Protein 4X8W (pdb70)

Radius of gyration: 28.69 Å; Cα contacts (8 Å, |Δi|>4): 1025; chains: 8; bounding box: 79×80×71 Å

Structure (mmCIF, N/CA/C/O backbone):
data_4X8W
#
_entry.id   4X8W
#
_cell.length_a   66.018
_cell.length_b   112.970
_cell.length_c   114.049
_cell.angle_alpha   90.00
_cell.angle_beta   90.00
_cell.angle_gamma   90.00
#
_symmetry.space_group_name_H-M   'P 21 21 21'
#
loop_
_entity.id
_entity.type
_entity.pdbx_description
1 polymer 'Loquacious, isoform B'
2 polymer Loquacious
3 non-polymer GLYCEROL
4 water water
#
loop_
_atom_site.group_PDB
_atom_site.id
_atom_site.type_symbol
_atom_site.label_atom_id
_atom_site.label_alt_id
_atom_site.label_comp_id
_atom_site.label_asym_id
_atom_site.label_entity_id
_atom_site.label_seq_id
_atom_site.pdbx_PDB_ins_code
_atom_site.Cartn_x
_atom_site.Cartn_y
_atom_site.Cartn_z
_atom_site.occupancy
_atom_site.B_iso_or_equiv
_atom_site.auth_seq_id
_atom_site.auth_comp_id
_atom_site.auth_asym_id
_atom_site.auth_atom_id
_atom_site.pdbx_PDB_model_num
ATOM 1 N N . GLY A 1 3 ? -15.847 13.717 41.796 1.00 58.73 391 GLY A N 1
ATOM 2 C CA . GLY A 1 3 ? -16.803 13.849 40.710 1.00 61.08 391 GLY A CA 1
ATOM 3 C C . GLY A 1 3 ? -16.102 13.687 39.370 1.00 72.66 391 GLY A C 1
ATOM 4 O O . GLY A 1 3 ? -16.633 13.065 38.437 1.00 66.55 391 GLY A O 1
ATOM 5 N N . ILE A 1 4 ? -14.887 14.239 39.297 1.00 73.88 392 ILE A N 1
ATOM 6 C CA . ILE A 1 4 ? -14.036 14.211 38.102 1.00 64.11 392 ILE A CA 1
ATOM 7 C C . ILE A 1 4 ? -12.597 13.809 38.461 1.00 59.79 392 ILE A C 1
ATOM 8 O O . ILE A 1 4 ? -12.031 14.304 39.440 1.00 63.22 392 ILE A O 1
ATOM 13 N N . ASP A 1 5 ? -11.996 12.914 37.681 1.00 58.85 393 ASP A N 1
ATOM 14 C CA . ASP A 1 5 ? -10.609 12.510 37.949 1.00 57.68 393 ASP A CA 1
ATOM 15 C C . ASP A 1 5 ? -9.592 13.478 37.293 1.00 53.72 393 ASP A C 1
ATOM 16 O O . ASP A 1 5 ? -9.160 13.290 36.153 1.00 59.03 393 ASP A O 1
ATOM 21 N N . TYR A 1 6 ? -9.239 14.538 38.008 1.00 48.08 394 TYR A N 1
ATOM 22 C CA . TYR A 1 6 ? -8.293 15.519 37.471 1.00 48.53 394 TYR A CA 1
ATOM 23 C C . TYR A 1 6 ? -6.898 14.943 37.281 1.00 43.18 394 TYR A C 1
ATOM 24 O O . TYR A 1 6 ? -6.228 15.202 36.266 1.00 47.74 394 TYR A O 1
ATOM 33 N N . ILE A 1 7 ? -6.466 14.153 38.254 1.00 38.01 395 ILE A N 1
ATOM 34 C CA . ILE A 1 7 ? -5.174 13.504 38.162 1.00 42.55 395 ILE A CA 1
ATOM 35 C C . ILE A 1 7 ? -5.072 12.658 36.887 1.00 49.26 395 ILE A C 1
ATOM 36 O O . ILE A 1 7 ? -4.123 12.817 36.124 1.00 51.63 395 ILE A O 1
ATOM 52 N N . LEU A 1 9 ? -7.103 12.771 34.077 1.00 47.65 397 LEU A N 1
ATOM 53 C CA . LEU A 1 9 ? -7.206 13.678 32.940 1.00 44.98 397 LEU A CA 1
ATOM 54 C C . LEU A 1 9 ? -5.888 14.387 32.599 1.00 53.81 397 LEU A C 1
ATOM 55 O O . LEU A 1 9 ? -5.514 14.486 31.425 1.00 55.43 397 LEU A O 1
ATOM 60 N N . LEU A 1 10 ? -5.229 14.952 33.612 1.00 57.92 398 LEU A N 1
ATOM 61 C CA . LEU A 1 10 ? -3.943 15.615 33.390 1.00 52.33 398 LEU A CA 1
ATOM 62 C C . LEU A 1 10 ? -2.899 14.632 32.863 1.00 52.86 398 LEU A C 1
ATOM 63 O O . LEU A 1 10 ? -2.143 14.946 31.940 1.00 50.12 398 LEU A O 1
ATOM 68 N N . GLY A 1 11 ? -2.882 13.432 33.436 1.00 45.56 399 GLY A N 1
ATOM 69 C CA . GLY A 1 11 ? -1.990 12.387 32.961 1.00 50.18 399 GLY A CA 1
ATOM 70 C C . GLY A 1 11 ? -2.147 12.127 31.472 1.00 56.61 399 GLY A C 1
ATOM 71 O O . GLY A 1 11 ? -1.163 12.153 30.730 1.00 65.41 399 GLY A O 1
ATOM 72 N N . GLU A 1 12 ? -3.384 11.938 31.022 1.00 54.45 400 GLU A N 1
ATOM 73 C CA . GLU A 1 12 ? -3.656 11.682 29.606 1.00 55.41 400 GLU A CA 1
ATOM 74 C C . GLU A 1 12 ? -3.142 12.818 28.729 1.00 61.63 400 GLU A C 1
ATOM 75 O O . GLU A 1 12 ? -2.447 12.569 27.748 1.00 71.51 400 GLU A O 1
ATOM 81 N N . ILE A 1 13 ? -3.454 14.058 29.088 1.00 61.01 401 ILE A N 1
ATOM 82 C CA . ILE A 1 13 ? -2.997 15.202 28.313 1.00 59.80 401 ILE A CA 1
ATOM 83 C C . ILE A 1 13 ? -1.469 15.181 28.221 1.00 63.03 401 ILE A C 1
ATOM 84 O O . ILE A 1 13 ? -0.898 15.526 27.191 1.00 69.28 401 ILE A O 1
ATOM 89 N N . ALA A 1 14 ? -0.818 14.767 29.307 1.00 60.26 402 ALA A N 1
ATOM 90 C CA . ALA A 1 14 ? 0.639 14.707 29.369 1.00 61.15 402 ALA A CA 1
ATOM 91 C C . ALA A 1 14 ? 1.195 13.654 28.408 1.00 69.13 402 ALA A C 1
ATOM 92 O O . ALA A 1 14 ? 2.271 13.822 27.838 1.00 77.84 402 ALA A O 1
ATOM 94 N N . THR A 1 15 ? 0.489 12.538 28.290 1.00 58.80 403 THR A N 1
ATOM 95 C CA . THR A 1 15 ? 0.892 11.476 27.375 1.00 64.69 403 THR A CA 1
ATOM 96 C C . THR A 1 15 ? 0.826 11.909 25.909 1.00 75.88 403 THR A C 1
ATOM 97 O O . THR A 1 15 ? 1.776 11.693 25.152 1.00 80.85 403 THR A O 1
ATOM 101 N N . GLU A 1 16 ? -0.297 12.500 25.501 1.00 79.50 404 GLU A N 1
ATOM 102 C CA . GLU A 1 16 ? -0.450 12.908 24.107 1.0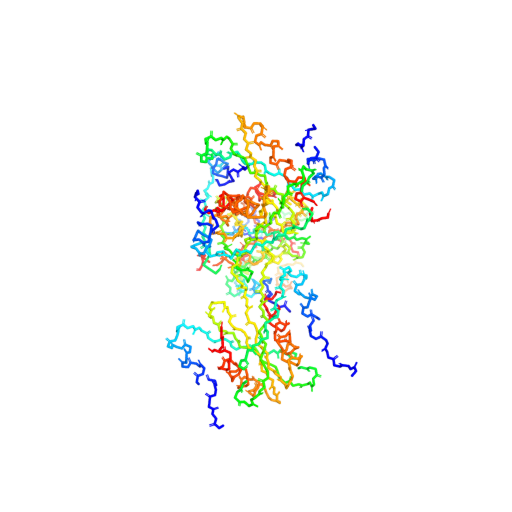0 81.97 404 GLU A CA 1
ATOM 103 C C . GLU A 1 16 ? 0.372 14.143 23.740 1.00 83.48 404 GLU A C 1
ATOM 104 O O . GLU A 1 16 ? 0.692 14.330 22.566 1.00 89.51 404 GLU A O 1
ATOM 110 N N . ASN A 1 17 ? 0.727 14.975 24.718 1.00 79.57 405 ASN A N 1
ATOM 111 C CA . ASN A 1 17 ? 1.572 16.134 24.420 1.00 80.92 405 ASN A CA 1
ATOM 112 C C . ASN A 1 17 ? 3.040 15.860 24.741 1.00 86.16 405 ASN A C 1
ATOM 113 O O . ASN A 1 17 ? 3.889 16.745 24.636 1.00 91.93 405 ASN A O 1
ATOM 118 N N . GLN A 1 18 ? 3.326 14.619 25.116 1.00 88.40 406 GLN A N 1
ATOM 119 C CA . GLN A 1 18 ? 4.689 14.144 25.350 1.00 87.59 406 GLN A CA 1
ATOM 120 C C . GLN A 1 18 ? 5.454 14.988 26.381 1.00 90.36 406 GLN A C 1
ATOM 121 O O . GLN A 1 18 ? 6.624 15.312 26.175 1.00 95.01 406 GLN A O 1
ATOM 123 N N . PHE A 1 19 ? 4.793 15.359 27.479 1.00 84.31 407 PHE A N 1
ATOM 124 C CA . PHE A 1 19 ? 5.504 15.931 28.623 1.00 72.18 407 PHE A CA 1
ATOM 125 C C . PHE A 1 19 ? 5.227 15.074 29.862 1.00 58.71 407 PHE A C 1
ATOM 126 O O . PHE A 1 19 ? 4.276 14.298 29.893 1.00 52.61 407 PHE A O 1
ATOM 134 N N . GLU A 1 20 ? 6.082 15.196 30.865 1.00 56.46 408 GLU A N 1
ATOM 135 C CA . GLU A 1 20 ? 5.906 14.460 32.099 1.00 61.31 408 GLU A CA 1
ATOM 136 C C . GLU A 1 20 ? 5.310 15.307 33.230 1.00 63.24 408 GLU A C 1
ATOM 137 O O . GLU A 1 20 ? 5.484 16.531 33.275 1.00 60.15 408 GLU A O 1
ATOM 143 N N . VAL A 1 21 ? 4.579 14.625 34.114 1.00 59.27 409 VAL A N 1
ATOM 144 C CA . VAL A 1 21 ? 3.925 15.221 35.269 1.00 51.12 409 VAL A CA 1
ATOM 145 C C . VAL A 1 21 ? 4.512 14.692 36.580 1.00 53.15 409 VAL A C 1
ATOM 146 O O . VAL A 1 21 ? 4.506 13.492 36.830 1.00 50.85 409 VAL A O 1
ATOM 150 N N . THR A 1 22 ? 4.996 15.594 37.429 1.00 55.36 410 THR A N 1
ATOM 151 C CA . THR A 1 22 ? 5.587 15.189 38.694 1.00 46.61 410 THR A CA 1
ATOM 152 C C . THR A 1 22 ? 4.935 15.886 39.875 1.00 45.50 410 THR A C 1
ATOM 153 O O . THR A 1 22 ? 4.891 17.109 39.932 1.00 56.21 410 THR A O 1
ATOM 157 N N . TYR A 1 23 ? 4.408 15.092 40.797 1.00 43.66 411 TYR A N 1
ATOM 158 C CA . TYR A 1 23 ? 3.804 15.585 42.029 1.00 38.06 411 TYR A CA 1
ATOM 159 C C . TYR A 1 23 ? 4.781 15.599 43.192 1.00 41.94 411 TYR A C 1
ATOM 160 O O . TYR A 1 23 ? 5.510 14.642 43.418 1.00 42.34 411 TYR A O 1
ATOM 169 N N . VAL A 1 24 ? 4.783 16.682 43.948 1.00 45.42 412 VAL A N 1
ATOM 170 C CA . VAL A 1 24 ? 5.599 16.730 45.140 1.00 45.27 412 VAL A CA 1
ATOM 171 C C . VAL A 1 24 ? 4.710 17.056 46.329 1.00 52.09 412 VAL A C 1
ATOM 172 O O . VAL A 1 24 ? 4.046 18.096 46.360 1.00 56.41 412 VAL A O 1
ATOM 176 N N . ASP A 1 25 ? 4.647 16.145 47.287 1.00 50.58 413 ASP A N 1
ATOM 177 C CA . ASP A 1 25 ? 3.947 16.459 48.520 1.00 52.89 413 ASP A CA 1
ATOM 178 C C . ASP A 1 25 ? 4.880 17.267 49.410 1.00 54.30 413 ASP A C 1
ATOM 179 O O . ASP A 1 25 ? 5.990 16.813 49.701 1.00 62.56 413 ASP A O 1
ATOM 184 N N . ILE A 1 26 ? 4.436 18.447 49.852 1.00 50.34 414 ILE A N 1
ATOM 185 C CA . ILE A 1 26 ? 5.276 19.333 50.681 1.00 43.77 414 ILE A CA 1
ATOM 186 C C . ILE A 1 26 ? 5.074 18.988 52.147 1.00 51.10 414 ILE A C 1
ATOM 187 O O . ILE A 1 26 ? 3.936 18.872 52.599 1.00 59.43 414 ILE A O 1
ATOM 192 N N . GLU A 1 27 ? 6.162 18.914 52.910 1.00 58.79 415 GLU A N 1
ATOM 193 C CA . GLU A 1 27 ? 6.057 18.425 54.282 1.00 69.62 415 GLU A CA 1
ATOM 194 C C . GLU A 1 27 ? 5.468 19.477 55.228 1.00 62.41 415 GLU A C 1
ATOM 195 O O . GLU A 1 27 ? 4.766 19.120 56.191 1.00 64.12 415 GLU A O 1
ATOM 201 N N . GLU A 1 28 ? 5.797 20.750 54.999 1.00 57.54 416 GLU A N 1
ATOM 202 C CA . GLU A 1 28 ? 5.242 21.855 55.768 1.00 56.41 416 GLU A CA 1
ATOM 203 C C . GLU A 1 28 ? 3.785 22.081 55.329 1.00 54.33 416 GLU A C 1
ATOM 204 O O . GLU A 1 28 ? 3.483 22.042 54.142 1.00 57.61 416 GLU A O 1
ATOM 221 N N . THR A 1 30 ? 0.380 24.638 54.926 1.00 57.99 418 THR A N 1
ATOM 222 C CA . THR A 1 30 ? 0.164 26.054 54.618 1.00 56.28 418 THR A CA 1
ATOM 223 C C . THR A 1 30 ? -0.068 26.854 55.895 1.00 57.43 418 THR A C 1
ATOM 224 O O . THR A 1 30 ? -0.228 26.289 56.981 1.00 57.98 418 THR A O 1
ATOM 228 N N . PHE A 1 31 ? -0.152 28.170 55.736 1.00 54.24 419 PHE A N 1
ATOM 229 C CA . PHE A 1 31 ? -0.410 29.087 56.840 1.00 56.68 419 PHE A CA 1
ATOM 230 C C . PHE A 1 31 ? -1.669 28.707 57.623 1.00 64.50 419 PHE A C 1
ATOM 231 O O . PHE A 1 31 ? -1.673 28.770 58.846 1.00 68.80 419 PHE A O 1
ATOM 239 N N . SER A 1 32 ? -2.725 28.280 56.934 1.00 65.21 420 SER A N 1
ATOM 240 C CA . SER A 1 32 ? -3.949 27.876 57.631 1.00 59.95 420 SER A CA 1
ATOM 241 C C . SER A 1 32 ? -3.923 26.425 58.084 1.00 58.30 420 SER A C 1
ATOM 242 O O . SER A 1 32 ? -4.915 25.929 58.622 1.00 59.16 420 SER A O 1
ATOM 245 N N . GLY A 1 33 ? -2.791 25.752 57.896 1.00 53.35 421 GLY A N 1
ATOM 246 C CA . GLY A 1 33 ? -2.642 24.387 58.377 1.00 45.35 421 GLY A CA 1
ATOM 247 C C . GLY A 1 33 ? -3.054 23.286 57.409 1.00 51.13 421 GLY A C 1
ATOM 248 O O . GLY A 1 33 ? -3.198 22.131 57.809 1.00 63.40 421 GLY A O 1
ATOM 249 N N . GLN A 1 34 ? -3.236 23.616 56.135 1.00 45.19 422 GLN A N 1
ATOM 250 C CA . GLN A 1 34 ? -3.649 22.612 55.157 1.00 48.78 422 GLN A CA 1
ATOM 251 C C . GLN A 1 34 ? -2.460 21.877 54.514 1.00 57.89 422 GLN A C 1
ATOM 252 O O . GLN A 1 34 ? -1.347 22.405 54.445 1.00 61.03 422 GLN A O 1
ATOM 258 N N . PHE A 1 35 ? -2.706 20.652 54.062 1.00 57.02 423 PHE A N 1
ATOM 259 C CA . PHE A 1 35 ? -1.728 19.907 53.270 1.00 51.47 423 PHE A CA 1
ATOM 260 C C . PHE A 1 35 ? -1.475 20.662 51.999 1.00 41.90 423 PHE A C 1
ATOM 261 O O . PHE A 1 35 ? -2.363 21.333 51.472 1.00 42.94 423 PHE A O 1
ATOM 269 N N . GLN A 1 36 ? -0.264 20.512 51.490 1.00 43.75 424 GLN A N 1
ATOM 270 C CA . GLN A 1 36 ? 0.215 21.292 50.367 1.00 44.31 424 GLN A CA 1
ATOM 271 C C . GLN A 1 36 ? 0.804 20.420 49.263 1.00 41.97 424 GLN A C 1
ATOM 272 O O . GLN A 1 36 ? 1.462 19.420 49.543 1.00 51.98 424 GLN A O 1
ATOM 278 N N . CYS A 1 37 ? 0.542 20.758 48.010 1.00 42.31 425 CYS A N 1
ATOM 279 C CA . CYS A 1 37 ? 1.121 19.997 46.909 1.00 39.81 425 CYS A CA 1
ATOM 280 C C . CYS A 1 37 ? 1.570 20.843 45.718 1.00 44.78 425 CYS A C 1
ATOM 281 O O . CYS A 1 37 ? 0.845 21.742 45.293 1.00 47.34 425 CYS A O 1
ATOM 284 N N . LEU A 1 38 ? 2.722 20.494 45.140 1.00 39.18 426 LEU A N 1
ATOM 285 C CA . LEU A 1 38 ? 3.205 21.068 43.872 1.00 32.35 426 LEU A CA 1
ATOM 286 C C . LEU A 1 38 ? 3.159 20.060 42.743 1.00 41.09 426 LEU A C 1
ATOM 287 O O . LEU A 1 38 ? 3.493 18.895 42.938 1.00 45.70 426 LEU A O 1
ATOM 292 N N . VAL A 1 39 ? 2.703 20.487 41.574 1.00 30.79 427 VAL A N 1
ATOM 293 C CA . VAL A 1 39 ? 2.780 19.634 40.393 1.00 35.43 427 VAL A CA 1
ATOM 294 C C . VAL A 1 39 ? 3.599 20.325 39.300 1.00 38.42 427 VAL A C 1
ATOM 295 O O . VAL A 1 39 ? 3.380 21.505 39.019 1.00 44.51 427 VAL A O 1
ATOM 299 N N . GLN A 1 40 ? 4.601 19.630 38.767 1.00 47.08 428 GLN A N 1
ATOM 300 C CA . GLN A 1 40 ? 5.458 20.162 37.698 1.00 47.19 428 GLN A CA 1
ATOM 301 C C . GLN A 1 40 ? 5.185 19.553 36.320 1.00 51.42 428 GLN A C 1
ATOM 302 O O . GLN A 1 40 ? 5.120 18.333 36.175 1.00 57.90 428 GLN A O 1
ATOM 308 N N . LEU A 1 41 ? 5.037 20.395 35.306 1.00 49.86 429 LEU A N 1
ATOM 309 C CA . LEU A 1 41 ? 4.868 19.927 33.926 1.00 46.48 429 LEU A CA 1
ATOM 310 C C . LEU A 1 41 ? 6.166 20.174 33.160 1.00 51.48 429 LEU A C 1
ATOM 311 O O . LEU A 1 41 ? 6.696 21.284 33.197 1.00 53.20 429 LEU A O 1
ATOM 316 N N . SER A 1 42 ? 6.699 19.175 32.467 1.00 62.50 430 SER A N 1
ATOM 317 C CA . SER A 1 42 ? 7.983 19.385 31.785 1.00 60.39 430 SER A CA 1
ATOM 318 C C . SER A 1 42 ? 7.756 19.976 30.397 1.00 62.26 430 SER A C 1
ATOM 319 O O . SER A 1 42 ? 8.417 19.633 29.423 1.00 62.59 430 SER A O 1
ATOM 322 N N . THR A 1 43 ? 6.843 20.930 30.362 1.00 64.93 431 THR A N 1
ATOM 323 C CA . THR A 1 43 ? 6.620 21.797 29.225 1.00 66.21 431 THR A CA 1
ATOM 324 C C . THR A 1 43 ? 7.821 22.728 29.093 1.00 72.23 431 THR A C 1
ATOM 325 O O . THR A 1 43 ? 8.699 22.742 29.962 1.00 63.79 431 THR A O 1
ATOM 329 N N . LEU A 1 44 ? 7.906 23.473 27.998 1.00 76.98 432 LEU A N 1
ATOM 330 C CA . LEU A 1 44 ? 8.934 24.502 27.949 1.00 77.78 432 LEU A CA 1
ATOM 331 C C . LEU A 1 44 ? 8.275 25.860 27.808 1.00 67.55 432 LEU A C 1
ATOM 332 O O . LEU A 1 44 ? 7.565 26.104 26.830 1.00 73.20 432 LEU A O 1
ATOM 334 N N . PRO A 1 45 ? 8.506 26.757 28.782 1.00 55.24 433 PRO A N 1
ATOM 335 C CA . PRO A 1 45 ? 9.099 26.552 30.114 1.00 52.92 433 PRO A CA 1
ATOM 336 C C . PRO A 1 45 ? 8.269 25.624 30.996 1.00 61.39 433 PRO A C 1
ATOM 337 O O . PRO A 1 45 ? 7.107 25.337 30.691 1.00 66.08 433 PRO A O 1
ATOM 341 N N . VAL A 1 46 ? 8.885 25.117 32.054 1.00 64.42 434 VAL A N 1
ATOM 342 C CA . VAL A 1 46 ? 8.213 24.194 32.945 1.00 57.90 434 VAL A CA 1
ATOM 343 C C . VAL A 1 46 ? 7.027 24.876 33.593 1.00 53.06 434 VAL A C 1
ATOM 344 O O . VAL A 1 46 ? 7.197 25.937 34.183 1.00 56.22 434 VAL A O 1
ATOM 348 N N . GLY A 1 47 ? 5.829 24.291 33.484 1.00 41.10 435 GLY A N 1
ATOM 349 C CA . GLY A 1 47 ? 4.702 24.877 34.178 1.00 35.38 435 GLY A CA 1
ATOM 350 C C . GLY A 1 47 ? 4.657 24.317 35.584 1.00 38.37 435 GLY A C 1
ATOM 351 O O . GLY A 1 47 ? 4.813 23.110 35.774 1.00 38.91 435 GLY A O 1
ATOM 352 N N . VAL A 1 48 ? 4.420 25.183 36.566 1.00 44.38 436 VAL A N 1
ATOM 353 C CA . VAL A 1 48 ? 4.272 24.749 37.956 1.00 47.70 436 VAL A CA 1
ATOM 354 C C . VAL A 1 48 ? 2.978 25.183 38.670 1.00 49.08 436 VAL A C 1
ATOM 355 O O . VAL A 1 48 ? 2.665 26.372 38.755 1.00 44.25 436 VAL A O 1
ATOM 359 N N . CYS A 1 49 ? 2.210 24.211 39.151 1.00 41.90 437 CYS A N 1
ATOM 360 C CA . CYS A 1 49 ? 0.952 24.500 39.837 1.00 32.53 437 CYS A CA 1
ATOM 361 C C . CYS A 1 49 ? 0.930 23.996 41.277 1.00 38.24 437 CYS A C 1
ATOM 362 O O . CYS A 1 49 ? 1.588 23.015 41.631 1.00 45.26 437 CYS A O 1
ATOM 365 N N . HIS A 1 50 ? 0.220 24.732 42.120 1.00 36.76 438 HIS A N 1
ATOM 366 C CA . HIS A 1 50 ? 0.128 24.457 43.549 1.00 32.43 438 HIS A CA 1
ATOM 367 C C . HIS A 1 50 ? -1.313 23.993 43.917 1.00 44.71 438 HIS A C 1
ATOM 368 O O . HIS A 1 50 ? -2.273 24.413 43.288 1.00 44.37 438 HIS A O 1
ATOM 375 N N . GLY A 1 51 ? -1.460 23.139 44.926 1.00 48.48 439 GLY A N 1
ATOM 376 C CA . GLY A 1 51 ? -2.772 22.728 45.412 1.00 35.02 439 GLY A CA 1
ATOM 377 C C . GLY A 1 51 ? -2.827 22.616 46.931 1.00 35.45 439 GLY A C 1
ATOM 378 O O . GLY A 1 51 ? -1.801 22.393 47.582 1.00 37.43 439 GLY A O 1
ATOM 379 N N . SER A 1 52 ? -4.013 22.796 47.517 1.00 44.04 440 SER A N 1
ATOM 380 C CA . SER A 1 52 ? -4.143 22.721 48.973 1.00 39.81 440 SER A CA 1
ATOM 381 C C . SER A 1 52 ? -5.369 21.935 49.404 1.00 39.63 440 SER A C 1
ATOM 382 O O . SER A 1 52 ? -6.374 21.927 48.697 1.00 39.79 440 SER A O 1
ATOM 385 N N . GLY A 1 53 ? -5.292 21.287 50.569 1.00 45.23 441 GLY A N 1
ATOM 386 C CA . GLY A 1 53 ? -6.432 20.564 51.110 1.00 53.13 441 GLY A CA 1
ATOM 387 C C . GLY A 1 53 ? -6.296 19.966 52.502 1.00 52.99 441 GLY A C 1
ATOM 388 O O . GLY A 1 53 ? -5.227 19.986 53.100 1.00 53.73 441 GLY A O 1
ATOM 389 N N . PRO A 1 54 ? -7.397 19.415 53.023 1.00 54.25 442 PRO A N 1
ATOM 390 C CA . PRO A 1 54 ? -7.441 18.777 54.348 1.00 51.56 442 PRO A CA 1
ATOM 391 C C . PRO A 1 54 ? -6.643 17.474 54.392 1.00 53.30 442 PRO A C 1
ATOM 392 O O . PRO A 1 54 ? -6.198 17.055 55.455 1.00 59.98 442 PRO A O 1
ATOM 396 N N . THR A 1 55 ? -6.514 16.818 53.244 1.00 49.24 443 THR A N 1
ATOM 397 C CA . THR A 1 55 ? -5.661 15.642 53.115 1.00 56.92 443 THR A CA 1
ATOM 398 C C . THR A 1 55 ? -4.665 15.880 51.994 1.00 59.39 443 THR A C 1
ATOM 399 O O . THR A 1 55 ? -4.933 16.660 51.070 1.00 63.89 443 THR A O 1
ATOM 403 N N . ALA A 1 56 ? -3.556 15.150 52.030 1.00 45.59 444 ALA A N 1
ATOM 404 C CA . ALA A 1 56 ? -2.581 15.204 50.951 1.00 42.20 444 ALA A CA 1
ATOM 405 C C . ALA A 1 56 ? -3.259 14.896 49.617 1.00 51.51 444 ALA A C 1
ATOM 406 O O . ALA A 1 56 ? -3.029 15.572 48.614 1.00 61.13 444 ALA A O 1
ATOM 408 N N . ALA A 1 57 ? -4.138 13.904 49.633 1.00 52.57 445 ALA A N 1
ATOM 409 C CA . ALA A 1 57 ? -4.845 13.489 48.429 1.00 58.06 445 ALA A CA 1
ATOM 410 C C . ALA A 1 57 ? -5.648 14.633 47.807 1.00 54.68 445 ALA A C 1
ATOM 411 O O . ALA A 1 57 ? -5.544 14.858 46.594 1.00 47.58 445 ALA A O 1
ATOM 413 N N . ASP A 1 58 ? -6.412 15.374 48.618 1.00 48.57 446 ASP A N 1
ATOM 414 C CA . ASP A 1 58 ? -7.128 16.530 48.079 1.00 53.54 446 ASP A CA 1
ATOM 415 C C . ASP A 1 58 ? -6.170 17.564 47.515 1.00 59.91 446 ASP A C 1
ATOM 416 O O . ASP A 1 58 ? -6.475 18.201 46.506 1.00 69.15 446 ASP A O 1
ATOM 421 N N . ALA A 1 59 ? -5.021 17.740 48.168 1.00 43.72 447 ALA A N 1
ATOM 422 C CA . ALA A 1 59 ? -4.024 18.685 47.671 1.00 48.39 447 ALA A CA 1
ATOM 423 C C . ALA A 1 59 ? -3.531 18.267 46.279 1.00 46.08 447 ALA A C 1
ATOM 424 O O . ALA A 1 59 ? -3.310 19.114 45.415 1.00 39.40 447 ALA A O 1
ATOM 426 N N . GLN A 1 60 ? -3.347 16.967 46.048 1.00 46.41 448 GLN A N 1
ATOM 427 C CA . GLN A 1 60 ? -2.946 16.534 44.712 1.00 45.17 448 GLN A CA 1
ATOM 428 C C . GLN A 1 60 ? -4.010 16.804 43.680 1.00 42.59 448 GLN A C 1
ATOM 429 O O . GLN A 1 60 ? -3.696 17.308 42.591 1.00 42.11 448 GLN A O 1
ATOM 435 N N . ARG A 1 61 ? -5.260 16.499 44.027 1.00 45.19 449 ARG A N 1
ATOM 436 C CA . ARG A 1 61 ? -6.377 16.675 43.095 1.00 50.99 449 ARG A CA 1
ATOM 437 C C . ARG A 1 61 ? -6.502 18.138 42.725 1.00 48.64 449 ARG A C 1
ATOM 438 O O . ARG A 1 61 ? -6.707 18.460 41.556 1.00 53.23 449 ARG A O 1
ATOM 446 N N . HIS A 1 62 ? -6.323 19.027 43.697 1.00 45.18 450 HIS A N 1
ATOM 447 C CA . HIS A 1 62 ? -6.349 20.462 43.399 1.00 45.22 450 HIS A CA 1
ATOM 448 C C . HIS A 1 62 ? -5.154 20.951 42.583 1.00 46.98 450 HIS A C 1
ATOM 449 O O . HIS A 1 62 ? -5.304 21.835 41.729 1.00 41.07 450 HIS A O 1
ATOM 456 N N . ALA A 1 63 ? -3.969 20.402 42.837 1.00 40.00 451 ALA A N 1
ATOM 457 C CA . ALA A 1 63 ? -2.847 20.752 41.987 1.00 34.57 451 ALA A CA 1
ATOM 458 C C . ALA A 1 63 ? -3.116 20.329 40.531 1.00 38.16 451 ALA A C 1
ATOM 459 O O . ALA A 1 63 ? -2.916 21.114 39.617 1.00 40.29 451 ALA A O 1
ATOM 461 N N . ALA A 1 64 ? -3.609 19.111 40.313 1.00 43.13 452 ALA A N 1
ATOM 462 C CA . ALA A 1 64 ? -3.909 18.656 38.950 1.00 43.15 452 ALA A CA 1
ATOM 463 C C . ALA A 1 64 ? -4.963 19.513 38.264 1.00 40.89 452 ALA A C 1
ATOM 464 O O . ALA A 1 64 ? -4.849 19.836 37.081 1.00 38.71 452 ALA A O 1
ATOM 466 N N . GLN A 1 65 ? -6.006 19.849 39.016 1.00 42.88 453 GLN A N 1
ATOM 467 C CA . GLN A 1 65 ? -7.073 20.713 38.533 1.00 44.32 453 GLN A CA 1
ATOM 468 C C . GLN A 1 65 ? -6.527 22.078 38.085 1.00 43.34 453 GLN A C 1
ATOM 469 O O . GLN A 1 65 ? -6.875 22.578 37.010 1.00 42.04 453 GLN A O 1
ATOM 475 N N . ASN A 1 66 ? -5.695 22.689 38.922 1.00 39.41 454 ASN A N 1
ATOM 476 C CA . ASN A 1 66 ? -5.038 23.941 38.551 1.00 41.05 454 ASN A CA 1
ATOM 477 C C . ASN A 1 66 ? -4.153 23.805 37.308 1.00 44.00 454 ASN A C 1
ATOM 478 O O . ASN A 1 66 ? -4.074 24.732 36.509 1.00 46.09 454 ASN A O 1
ATOM 483 N N . ALA A 1 67 ? -3.454 22.678 37.169 1.00 44.83 455 ALA A N 1
ATOM 484 C CA . ALA A 1 67 ? -2.633 22.420 35.977 1.00 39.56 455 ALA A CA 1
ATOM 485 C C . ALA A 1 67 ? -3.500 22.384 34.697 1.00 47.36 455 ALA A C 1
ATOM 486 O O . ALA A 1 67 ? -3.090 22.886 33.646 1.00 47.97 455 ALA A O 1
ATOM 488 N N . LEU A 1 68 ? -4.690 21.790 34.784 1.00 54.55 456 LEU A N 1
ATOM 489 C CA . LEU A 1 68 ? -5.692 21.870 33.702 1.00 49.32 456 LEU A CA 1
ATOM 490 C C . LEU A 1 68 ? -6.114 23.319 33.400 1.00 50.85 456 LEU A C 1
ATOM 491 O O . LEU A 1 68 ? -6.243 23.689 32.242 1.00 58.83 456 LEU A O 1
ATOM 496 N N . GLU A 1 69 ? -6.373 24.124 34.426 1.00 46.56 457 GLU A N 1
ATOM 497 C CA . GLU A 1 69 ? -6.611 25.550 34.197 1.00 52.33 457 GLU A CA 1
ATOM 498 C C . GLU A 1 69 ? -5.391 26.190 33.526 1.00 57.12 457 GLU A C 1
ATOM 499 O O . GLU A 1 69 ? -5.516 26.906 32.539 1.00 59.42 457 GLU A O 1
ATOM 505 N N . TYR A 1 70 ? -4.207 25.879 34.051 1.00 57.83 458 TYR A N 1
ATOM 506 C CA . TYR A 1 70 ? -2.941 26.372 33.508 1.00 45.23 458 TYR A CA 1
ATOM 507 C C . TYR A 1 70 ? -2.690 26.063 32.033 1.00 54.18 458 TYR A C 1
ATOM 508 O O . TYR A 1 70 ? -2.247 26.932 31.288 1.00 61.26 458 TYR A O 1
ATOM 517 N N . LEU A 1 71 ? -2.922 24.816 31.626 1.00 49.26 459 LEU A N 1
ATOM 518 C CA . LEU A 1 71 ? -2.702 24.401 30.246 1.00 45.60 459 LEU A CA 1
ATOM 519 C C . LEU A 1 71 ? -3.601 25.155 29.246 1.00 66.99 459 LEU A C 1
ATOM 520 O O . LEU A 1 71 ? -3.293 25.227 28.059 1.00 74.70 459 LEU A O 1
ATOM 536 N N . ILE A 1 73 ? -4.104 28.360 29.201 1.00 74.51 461 ILE A N 1
ATOM 537 C CA . ILE A 1 73 ? -3.669 29.748 29.049 1.00 78.05 461 ILE A CA 1
ATOM 538 C C . ILE A 1 73 ? -2.199 29.947 28.667 1.00 97.64 461 ILE A C 1
ATOM 539 O O . ILE A 1 73 ? -1.866 31.022 28.173 1.00 109.48 461 ILE A O 1
ATOM 544 N N . MET A 1 74 ? -1.342 28.945 28.922 1.00 102.97 462 MET A N 1
ATOM 545 C CA . MET A 1 74 ? 0.124 28.988 28.679 1.00 103.12 462 MET A CA 1
ATOM 546 C C . MET A 1 74 ? 0.653 30.152 27.837 1.00 109.40 462 MET A C 1
ATOM 547 O O . MET A 1 74 ? 1.863 30.367 27.745 1.00 111.07 462 MET A O 1
ATOM 552 N N . ILE B 1 4 ? 41.754 61.607 26.626 1.00 89.00 392 ILE B N 1
ATOM 553 C CA . ILE B 1 4 ? 41.696 60.829 27.863 1.00 89.91 392 ILE B CA 1
ATOM 554 C C . ILE B 1 4 ? 42.011 59.368 27.585 1.00 88.60 392 ILE B C 1
ATOM 555 O O . ILE B 1 4 ? 41.543 58.812 26.589 1.00 88.01 392 ILE B O 1
ATOM 560 N N . ASP B 1 5 ? 42.810 58.759 28.461 1.00 84.62 393 ASP B N 1
ATOM 561 C CA . ASP B 1 5 ? 43.160 57.347 28.366 1.00 81.04 393 ASP B CA 1
ATOM 562 C C . ASP B 1 5 ? 42.086 56.478 29.031 1.00 73.79 393 ASP B C 1
ATOM 563 O O . ASP B 1 5 ? 42.134 56.211 30.239 1.00 76.63 393 ASP B O 1
ATOM 568 N N . TYR B 1 6 ? 41.125 56.020 28.237 1.00 69.06 394 TYR B N 1
ATOM 569 C CA . TYR B 1 6 ? 39.968 55.314 28.790 1.00 64.94 394 TYR B CA 1
ATOM 570 C C . TYR B 1 6 ? 40.316 53.904 29.289 1.00 69.62 394 TYR B C 1
ATOM 571 O O . TYR B 1 6 ? 39.716 53.411 30.247 1.00 70.76 394 TYR B O 1
ATOM 580 N N . ILE B 1 7 ? 41.289 53.262 28.652 1.00 59.16 395 ILE B N 1
ATOM 581 C CA . ILE B 1 7 ? 41.692 51.935 29.076 1.00 50.87 395 ILE B CA 1
ATOM 582 C C . ILE B 1 7 ? 42.292 51.958 30.488 1.00 65.86 395 ILE B C 1
ATOM 583 O O . ILE B 1 7 ? 42.014 51.072 31.297 1.00 69.29 395 ILE B O 1
ATOM 593 N N . LEU B 1 9 ? 41.673 54.259 32.846 1.00 68.41 397 LEU B N 1
ATOM 594 C CA . LEU B 1 9 ? 40.610 54.618 33.782 1.00 74.93 397 LEU B CA 1
ATOM 595 C C . LEU B 1 9 ? 39.653 53.457 34.045 1.00 78.79 397 LEU B C 1
ATOM 596 O O . LEU B 1 9 ? 39.185 53.271 35.169 1.00 80.53 397 LEU B O 1
ATOM 601 N N . LEU B 1 10 ? 39.363 52.681 33.002 1.00 69.40 398 LEU B N 1
ATOM 602 C CA . LEU B 1 10 ? 38.493 51.537 33.147 1.00 59.28 398 LEU B CA 1
ATOM 603 C C . LEU B 1 10 ? 39.162 50.513 34.038 1.00 70.96 398 LEU B C 1
ATOM 604 O O . LEU B 1 10 ? 38.510 49.894 34.889 1.00 81.43 398 LEU B O 1
ATOM 609 N N . GLY B 1 11 ? 40.466 50.338 33.835 1.00 66.93 399 GLY B N 1
ATOM 610 C CA . GLY B 1 11 ? 41.239 49.390 34.620 1.00 75.75 399 GLY B CA 1
ATOM 611 C C . GLY B 1 11 ? 41.290 49.740 36.100 1.00 84.67 399 GLY B C 1
ATOM 612 O O . GLY B 1 11 ? 41.156 48.858 36.950 1.00 90.10 399 GLY B O 1
ATOM 613 N N . GLU B 1 12 ? 41.482 51.026 36.399 1.00 82.39 400 GLU B N 1
ATOM 614 C CA . GLU B 1 12 ? 41.505 51.525 37.773 1.00 82.95 400 GLU B CA 1
ATOM 615 C C . GLU B 1 12 ? 40.160 51.335 38.482 1.00 75.55 400 GLU B C 1
ATOM 616 O O . GLU B 1 12 ? 40.122 50.879 39.632 1.00 70.05 400 GLU B O 1
ATOM 622 N N . ILE B 1 13 ? 39.070 51.713 37.806 1.00 72.31 401 ILE B N 1
ATOM 623 C CA . ILE B 1 13 ? 37.713 51.463 38.299 1.00 68.99 401 ILE B CA 1
ATOM 624 C C . ILE B 1 13 ? 37.454 49.983 38.569 1.00 71.58 401 ILE B C 1
ATOM 625 O O . ILE B 1 13 ? 36.821 49.633 39.568 1.00 76.46 401 ILE B O 1
ATOM 630 N N . ALA B 1 14 ? 37.947 49.120 37.684 1.00 71.50 402 ALA B N 1
ATOM 631 C CA . ALA B 1 14 ? 37.794 47.672 37.850 1.00 75.60 402 ALA B CA 1
ATOM 632 C C . ALA B 1 14 ? 38.519 47.133 39.090 1.00 84.19 402 ALA B C 1
ATOM 633 O O . ALA B 1 14 ? 37.928 46.383 39.875 1.00 81.19 402 ALA B O 1
ATOM 635 N N . THR B 1 15 ? 39.795 47.495 39.253 1.00 89.84 403 THR B N 1
ATOM 636 C CA . THR B 1 15 ? 40.569 47.043 40.410 1.00 92.57 403 THR B CA 1
ATOM 637 C C . THR B 1 15 ? 39.931 47.544 41.703 1.00 100.33 403 THR B C 1
ATOM 638 O O . THR B 1 15 ? 39.847 46.803 42.680 1.00 106.71 403 THR B O 1
ATOM 642 N N . GLU B 1 16 ? 39.469 48.794 41.701 1.00 97.42 404 GLU B N 1
ATOM 643 C CA . GLU B 1 16 ? 38.811 49.365 42.870 1.00 91.04 404 GLU B CA 1
ATOM 644 C C . GLU B 1 16 ? 37.500 48.629 43.173 1.00 88.13 404 GLU B C 1
ATOM 645 O O . GLU B 1 16 ? 37.311 48.124 44.277 1.00 94.04 404 GLU B O 1
ATOM 647 N N . ASN B 1 17 ? 36.604 48.547 42.196 1.00 84.61 405 ASN B N 1
ATOM 648 C CA . ASN B 1 17 ? 35.309 47.902 42.414 1.00 90.56 405 ASN B CA 1
ATOM 649 C C . ASN B 1 17 ? 35.323 46.378 42.264 1.00 96.35 405 ASN B C 1
ATOM 650 O O . ASN B 1 17 ? 34.264 45.749 42.207 1.00 98.04 405 ASN B O 1
ATOM 655 N N . GLN B 1 18 ? 36.521 45.802 42.193 1.00 100.56 406 GLN B N 1
ATOM 656 C CA . GLN B 1 18 ? 36.715 44.349 42.137 1.00 101.93 406 GLN B CA 1
ATOM 657 C C . GLN B 1 18 ? 35.848 43.623 41.098 1.00 98.55 406 GLN B C 1
ATOM 658 O O . GLN B 1 18 ? 35.016 42.783 41.452 1.00 100.15 406 GLN B O 1
ATOM 660 N N . PHE B 1 19 ? 36.036 43.963 39.823 1.00 84.61 407 PHE B N 1
ATOM 661 C CA . PHE B 1 19 ? 35.598 43.100 38.729 1.00 68.34 407 PHE B CA 1
ATOM 662 C C . PHE B 1 19 ? 36.720 42.952 37.696 1.00 68.78 407 PHE B C 1
ATOM 663 O O . PHE B 1 19 ? 37.791 43.566 37.812 1.00 67.33 407 PHE B O 1
ATOM 671 N N . GLU B 1 20 ? 36.480 42.123 36.690 1.00 67.62 408 GLU B N 1
ATOM 672 C CA . GLU B 1 20 ? 37.487 41.871 35.673 1.00 65.37 408 GLU B CA 1
ATOM 673 C C . GLU B 1 20 ? 37.133 42.514 34.335 1.00 63.81 408 GLU B C 1
ATOM 674 O O . GLU B 1 20 ? 35.963 42.634 33.977 1.00 61.85 408 GLU B O 1
ATOM 680 N N . VAL B 1 21 ? 38.167 42.909 33.601 1.00 56.36 409 VAL B N 1
ATOM 681 C CA . VAL B 1 21 ? 38.023 43.506 32.286 1.00 46.59 409 VAL B CA 1
ATOM 682 C C . VAL B 1 21 ? 38.712 42.635 31.255 1.00 49.69 409 VAL B C 1
ATOM 683 O O . VAL B 1 21 ? 39.929 42.480 31.293 1.00 56.40 409 VAL B O 1
ATOM 687 N N . THR B 1 22 ? 37.941 42.090 30.322 1.00 56.83 410 THR B N 1
ATOM 688 C CA . THR B 1 22 ? 38.490 41.242 29.269 1.00 63.10 410 THR B CA 1
ATOM 689 C C . THR B 1 22 ? 38.308 41.868 27.888 1.00 62.56 410 THR B C 1
ATOM 690 O O . THR B 1 22 ? 37.168 42.040 27.440 1.00 59.44 410 THR B O 1
ATOM 694 N N . TYR B 1 23 ? 39.415 42.205 27.218 1.00 54.49 411 TYR B N 1
ATOM 695 C CA . TYR B 1 23 ? 39.342 42.667 25.826 1.00 50.76 411 TYR B CA 1
ATOM 696 C C . TYR B 1 23 ? 39.469 41.497 24.835 1.00 56.29 411 TYR B C 1
ATOM 697 O O . TYR B 1 23 ? 40.337 40.641 24.981 1.00 61.80 411 TYR B O 1
ATOM 706 N N . VAL B 1 24 ? 38.601 41.476 23.825 1.00 54.34 412 VAL B N 1
ATOM 707 C CA . VAL B 1 24 ? 38.636 40.456 22.775 1.00 52.59 412 VAL B CA 1
ATOM 708 C C . VAL B 1 24 ? 38.744 41.140 21.427 1.00 57.47 412 VAL B C 1
ATOM 709 O O . VAL B 1 24 ? 37.818 41.844 21.017 1.00 59.16 412 VAL B O 1
ATOM 713 N N . ASP B 1 25 ? 39.867 40.940 20.739 1.00 63.65 413 ASP B N 1
ATOM 714 C CA . ASP B 1 25 ? 40.087 41.572 19.440 1.00 60.29 413 ASP B CA 1
ATOM 715 C C . ASP B 1 25 ? 39.454 40.744 18.338 1.00 63.93 413 ASP B C 1
ATOM 716 O O . ASP B 1 25 ? 40.075 39.818 17.832 1.00 87.49 413 ASP B O 1
ATOM 721 N N . ILE B 1 26 ? 38.224 41.077 17.971 1.00 68.77 414 ILE B N 1
ATOM 722 C CA . ILE B 1 26 ? 37.490 40.327 16.962 1.00 75.74 414 ILE B CA 1
ATOM 723 C C . ILE B 1 26 ? 38.298 40.255 15.662 1.00 100.64 414 ILE B C 1
ATOM 724 O O . ILE B 1 26 ? 38.693 41.284 15.118 1.00 106.95 414 ILE B O 1
ATOM 729 N N . GLU B 1 27 ? 38.563 39.038 15.188 1.00 121.72 415 GLU B N 1
ATOM 730 C CA . GLU B 1 27 ? 39.426 38.832 14.025 1.00 108.27 415 GLU B CA 1
ATOM 731 C C . GLU B 1 27 ? 38.778 39.343 12.743 1.00 98.62 415 GLU B C 1
ATOM 732 O O . GLU B 1 27 ? 39.443 39.906 11.876 1.00 100.38 415 GLU B O 1
ATOM 734 N N . GLU B 1 28 ? 37.474 39.138 12.628 1.00 89.39 416 GLU B N 1
ATOM 735 C CA . GLU B 1 28 ? 36.734 39.613 11.476 1.00 89.54 416 GLU B CA 1
ATOM 736 C C . GLU B 1 28 ? 36.428 41.100 11.650 1.00 91.33 416 GLU B C 1
ATOM 737 O O . GLU B 1 28 ? 36.243 41.578 12.769 1.00 94.83 416 GLU B O 1
ATOM 754 N N . THR B 1 30 ? 34.254 44.850 10.728 1.00 98.07 418 THR B N 1
ATOM 755 C CA . THR B 1 30 ? 32.878 45.325 10.601 1.00 100.04 418 THR B CA 1
ATOM 756 C C . THR B 1 30 ? 32.447 45.387 9.133 1.00 110.09 418 THR B C 1
ATOM 757 O O . THR B 1 30 ? 33.268 45.205 8.233 1.00 111.82 418 THR B O 1
ATOM 761 N N . PHE B 1 31 ? 31.162 45.647 8.894 1.00 117.86 419 PHE B N 1
ATOM 762 C CA . PHE B 1 31 ? 30.648 45.776 7.528 1.00 120.63 419 PHE B CA 1
ATOM 763 C C . PHE B 1 31 ? 31.410 46.830 6.725 1.00 118.68 419 PHE B C 1
ATOM 764 O O . PHE B 1 31 ? 31.621 46.663 5.525 1.00 119.00 419 PHE B O 1
ATOM 772 N N . SER B 1 32 ? 31.831 47.905 7.390 1.00 117.70 420 SER B N 1
ATOM 773 C CA . SER B 1 32 ? 32.561 48.982 6.720 1.00 113.23 420 SER B CA 1
ATOM 774 C C . SER B 1 32 ? 34.079 48.761 6.765 1.00 107.98 420 SER B C 1
ATOM 775 O O . SER B 1 32 ? 34.860 49.659 6.454 1.00 103.65 420 SER B O 1
ATOM 778 N N . GLY B 1 33 ? 34.484 47.555 7.151 1.00 110.03 421 GLY B N 1
ATOM 779 C CA . GLY B 1 33 ? 35.876 47.148 7.087 1.00 112.17 421 GLY B CA 1
ATOM 780 C C . GLY B 1 33 ? 36.782 47.730 8.152 1.00 111.29 421 GLY B C 1
ATOM 781 O O . GLY B 1 33 ? 37.932 48.068 7.873 1.00 114.89 421 GLY B O 1
ATOM 782 N N . GLN B 1 34 ? 36.279 47.829 9.379 1.00 107.84 422 GLN B N 1
ATOM 783 C CA . GLN B 1 34 ? 37.055 48.426 10.458 1.00 106.62 422 GLN B CA 1
ATOM 784 C C . GLN B 1 34 ? 37.392 47.441 11.580 1.00 102.73 422 GLN B C 1
ATOM 785 O O . GLN B 1 34 ? 36.691 46.453 11.787 1.00 95.32 422 GLN B O 1
ATOM 791 N N . PHE B 1 35 ? 38.479 47.727 12.292 1.00 77.04 423 PHE B N 1
ATOM 792 C CA . PHE B 1 35 ? 38.873 46.966 13.475 1.00 63.10 423 PHE B CA 1
ATOM 793 C C . PHE B 1 35 ? 37.827 47.017 14.596 1.00 66.05 423 PHE B C 1
ATOM 794 O O . PHE B 1 35 ? 37.595 48.075 15.178 1.00 68.84 423 PHE B O 1
ATOM 802 N N . GLN B 1 36 ? 37.202 45.886 14.915 1.00 67.93 424 GLN B N 1
ATOM 803 C CA . GLN B 1 36 ? 36.243 45.874 16.011 1.00 57.36 424 GLN B CA 1
ATOM 804 C C . GLN B 1 36 ? 36.715 45.049 17.200 1.00 58.60 424 GLN B C 1
ATOM 805 O O . GLN B 1 36 ? 37.231 43.956 17.052 1.00 62.71 424 GLN B O 1
ATOM 811 N N . CYS B 1 37 ? 36.534 45.613 18.386 1.00 57.43 425 CYS B N 1
ATOM 812 C CA . CYS B 1 37 ? 36.900 44.972 19.636 1.00 46.67 425 CYS B CA 1
ATOM 813 C C . CYS B 1 37 ? 35.691 44.915 20.586 1.00 49.55 425 CYS B C 1
ATOM 814 O O . CYS B 1 37 ? 34.786 45.748 20.518 1.00 50.79 425 CYS B O 1
ATOM 817 N N . LEU B 1 38 ? 35.702 43.932 21.476 1.00 46.64 426 LEU B N 1
ATOM 818 C CA . LEU B 1 38 ? 34.655 43.729 22.458 1.00 43.06 426 LEU B CA 1
ATOM 819 C C . LEU B 1 38 ? 35.290 43.747 23.834 1.00 46.48 426 LEU B C 1
ATOM 820 O O . LEU B 1 38 ? 36.333 43.120 24.045 1.00 55.42 426 LEU B O 1
ATOM 825 N N . VAL B 1 39 ? 34.680 44.441 24.782 1.00 42.82 427 VAL B N 1
ATOM 826 C CA . VAL B 1 39 ? 35.170 44.367 26.149 1.00 43.12 427 VAL B CA 1
ATOM 827 C C . VAL B 1 39 ? 34.089 43.745 27.022 1.00 46.95 427 VAL B C 1
ATOM 828 O O . VAL B 1 39 ? 32.906 44.046 26.851 1.00 47.40 427 VAL B O 1
ATOM 832 N N . GLN B 1 40 ? 34.491 42.838 27.915 1.00 46.87 428 GLN B N 1
ATOM 833 C CA . GLN B 1 40 ? 33.576 42.246 28.892 1.00 49.81 428 GLN B CA 1
ATOM 834 C C . GLN B 1 40 ? 33.897 42.645 30.317 1.00 45.83 428 GLN B C 1
ATOM 835 O O . GLN B 1 40 ? 35.049 42.613 30.721 1.00 48.14 428 GLN B O 1
ATOM 841 N N . LEU B 1 41 ? 32.870 43.004 31.077 1.00 47.87 429 LEU B N 1
ATOM 842 C CA . LEU B 1 41 ? 33.031 43.304 32.490 1.00 47.49 429 LEU B CA 1
ATOM 843 C C . LEU B 1 41 ? 32.413 42.153 33.279 1.00 57.07 429 LEU B C 1
ATOM 844 O O . LEU B 1 41 ? 31.335 41.663 32.921 1.00 60.23 429 LEU B O 1
ATOM 849 N N . SER B 1 42 ? 33.084 41.706 34.337 1.00 54.42 430 SER B N 1
ATOM 850 C CA . SER B 1 42 ? 32.569 40.568 35.096 1.00 63.58 430 SER B CA 1
ATOM 851 C C . SER B 1 42 ? 31.649 41.079 36.185 1.00 63.89 430 SER B C 1
ATOM 852 O O . SER B 1 42 ? 31.650 40.580 37.311 1.00 64.85 430 SER B O 1
ATOM 855 N N . THR B 1 43 ? 30.872 42.094 35.827 1.00 68.56 431 THR B N 1
ATOM 856 C CA . THR B 1 43 ? 29.799 42.590 36.666 1.00 72.44 431 THR B CA 1
ATOM 857 C C . THR B 1 43 ? 28.648 41.590 36.686 1.00 75.37 431 THR B C 1
ATOM 858 O O . THR B 1 43 ? 28.667 40.573 35.982 1.00 72.18 431 THR B O 1
ATOM 862 N N . LEU B 1 44 ? 27.639 41.895 37.493 1.00 77.48 432 LEU B N 1
ATOM 863 C CA . LEU B 1 44 ? 26.462 41.048 37.616 1.00 70.66 432 LEU B CA 1
ATOM 864 C C . LEU B 1 44 ? 25.248 41.934 37.439 1.00 65.15 432 LEU B C 1
ATOM 865 O O . LEU B 1 44 ? 24.932 42.734 38.324 1.00 69.14 432 LEU B O 1
ATOM 870 N N . PRO B 1 45 ? 24.579 41.831 36.280 1.00 53.40 433 PRO B N 1
ATOM 871 C CA . PRO B 1 45 ? 24.896 40.946 35.150 1.00 55.40 433 PRO B CA 1
ATOM 872 C C . PRO B 1 45 ? 26.181 41.315 34.424 1.00 63.68 433 PRO B C 1
ATOM 873 O O . PRO B 1 45 ? 26.660 42.433 34.580 1.00 75.65 433 PRO B O 1
ATOM 877 N N . VAL B 1 46 ? 26.735 40.387 33.652 1.00 61.54 434 VAL B N 1
ATOM 878 C CA . VAL B 1 46 ? 27.941 40.666 32.883 1.00 58.88 434 VAL B CA 1
ATOM 879 C C . VAL B 1 46 ? 27.699 41.738 31.842 1.00 52.94 434 VAL B C 1
ATOM 880 O O . VAL B 1 46 ? 26.758 41.643 31.057 1.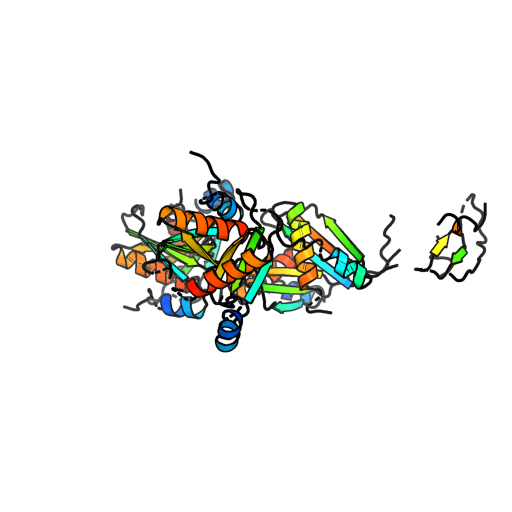00 62.87 434 VAL B O 1
ATOM 884 N N . GLY B 1 47 ? 28.562 42.753 31.840 1.00 51.13 435 GLY B N 1
ATOM 885 C CA . GLY B 1 47 ? 28.477 43.859 30.897 1.00 45.72 435 GLY B CA 1
ATOM 886 C C . GLY B 1 47 ? 29.354 43.715 29.662 1.00 43.25 435 GLY B C 1
ATOM 887 O O . GLY B 1 47 ? 30.514 43.287 29.750 1.00 42.32 435 GLY B O 1
ATOM 888 N N . VAL B 1 48 ? 28.813 44.103 28.505 1.00 40.33 436 VAL B N 1
ATOM 889 C CA . VAL B 1 48 ? 29.505 43.925 27.234 1.00 41.20 436 VAL B CA 1
ATOM 890 C C . VAL B 1 48 ? 29.432 45.188 26.346 1.00 41.80 436 VAL B C 1
ATOM 891 O O . VAL B 1 48 ? 28.349 45.693 26.039 1.00 41.35 436 VAL B O 1
ATOM 895 N N . CYS B 1 49 ? 30.590 45.703 25.937 1.00 43.36 437 CYS B N 1
ATOM 896 C CA . CYS B 1 49 ? 30.617 46.879 25.077 1.00 39.52 437 CYS B CA 1
ATOM 897 C C . CYS B 1 49 ? 31.469 46.666 23.837 1.00 39.85 437 CYS B C 1
ATOM 898 O O . CYS B 1 49 ? 32.269 45.739 23.777 1.00 45.16 437 CYS B O 1
ATOM 901 N N . HIS B 1 50 ? 31.291 47.542 22.852 1.00 37.27 438 HIS B N 1
ATOM 902 C CA . HIS B 1 50 ? 31.857 47.348 21.523 1.00 39.73 438 HIS B CA 1
ATOM 903 C C . HIS B 1 50 ? 32.639 48.589 21.082 1.00 44.14 438 HIS B C 1
ATOM 904 O O . HIS B 1 50 ? 32.311 49.709 21.481 1.00 46.71 438 HIS B O 1
ATOM 911 N N . GLY B 1 51 ? 33.705 48.379 20.305 1.00 48.24 439 GLY B N 1
ATOM 912 C CA . GLY B 1 51 ? 34.561 49.468 19.852 1.00 40.29 439 GLY B CA 1
ATOM 913 C C . GLY B 1 51 ? 34.991 49.275 18.413 1.00 48.59 439 GLY B C 1
ATOM 914 O O . GLY B 1 51 ? 35.095 48.132 17.963 1.00 58.94 439 GLY B O 1
ATOM 915 N N . SER B 1 52 ? 35.211 50.382 17.699 1.00 54.24 440 SER B N 1
ATOM 916 C CA . SER B 1 52 ? 35.601 50.396 16.279 1.00 59.45 440 SER B CA 1
ATOM 917 C C . SER B 1 52 ? 36.720 51.399 16.005 1.00 68.19 440 SER B C 1
ATOM 918 O O . SER B 1 52 ? 36.864 52.389 16.719 1.00 67.92 440 SER B O 1
ATOM 921 N N . GLY B 1 53 ? 37.501 51.163 14.957 1.00 72.57 441 GLY B N 1
ATOM 922 C CA . GLY B 1 53 ? 38.546 52.107 14.610 1.00 74.20 441 GLY B CA 1
ATOM 923 C C . GLY B 1 53 ? 39.527 51.635 13.562 1.00 80.28 441 GLY B C 1
ATOM 924 O O . GLY B 1 53 ? 39.504 50.477 13.156 1.00 85.38 441 GLY B O 1
ATOM 925 N N . PRO B 1 54 ? 40.401 52.545 13.117 1.00 79.53 442 PRO B N 1
ATOM 926 C CA . PRO B 1 54 ? 41.426 52.315 12.095 1.00 78.83 442 PRO B CA 1
ATOM 927 C C . PRO B 1 54 ? 42.582 51.427 12.575 1.00 85.06 442 PRO B C 1
ATOM 928 O O . PRO B 1 54 ? 43.301 50.873 11.742 1.00 89.29 442 PRO B O 1
ATOM 932 N N . THR B 1 55 ? 42.772 51.320 13.889 1.00 86.72 443 THR B N 1
ATOM 933 C CA . THR B 1 55 ? 43.735 50.377 14.466 1.00 87.42 443 THR B CA 1
ATOM 934 C C . THR B 1 55 ? 43.044 49.491 15.497 1.00 87.26 443 THR B C 1
ATOM 935 O O . THR B 1 55 ? 41.928 49.772 15.927 1.00 89.55 443 THR B O 1
ATOM 939 N N . ALA B 1 56 ? 43.709 48.420 15.902 1.00 71.57 444 ALA B N 1
ATOM 940 C CA . ALA B 1 56 ? 43.167 47.568 16.947 1.00 65.01 444 ALA B CA 1
ATOM 941 C C . ALA B 1 56 ? 43.206 48.326 18.263 1.00 56.90 444 ALA B C 1
ATOM 942 O O . ALA B 1 56 ? 42.414 48.074 19.177 1.00 48.24 444 ALA B O 1
ATOM 944 N N . ALA B 1 57 ? 44.144 49.260 18.352 1.00 55.15 445 ALA B N 1
ATOM 945 C CA . ALA B 1 57 ? 44.323 50.008 19.576 1.00 58.30 445 ALA B CA 1
ATOM 946 C C . ALA B 1 57 ? 43.166 50.986 19.747 1.00 62.23 445 ALA B C 1
ATOM 947 O O . ALA B 1 57 ? 42.611 51.111 20.836 1.00 61.45 445 ALA B O 1
ATOM 949 N N . ASP B 1 58 ? 42.795 51.656 18.660 1.00 63.10 446 ASP B N 1
ATOM 950 C CA . ASP B 1 58 ? 41.675 52.589 18.676 1.00 61.71 446 ASP B CA 1
ATOM 951 C C . ASP B 1 58 ? 40.374 51.891 19.041 1.00 59.62 446 ASP B C 1
ATOM 952 O O . ASP B 1 58 ? 39.583 52.415 19.828 1.00 62.68 446 ASP B O 1
ATOM 957 N N . ALA B 1 59 ? 40.166 50.702 18.481 1.00 56.70 447 ALA B N 1
ATOM 958 C CA . ALA B 1 59 ? 38.979 49.904 18.778 1.00 53.43 447 ALA B CA 1
ATOM 959 C C . ALA B 1 59 ? 38.885 49.576 20.266 1.00 57.00 447 ALA B C 1
ATOM 960 O O . ALA B 1 59 ? 37.808 49.629 20.862 1.00 63.99 447 ALA B O 1
ATOM 962 N N . GLN B 1 60 ? 40.021 49.243 20.862 1.00 55.29 448 GLN B N 1
ATOM 963 C CA . GLN B 1 60 ? 40.059 48.891 22.269 1.00 58.07 448 GLN B CA 1
ATOM 964 C C . GLN B 1 60 ? 39.750 50.109 23.122 1.00 54.93 448 GLN B C 1
ATOM 965 O O . GLN B 1 60 ? 39.009 50.026 24.098 1.00 53.79 448 GLN B O 1
ATOM 971 N N . ARG B 1 61 ? 40.329 51.247 22.762 1.00 60.98 449 ARG B N 1
ATOM 972 C CA . ARG B 1 61 ? 40.081 52.446 23.539 1.00 64.51 449 ARG B CA 1
ATOM 973 C C . ARG B 1 61 ? 38.610 52.813 23.450 1.00 54.97 449 ARG B C 1
ATOM 974 O O . ARG B 1 61 ? 37.996 53.150 24.457 1.00 57.13 449 ARG B O 1
ATOM 982 N N . HIS B 1 62 ? 38.028 52.700 22.261 1.00 40.36 450 HIS B N 1
ATOM 983 C CA . HIS B 1 62 ? 36.615 53.036 22.113 1.00 44.79 450 HIS B CA 1
ATOM 984 C C . HIS B 1 62 ? 35.706 52.066 22.863 1.00 46.80 450 HIS B C 1
ATOM 985 O O . HIS B 1 62 ? 34.650 52.474 23.374 1.00 41.11 450 HIS B O 1
ATOM 992 N N . ALA B 1 63 ? 36.135 50.806 22.965 1.00 36.94 451 ALA B N 1
ATOM 993 C CA . ALA B 1 63 ? 35.420 49.817 23.755 1.00 35.06 451 ALA B CA 1
ATOM 994 C C . ALA B 1 63 ? 35.479 50.187 25.248 1.00 46.65 451 ALA B C 1
ATOM 995 O O . ALA B 1 63 ? 34.464 50.138 25.971 1.00 45.68 451 ALA B O 1
ATOM 997 N N . ALA B 1 64 ? 36.661 50.590 25.700 1.00 48.89 452 ALA B N 1
ATOM 998 C CA . ALA B 1 64 ? 36.836 51.042 27.073 1.00 49.03 452 ALA B CA 1
ATOM 999 C C . ALA B 1 64 ? 35.993 52.278 27.354 1.00 47.79 452 ALA B C 1
ATOM 1000 O O . ALA B 1 64 ? 35.411 52.427 28.440 1.00 43.67 452 ALA B O 1
ATOM 1002 N N . GLN B 1 65 ? 35.950 53.169 26.368 1.00 50.89 453 GLN B N 1
ATOM 1003 C CA . GLN B 1 65 ? 35.188 54.406 26.468 1.00 48.12 453 GLN B CA 1
ATOM 1004 C C . GLN B 1 65 ? 33.727 54.094 26.706 1.00 46.51 453 GLN B C 1
ATOM 1005 O O . GLN B 1 65 ? 33.106 54.621 27.628 1.00 45.06 453 GLN B O 1
ATOM 1011 N N . ASN B 1 66 ? 33.197 53.200 25.881 1.00 45.68 454 ASN B N 1
ATOM 1012 C CA . ASN B 1 66 ? 31.821 52.748 26.012 1.00 40.87 454 ASN B CA 1
ATOM 1013 C C . ASN B 1 66 ? 31.554 51.979 27.294 1.00 47.52 454 ASN B C 1
ATOM 1014 O O . ASN B 1 66 ? 30.471 52.103 27.881 1.00 46.03 454 ASN B O 1
ATOM 1019 N N . ALA B 1 67 ? 32.525 51.171 27.724 1.00 47.32 455 ALA B N 1
ATOM 1020 C CA . ALA B 1 67 ? 32.394 50.485 29.009 1.00 40.65 455 ALA B CA 1
ATOM 1021 C C . ALA B 1 67 ? 32.242 51.500 30.140 1.00 36.79 455 ALA B C 1
ATOM 1022 O O . ALA B 1 67 ? 31.481 51.268 31.070 1.00 41.87 455 ALA B O 1
ATOM 1024 N N . LEU B 1 68 ? 32.929 52.646 30.053 1.00 42.39 456 LEU B N 1
ATOM 1025 C CA . LEU B 1 68 ? 32.808 53.653 31.123 1.00 43.55 456 LEU B CA 1
ATOM 1026 C C . LEU B 1 68 ? 31.419 54.264 31.118 1.00 46.40 456 LEU B C 1
ATOM 1027 O O . LEU B 1 68 ? 30.884 54.599 32.172 1.00 49.55 456 LEU B O 1
ATOM 1032 N N . GLU B 1 69 ? 30.828 54.376 29.930 1.00 40.67 457 GLU B N 1
ATOM 1033 C CA . GLU B 1 69 ? 29.433 54.794 29.793 1.00 39.02 457 GLU B CA 1
ATOM 1034 C C . GLU B 1 69 ? 28.487 53.762 30.379 1.00 45.14 457 GLU B C 1
ATOM 1035 O O . GLU B 1 69 ? 27.542 54.108 31.063 1.00 53.31 457 GLU B O 1
ATOM 1041 N N . TYR B 1 70 ? 28.737 52.489 30.108 1.00 48.06 458 TYR B N 1
ATOM 1042 C CA . TYR B 1 70 ? 27.884 51.442 30.634 1.00 48.00 458 TYR B CA 1
ATOM 1043 C C . TYR B 1 70 ? 27.841 51.486 32.166 1.00 57.34 458 TYR B C 1
ATOM 1044 O O . TYR B 1 70 ? 26.768 51.381 32.762 1.00 59.41 458 TYR B O 1
ATOM 1053 N N . LEU B 1 71 ? 29.006 51.649 32.798 1.00 53.94 459 LEU B N 1
ATOM 1054 C CA . LEU B 1 71 ? 29.107 51.673 34.263 1.00 45.52 459 LEU B CA 1
ATOM 1055 C C . LEU B 1 71 ? 28.344 52.807 34.914 1.00 58.77 459 LEU B C 1
ATOM 1056 O O . LEU B 1 71 ? 27.826 52.640 36.018 1.00 60.40 459 LEU B O 1
ATOM 1072 N N . ILE B 1 73 ? 25.567 54.221 33.642 1.00 55.54 461 ILE B N 1
ATOM 1073 C CA . ILE B 1 73 ? 24.187 53.773 33.529 1.00 59.45 461 ILE B CA 1
ATOM 1074 C C . ILE B 1 73 ? 23.779 52.929 34.738 1.00 79.28 461 ILE B C 1
ATOM 1075 O O . ILE B 1 73 ? 22.756 53.195 35.369 1.00 93.15 461 ILE B O 1
ATOM 1080 N N . MET B 1 74 ? 24.609 51.935 35.059 1.00 84.03 462 MET B N 1
ATOM 1081 C CA . MET B 1 74 ? 24.377 50.992 36.157 1.00 80.11 462 MET B CA 1
ATOM 1082 C C . MET B 1 74 ? 24.939 51.457 37.505 1.00 94.02 462 MET B C 1
ATOM 1083 O O . MET B 1 74 ? 25.291 50.627 38.344 1.00 95.27 462 MET B O 1
ATOM 1088 N N . THR B 1 75 ? 25.028 52.773 37.694 1.00 104.75 463 THR B N 1
ATOM 1089 C CA . THR B 1 75 ? 25.491 53.381 38.948 1.00 111.06 463 THR B CA 1
ATOM 1090 C C . THR B 1 75 ? 26.853 52.841 39.408 1.00 110.39 463 THR B C 1
ATOM 1091 O O . THR B 1 75 ? 27.860 53.559 39.396 1.00 109.85 463 THR B O 1
ATOM 1095 N N . GLY C 1 3 ? 41.071 37.478 25.867 1.00 73.50 391 GLY C N 1
ATOM 1096 C CA . GLY C 1 3 ? 40.305 36.247 25.728 1.00 88.62 391 GLY C CA 1
ATOM 1097 C C . GLY C 1 3 ? 41.201 35.016 25.656 1.00 96.46 391 GLY C C 1
ATOM 1098 O O . GLY C 1 3 ? 41.775 34.694 24.615 1.00 97.47 391 GLY C O 1
ATOM 1099 N N . ILE C 1 4 ? 41.276 34.281 26.755 1.00 94.60 392 ILE C N 1
ATOM 1100 C CA . ILE C 1 4 ? 42.143 33.115 26.815 1.00 88.65 392 ILE C CA 1
ATOM 1101 C C . ILE C 1 4 ? 41.419 31.843 26.343 1.00 81.16 392 ILE C C 1
ATOM 1102 O O . ILE C 1 4 ? 40.284 31.579 26.749 1.00 90.57 392 ILE C O 1
ATOM 1107 N N . ASP C 1 5 ? 42.066 31.074 25.467 1.00 66.56 393 ASP C N 1
ATOM 1108 C CA . ASP C 1 5 ? 41.518 29.798 25.005 1.00 55.58 393 ASP C CA 1
ATOM 1109 C C . ASP C 1 5 ? 41.904 28.696 25.982 1.00 57.42 393 ASP C C 1
ATOM 1110 O O . ASP C 1 5 ? 42.925 28.025 25.824 1.00 65.03 393 ASP C O 1
ATOM 1115 N N . TYR C 1 6 ? 41.058 28.515 26.989 1.00 58.66 394 TYR C N 1
ATOM 1116 C CA . TYR C 1 6 ? 41.322 27.573 28.067 1.00 62.91 394 TYR C CA 1
ATOM 1117 C C . TYR C 1 6 ? 41.408 26.125 27.582 1.00 60.88 394 TYR C C 1
ATOM 1118 O O . TYR C 1 6 ? 42.309 25.399 27.993 1.00 52.66 394 TYR C O 1
ATOM 1127 N N . ILE C 1 7 ? 40.505 25.732 26.682 1.00 55.23 395 ILE C N 1
ATOM 1128 C CA . ILE C 1 7 ? 40.521 24.396 26.106 1.00 53.82 395 ILE C CA 1
ATOM 1129 C C . ILE C 1 7 ? 41.865 24.070 25.429 1.00 57.31 395 ILE C C 1
ATOM 1130 O O . ILE C 1 7 ? 42.406 22.971 25.613 1.00 48.63 395 ILE C O 1
ATOM 1146 N N . LEU C 1 9 ? 44.720 25.785 26.003 1.00 52.99 397 LEU C N 1
ATOM 1147 C CA . LEU C 1 9 ? 45.693 25.858 27.078 1.00 48.50 397 LEU C CA 1
ATOM 1148 C C . LEU C 1 9 ? 45.756 24.557 27.864 1.00 47.80 397 LEU C C 1
ATOM 1149 O O . LEU C 1 9 ? 46.838 24.025 28.068 1.00 63.46 397 LEU C O 1
ATOM 1154 N N . LEU C 1 10 ? 44.606 24.032 28.277 1.00 52.20 398 LEU C N 1
ATOM 1155 C CA . LEU C 1 10 ? 44.555 22.760 28.991 1.00 49.62 398 LEU C CA 1
ATOM 1156 C C . LEU C 1 10 ? 45.166 21.641 28.163 1.00 47.65 398 LEU C C 1
ATOM 1157 O O . LEU C 1 10 ? 45.890 20.813 28.695 1.00 54.58 398 LEU C O 1
ATOM 1162 N N . GLY C 1 11 ? 44.897 21.636 26.861 1.00 48.03 399 GLY C N 1
ATOM 1163 C CA . GLY C 1 11 ? 45.503 20.680 25.943 1.00 39.56 399 GLY C CA 1
ATOM 1164 C C . GLY C 1 11 ? 47.027 20.667 25.973 1.00 51.85 399 GLY C C 1
ATOM 1165 O O . GLY C 1 11 ? 47.653 19.603 26.003 1.00 64.94 399 GLY C O 1
ATOM 1166 N N . GLU C 1 12 ? 47.629 21.850 25.919 1.00 44.53 400 GLU C N 1
ATOM 1167 C CA . GLU C 1 12 ? 49.080 21.987 25.935 1.00 40.99 400 GLU C CA 1
ATOM 1168 C C . GLU C 1 12 ? 49.660 21.400 27.224 1.00 46.93 400 GLU C C 1
ATOM 1169 O O . GLU C 1 12 ? 50.581 20.557 27.187 1.00 49.85 400 GLU C O 1
ATOM 1175 N N . ILE C 1 13 ? 49.101 21.814 28.357 1.00 40.78 401 ILE C N 1
ATOM 1176 C CA . ILE C 1 13 ? 49.531 21.290 29.654 1.00 46.30 401 ILE C CA 1
ATOM 1177 C C . ILE C 1 13 ? 49.362 19.769 29.711 1.00 44.17 401 ILE C C 1
ATOM 1178 O O . ILE C 1 13 ? 50.218 19.057 30.248 1.00 49.94 401 ILE C O 1
ATOM 1183 N N . ALA C 1 14 ? 48.288 19.259 29.119 1.00 47.05 402 ALA C N 1
ATOM 1184 C CA . ALA C 1 14 ? 48.046 17.812 29.121 1.00 52.86 402 ALA C CA 1
ATOM 1185 C C . ALA C 1 14 ? 49.110 17.063 28.293 1.00 48.64 402 ALA C C 1
ATOM 1186 O O . ALA C 1 14 ? 49.618 16.011 28.691 1.00 44.49 402 ALA C O 1
ATOM 1188 N N . THR C 1 15 ? 49.445 17.606 27.133 1.00 39.80 403 THR C N 1
ATOM 1189 C CA . THR C 1 15 ? 50.488 17.020 26.310 1.00 41.33 403 THR C CA 1
ATOM 1190 C C . THR C 1 15 ? 51.859 17.080 27.009 1.00 50.91 403 THR C C 1
ATOM 1191 O O . THR C 1 15 ? 52.568 16.085 27.101 1.00 62.05 403 THR C O 1
ATOM 1195 N N . GLU C 1 16 ? 52.194 18.237 27.558 1.00 55.54 404 GLU C N 1
ATOM 1196 C CA . GLU C 1 16 ? 53.486 18.426 28.189 1.00 53.39 404 GLU C CA 1
ATOM 1197 C C . GLU C 1 16 ? 53.668 17.574 29.434 1.00 52.95 404 GLU C C 1
ATOM 1198 O O . GLU C 1 16 ? 54.780 17.123 29.726 1.00 50.07 404 GLU C O 1
ATOM 1204 N N . ASN C 1 17 ? 52.569 17.303 30.132 1.00 44.47 405 ASN C N 1
ATOM 1205 C CA . ASN C 1 17 ? 52.654 16.517 31.351 1.00 44.72 405 ASN C CA 1
ATOM 1206 C C . ASN C 1 17 ? 52.177 15.084 31.176 1.00 40.03 405 ASN C C 1
ATOM 1207 O O . ASN C 1 17 ? 52.062 14.335 32.164 1.00 45.80 405 ASN C O 1
ATOM 1212 N N . GLN C 1 18 ? 51.876 14.716 29.927 1.00 39.87 406 GLN C N 1
ATOM 1213 C CA . GLN C 1 18 ? 51.502 13.341 29.589 1.00 40.74 406 GLN C CA 1
ATOM 1214 C C . GLN C 1 18 ? 50.312 12.801 30.345 1.00 41.28 406 GLN C C 1
ATOM 1215 O O . GLN C 1 18 ? 50.393 11.714 30.900 1.00 43.59 406 GLN C O 1
ATOM 1221 N N . PHE C 1 19 ? 49.242 13.580 30.433 1.00 42.67 407 PHE C N 1
ATOM 1222 C CA . PHE C 1 19 ? 47.948 13.042 30.869 1.00 42.45 407 PHE C CA 1
ATOM 1223 C C . PHE C 1 19 ? 46.898 13.287 29.771 1.00 44.56 407 PHE C C 1
ATOM 1224 O O . PHE C 1 19 ? 47.069 14.130 28.894 1.00 42.65 407 PHE C O 1
ATOM 1232 N N . GLU C 1 20 ? 45.811 12.536 29.807 1.00 53.62 408 GLU C N 1
ATOM 1233 C CA . GLU C 1 20 ? 44.748 12.730 28.839 1.00 51.32 408 GLU C CA 1
ATOM 1234 C C . GLU C 1 20 ? 43.609 13.574 29.389 1.00 45.53 408 GLU C C 1
ATOM 1235 O O . GLU C 1 20 ? 43.348 13.581 30.597 1.00 41.11 408 GLU C O 1
ATOM 1241 N N . VAL C 1 21 ? 42.968 14.317 28.488 1.00 42.60 409 VAL C N 1
ATOM 1242 C CA . VAL C 1 21 ? 41.834 15.180 28.816 1.00 38.98 409 VAL C CA 1
ATOM 1243 C C . VAL C 1 21 ? 40.591 14.688 28.089 1.00 37.27 409 VAL C C 1
ATOM 1244 O O . VAL C 1 21 ? 40.623 14.503 26.869 1.00 36.92 409 VAL C O 1
ATOM 1248 N N . THR C 1 22 ? 39.520 14.428 28.837 1.00 29.82 410 THR C N 1
ATOM 1249 C CA . THR C 1 22 ? 38.271 13.948 28.258 1.00 33.51 410 THR C CA 1
ATOM 1250 C C . THR C 1 22 ? 37.077 14.825 28.650 1.00 35.26 410 THR C C 1
ATOM 1251 O O . THR C 1 22 ? 36.791 14.969 29.844 1.00 35.98 410 THR C O 1
ATOM 1255 N N . TYR C 1 23 ? 36.365 15.387 27.673 1.00 39.24 411 TYR C N 1
ATOM 1256 C CA . TYR C 1 23 ? 35.168 16.189 27.970 1.00 37.09 411 TYR C CA 1
ATOM 1257 C C . TYR C 1 23 ? 33.905 15.373 27.892 1.00 35.05 411 TYR C C 1
ATOM 1258 O O . TYR C 1 23 ? 33.692 14.660 26.922 1.00 50.72 411 TYR C O 1
ATOM 1267 N N . VAL C 1 24 ? 33.046 15.503 28.889 1.00 33.71 412 VAL C N 1
ATOM 1268 C CA . VAL C 1 24 ? 31.743 14.859 28.841 1.00 42.45 412 VAL C CA 1
ATOM 1269 C C . VAL C 1 24 ? 30.645 15.900 29.029 1.00 43.35 412 VAL C C 1
ATOM 1270 O O . VAL C 1 24 ? 30.525 16.480 30.110 1.00 41.60 412 VAL C O 1
ATOM 1274 N N . ASP C 1 25 ? 29.817 16.098 28.009 1.00 53.66 413 ASP C N 1
ATOM 1275 C CA . ASP C 1 25 ? 28.660 16.991 28.133 1.00 51.08 413 ASP C CA 1
ATOM 1276 C C . ASP C 1 25 ? 27.515 16.284 28.856 1.00 51.64 413 ASP C C 1
ATOM 1277 O O . ASP C 1 25 ? 27.152 15.167 28.491 1.00 55.34 413 ASP C O 1
ATOM 1282 N N . ILE C 1 26 ? 26.967 16.913 29.891 1.00 45.09 414 ILE C N 1
ATOM 1283 C CA . ILE C 1 26 ? 25.850 16.326 30.633 1.00 42.35 414 ILE C CA 1
ATOM 1284 C C . ILE C 1 26 ? 24.545 16.783 29.985 1.00 45.05 414 ILE C C 1
ATOM 1285 O O . ILE C 1 26 ? 24.439 17.929 29.535 1.00 53.31 414 ILE C O 1
ATOM 1290 N N . GLU C 1 27 ? 23.557 15.896 29.902 1.00 60.70 415 GLU C N 1
ATOM 1291 C CA . GLU C 1 27 ? 22.333 16.250 29.191 1.00 61.37 415 GLU C CA 1
ATOM 1292 C C . GLU C 1 27 ? 21.427 17.200 29.973 1.00 48.52 415 GLU C C 1
ATOM 1293 O O . GLU C 1 27 ? 20.949 18.176 29.425 1.00 56.87 415 GLU C O 1
ATOM 1299 N N . GLU C 1 28 ? 21.278 16.988 31.272 1.00 47.63 416 GLU C N 1
ATOM 1300 C CA . GLU C 1 28 ? 20.449 17.876 32.074 1.00 49.48 416 GLU C CA 1
ATOM 1301 C C . GLU C 1 28 ? 21.140 19.226 32.222 1.00 45.00 416 GLU C C 1
ATOM 1302 O O . GLU C 1 28 ? 22.349 19.308 32.508 1.00 48.66 416 GLU C O 1
ATOM 1319 N N . THR C 1 30 ? 21.189 22.826 34.428 1.00 50.03 418 THR C N 1
ATOM 1320 C CA . THR C 1 30 ? 20.980 23.091 35.842 1.00 51.21 418 THR C CA 1
ATOM 1321 C C . THR C 1 30 ? 19.593 23.661 36.015 1.00 50.61 418 THR C C 1
ATOM 1322 O O . THR C 1 30 ? 18.916 23.931 35.035 1.00 55.08 418 THR C O 1
ATOM 1326 N N . PHE C 1 31 ? 19.156 23.846 37.252 1.00 47.49 419 PHE C N 1
ATOM 1327 C CA . PHE C 1 31 ? 17.864 24.485 37.479 1.00 46.43 419 PHE C CA 1
ATOM 1328 C C . PHE C 1 31 ? 17.813 25.880 36.832 1.00 51.50 419 PHE C C 1
ATOM 1329 O O . PHE C 1 31 ? 16.763 26.315 36.344 1.00 55.47 419 PHE C O 1
ATOM 1337 N N . SER C 1 32 ? 18.933 26.594 36.817 1.00 45.78 420 SER C N 1
ATOM 1338 C CA . SER C 1 32 ? 18.911 27.949 36.254 1.00 49.99 420 SER C CA 1
ATOM 1339 C C . SER C 1 32 ? 19.030 27.995 34.729 1.00 49.46 420 SER C C 1
ATOM 1340 O O . SER C 1 32 ? 19.075 29.090 34.150 1.00 41.92 420 SER C O 1
ATOM 1343 N N . GLY C 1 33 ? 19.017 26.829 34.080 1.00 41.72 421 GLY C N 1
ATOM 1344 C CA . GLY C 1 33 ? 19.042 26.778 32.627 1.00 47.91 421 GLY C CA 1
ATOM 1345 C C . GLY C 1 33 ? 20.435 26.733 32.019 1.00 57.51 421 GLY C C 1
ATOM 1346 O O . GLY C 1 33 ? 20.613 27.008 30.825 1.00 62.86 421 GLY C O 1
ATOM 1347 N N . GLN C 1 34 ? 21.435 26.418 32.839 1.00 54.77 422 GLN C N 1
ATOM 1348 C CA . GLN C 1 34 ? 22.813 26.369 32.353 1.00 60.99 422 GLN C CA 1
ATOM 1349 C C . GLN C 1 34 ? 23.220 25.000 31.814 1.00 58.44 422 GLN C C 1
ATOM 1350 O O . GLN C 1 34 ? 22.942 23.963 32.429 1.00 52.66 422 GLN C O 1
ATOM 1356 N N . PHE C 1 35 ? 23.961 24.993 30.714 1.00 42.84 423 PHE C N 1
ATOM 1357 C CA . PHE C 1 35 ? 24.568 23.746 30.242 1.00 44.67 423 PHE C CA 1
ATOM 1358 C C . PHE C 1 35 ? 25.649 23.250 31.191 1.00 42.82 423 PHE C C 1
ATOM 1359 O O . PHE C 1 35 ? 26.289 24.037 31.887 1.00 46.00 423 PHE C O 1
ATOM 1367 N N . GLN C 1 36 ? 25.857 21.940 31.221 1.00 46.03 424 GLN C N 1
ATOM 1368 C CA . GLN C 1 36 ? 26.852 21.371 32.116 1.00 37.60 424 GLN C CA 1
ATOM 1369 C C . GLN C 1 36 ? 27.835 20.483 31.379 1.00 41.01 424 GLN C C 1
ATOM 1370 O O . GLN C 1 36 ? 27.468 19.718 30.482 1.00 42.59 424 GLN C O 1
ATOM 1376 N N . CYS C 1 37 ? 29.095 20.605 31.768 1.00 41.22 425 CYS C N 1
ATOM 1377 C CA . CYS C 1 37 ? 30.143 19.797 31.193 1.00 36.93 425 CYS C CA 1
ATOM 1378 C C . CYS C 1 37 ? 31.043 19.315 32.307 1.00 40.74 425 CYS C C 1
ATOM 1379 O O . CYS C 1 37 ? 31.301 20.053 33.253 1.00 43.33 425 CYS C O 1
ATOM 1382 N N . LEU C 1 38 ? 31.513 18.080 32.189 1.00 40.37 426 LEU C N 1
ATOM 1383 C CA . LEU C 1 38 ? 32.567 17.564 33.051 1.00 35.67 426 LEU C CA 1
ATOM 1384 C C . LEU C 1 38 ? 33.834 17.393 32.209 1.00 31.97 426 LEU C C 1
ATOM 1385 O O . LEU C 1 38 ? 33.773 16.943 31.064 1.00 38.49 426 LEU C O 1
ATOM 1390 N N . VAL C 1 39 ? 34.973 17.803 32.739 1.00 23.36 427 VAL C N 1
ATOM 1391 C CA . VAL C 1 39 ? 36.248 17.471 32.098 1.00 29.90 427 VAL C CA 1
ATOM 1392 C C . VAL C 1 39 ? 37.087 16.570 33.013 1.00 31.36 427 VAL C C 1
ATOM 1393 O O . VAL C 1 39 ? 37.310 16.875 34.192 1.00 35.75 427 VAL C O 1
ATOM 1397 N N . GLN C 1 40 ? 37.495 15.431 32.476 1.00 39.43 428 GLN C N 1
ATOM 1398 C CA . GLN C 1 40 ? 38.291 14.446 33.202 1.00 35.69 428 GLN C CA 1
ATOM 1399 C C . GLN C 1 40 ? 39.767 14.515 32.814 1.00 33.13 428 GLN C C 1
ATOM 1400 O O . GLN C 1 40 ? 40.100 14.525 31.623 1.00 38.07 428 GLN C O 1
ATOM 1406 N N . LEU C 1 41 ? 40.644 14.576 33.810 1.00 29.36 429 LEU C N 1
ATOM 1407 C CA . LEU C 1 41 ? 42.089 14.507 33.585 1.00 31.84 429 LEU C CA 1
ATOM 1408 C C . LEU C 1 41 ? 42.618 13.138 34.012 1.00 31.35 429 LEU C C 1
ATOM 1409 O O . LEU C 1 41 ? 42.366 12.699 35.140 1.00 35.24 429 LEU C O 1
ATOM 1414 N N . SER C 1 42 ? 43.394 12.462 33.181 1.00 28.14 430 SER C N 1
ATOM 1415 C CA . SER C 1 42 ? 43.793 11.128 33.615 1.00 44.29 430 SER C CA 1
ATOM 1416 C C . SER C 1 42 ? 45.178 11.184 34.289 1.00 42.59 430 SER C C 1
ATOM 1417 O O . SER C 1 42 ? 46.102 10.462 33.958 1.00 36.09 430 SER C O 1
ATOM 1420 N N . THR C 1 43 ? 45.256 12.064 35.277 1.00 40.94 431 THR C N 1
ATOM 1421 C CA . THR C 1 43 ? 46.349 12.116 36.218 1.00 36.91 431 THR C CA 1
ATOM 1422 C C . THR C 1 43 ? 46.206 10.958 37.179 1.00 43.15 431 THR C C 1
ATOM 1423 O O . THR C 1 43 ? 45.170 10.301 37.204 1.00 50.15 431 THR C O 1
ATOM 1427 N N . LEU C 1 44 ? 47.260 10.671 37.941 1.00 48.36 432 LEU C N 1
ATOM 1428 C CA . LEU C 1 44 ? 47.175 9.705 39.021 1.00 40.69 432 LEU C CA 1
ATOM 1429 C C . LEU C 1 44 ? 46.934 10.355 40.386 1.00 40.06 432 LEU C C 1
ATOM 1430 O O . LEU C 1 44 ? 47.859 10.938 40.939 1.00 48.69 432 LEU C O 1
ATOM 1435 N N . PRO C 1 45 ? 45.726 10.217 40.973 1.00 29.38 433 PRO C N 1
ATOM 1436 C CA . PRO C 1 45 ? 44.368 9.767 40.595 1.00 29.37 433 PRO C CA 1
ATOM 1437 C C . PRO C 1 45 ? 43.687 10.680 39.561 1.00 45.89 433 PRO C C 1
ATOM 1438 O O . PRO C 1 45 ? 44.132 11.822 39.396 1.00 52.18 433 PRO C O 1
ATOM 1442 N N . VAL C 1 46 ? 42.653 10.203 38.863 1.00 43.59 434 VAL C N 1
ATOM 1443 C CA . VAL C 1 46 ? 42.015 11.047 37.864 1.00 43.43 434 VAL C CA 1
ATOM 1444 C C . VAL C 1 46 ? 41.397 12.228 38.590 1.00 36.97 434 VAL C C 1
ATOM 1445 O O . VAL C 1 46 ? 40.848 12.079 39.689 1.00 30.41 434 VAL C O 1
ATOM 1449 N N . GLY C 1 47 ? 41.460 13.400 37.966 1.00 31.89 435 GLY C N 1
ATOM 1450 C CA . GLY C 1 47 ? 40.877 14.586 38.561 1.00 31.84 435 GLY C CA 1
ATOM 1451 C C . GLY C 1 47 ? 39.726 14.918 37.636 1.00 40.55 435 GLY C C 1
ATOM 1452 O O . GLY C 1 47 ? 39.831 14.787 36.412 1.00 37.73 435 GLY C O 1
ATOM 1453 N N . VAL C 1 48 ? 38.611 15.306 38.245 1.00 43.46 436 VAL C N 1
ATOM 1454 C CA . VAL C 1 48 ? 37.402 15.660 37.532 1.00 42.40 436 VAL C CA 1
ATOM 1455 C C . VAL C 1 48 ? 36.911 17.043 37.908 1.00 37.14 436 VAL C C 1
ATOM 1456 O O . VAL C 1 48 ? 36.586 17.293 39.074 1.00 38.86 436 VAL C O 1
ATOM 1460 N N . CYS C 1 49 ? 36.827 17.929 36.926 1.00 45.18 437 CYS C N 1
ATOM 1461 C CA . CYS C 1 49 ? 36.437 19.324 37.154 1.00 44.11 437 CYS C CA 1
ATOM 1462 C C . CYS C 1 49 ? 35.150 19.591 36.379 1.00 36.46 437 CYS C C 1
ATOM 1463 O O . CYS C 1 49 ? 34.833 18.886 35.422 1.00 40.69 437 CYS C O 1
ATOM 1466 N N . HIS C 1 50 ? 34.339 20.508 36.878 1.00 41.03 438 HIS C N 1
ATOM 1467 C CA . HIS C 1 50 ? 33.021 20.803 36.331 1.00 30.06 438 HIS C CA 1
ATOM 1468 C C . HIS C 1 50 ? 32.942 22.181 35.648 1.00 44.67 438 HIS C C 1
ATOM 1469 O O . HIS C 1 50 ? 33.642 23.113 36.059 1.00 43.24 438 HIS C O 1
ATOM 1476 N N . GLY C 1 51 ? 32.073 22.330 34.641 1.00 48.44 439 GLY C N 1
ATOM 1477 C CA . GLY C 1 51 ? 31.812 23.644 34.064 1.00 45.85 439 GLY C CA 1
ATOM 1478 C C . GLY C 1 51 ? 30.345 23.915 33.698 1.00 51.19 439 GLY C C 1
ATOM 1479 O O . GLY C 1 51 ? 29.622 23.024 33.257 1.00 47.23 439 GLY C O 1
ATOM 1480 N N . SER C 1 52 ? 29.930 25.178 33.792 1.00 54.21 440 SER C N 1
ATOM 1481 C CA . SER C 1 52 ? 28.548 25.585 33.478 1.00 45.92 440 SER C CA 1
ATOM 1482 C C . SER C 1 52 ? 28.580 26.743 32.526 1.00 45.27 440 SER C C 1
ATOM 1483 O O . SER C 1 52 ? 29.529 27.521 32.528 1.00 41.56 440 SER C O 1
ATOM 1486 N N . GLY C 1 53 ? 27.555 26.850 31.689 1.00 47.79 441 GLY C N 1
ATOM 1487 C CA . GLY C 1 53 ? 27.461 27.995 30.804 1.00 58.89 441 GLY C CA 1
ATOM 1488 C C . GLY C 1 53 ? 26.156 28.100 30.054 1.00 60.47 441 GLY C C 1
ATOM 1489 O O . GLY C 1 53 ? 25.360 27.165 30.042 1.00 63.40 441 GLY C O 1
ATOM 1490 N N . PRO C 1 54 ? 25.947 29.241 29.395 1.00 55.54 442 PRO C N 1
ATOM 1491 C CA . PRO C 1 54 ? 24.748 29.549 28.606 1.00 48.29 442 PRO C CA 1
ATOM 1492 C C . PRO C 1 54 ? 24.617 28.700 27.338 1.00 50.59 442 PRO C C 1
ATOM 1493 O O . PRO C 1 54 ? 23.496 28.471 26.895 1.00 55.47 442 PRO C O 1
ATOM 1497 N N . THR C 1 55 ? 25.728 28.260 26.754 1.00 59.70 443 THR C N 1
ATOM 1498 C CA . THR C 1 55 ? 25.698 27.267 25.672 1.00 59.82 443 THR C CA 1
ATOM 1499 C C . THR C 1 55 ? 26.584 26.092 26.044 1.00 68.07 443 THR C C 1
ATOM 1500 O O . THR C 1 55 ? 27.411 26.202 26.950 1.00 77.83 443 THR C O 1
ATOM 1504 N N . ALA C 1 56 ? 26.415 24.974 25.345 1.00 65.55 444 ALA C N 1
ATOM 1505 C CA . ALA C 1 56 ? 27.285 23.824 25.521 1.00 49.90 444 ALA C CA 1
ATOM 1506 C C . ALA C 1 56 ? 28.773 24.167 25.349 1.00 51.61 444 ALA C C 1
ATOM 1507 O O . ALA C 1 56 ? 29.624 23.746 26.137 1.00 46.29 444 ALA C O 1
ATOM 1509 N N . ALA C 1 57 ? 29.081 24.966 24.340 1.00 56.84 445 ALA C N 1
ATOM 1510 C CA . ALA C 1 57 ? 30.457 25.353 24.085 1.00 53.28 445 ALA C CA 1
ATOM 1511 C C . ALA C 1 57 ? 31.081 26.103 25.262 1.00 62.31 445 ALA C C 1
ATOM 1512 O O . ALA C 1 57 ? 32.222 25.821 25.645 1.00 71.32 445 ALA C O 1
ATOM 1514 N N . ASP C 1 58 ? 30.350 27.065 25.821 1.00 59.05 446 ASP C N 1
ATOM 1515 C CA . ASP C 1 58 ? 30.852 27.831 26.962 1.00 58.41 446 ASP C CA 1
ATOM 1516 C C . ASP C 1 58 ? 31.050 26.954 28.206 1.00 49.78 446 ASP C C 1
ATOM 1517 O O . ASP C 1 58 ? 31.987 27.167 28.981 1.00 52.11 446 ASP C O 1
ATOM 1522 N N . ALA C 1 59 ? 30.164 25.984 28.402 1.00 37.60 447 ALA C N 1
ATOM 1523 C CA . ALA C 1 59 ? 30.293 25.073 29.516 1.00 45.85 447 ALA C CA 1
ATOM 1524 C C . ALA C 1 59 ? 31.605 24.290 29.401 1.00 42.99 447 ALA C C 1
ATOM 1525 O O . ALA C 1 59 ? 32.289 24.061 30.409 1.00 46.84 447 ALA C O 1
ATOM 1527 N N . GLN C 1 60 ? 31.967 23.893 28.185 1.00 36.96 448 GLN C N 1
ATOM 1528 C CA . GLN C 1 60 ? 33.240 23.203 28.004 1.00 47.97 448 GLN C CA 1
ATOM 1529 C C . GLN C 1 60 ? 34.389 24.121 28.381 1.00 48.01 448 GLN C C 1
ATOM 1530 O O . GLN C 1 60 ? 35.326 23.690 29.063 1.00 49.31 448 GLN C O 1
ATOM 1536 N N . ARG C 1 61 ? 34.310 25.382 27.954 1.00 49.19 449 ARG C N 1
ATOM 1537 C CA . ARG C 1 61 ? 35.377 26.350 28.233 1.00 49.30 449 ARG C CA 1
ATOM 1538 C C . ARG C 1 61 ? 35.572 26.611 29.719 1.00 50.31 449 ARG C C 1
ATOM 1539 O O . ARG C 1 61 ? 36.706 26.698 30.197 1.00 63.44 449 ARG C O 1
ATOM 1547 N N . HIS C 1 62 ? 34.473 26.724 30.453 1.00 39.12 450 HIS C N 1
ATOM 1548 C CA . HIS C 1 62 ? 34.539 26.901 31.901 1.00 39.88 450 HIS C CA 1
ATOM 1549 C C . HIS C 1 62 ? 35.037 25.639 32.601 1.00 46.08 450 HIS C C 1
ATOM 1550 O O . HIS C 1 62 ? 35.738 25.728 33.609 1.00 55.52 450 HIS C O 1
ATOM 1557 N N . ALA C 1 63 ? 34.664 24.463 32.089 1.00 37.62 451 ALA C N 1
ATOM 1558 C CA . ALA C 1 63 ? 35.243 23.231 32.610 1.00 35.94 451 ALA C CA 1
ATOM 1559 C C . ALA C 1 63 ? 36.768 23.272 32.422 1.00 35.96 451 ALA C C 1
ATOM 1560 O O . ALA C 1 63 ? 37.505 22.917 33.338 1.00 39.06 451 ALA C O 1
ATOM 1562 N N . ALA C 1 64 ? 37.246 23.706 31.252 1.00 30.99 452 ALA C N 1
ATOM 1563 C CA . ALA C 1 64 ? 38.698 23.775 31.043 1.00 35.49 452 ALA C CA 1
ATOM 1564 C C . ALA C 1 64 ? 39.345 24.706 32.062 1.00 43.69 452 ALA C C 1
ATOM 1565 O O . ALA C 1 64 ? 40.340 24.356 32.691 1.00 50.54 452 ALA C O 1
ATOM 1567 N N . GLN C 1 65 ? 38.730 25.856 32.288 1.00 45.78 453 GLN C N 1
ATOM 1568 C CA . GLN C 1 65 ? 39.238 26.798 33.273 1.00 54.03 453 GLN C CA 1
ATOM 1569 C C . GLN C 1 65 ? 39.321 26.231 34.695 1.00 51.05 453 GLN C C 1
ATOM 1570 O O . GLN C 1 65 ? 40.347 26.357 35.361 1.00 61.36 453 GLN C O 1
ATOM 1576 N N . ASN C 1 66 ? 38.252 25.614 35.169 1.00 43.49 454 ASN C N 1
ATOM 1577 C CA . ASN C 1 66 ? 38.289 24.958 36.475 1.00 43.85 454 ASN C CA 1
ATOM 1578 C C . ASN C 1 66 ? 39.351 23.857 36.558 1.00 40.02 454 ASN C C 1
ATOM 1579 O O . ASN C 1 66 ? 39.940 23.644 37.620 1.00 41.72 454 ASN C O 1
ATOM 1584 N N . ALA C 1 67 ? 39.556 23.129 35.461 1.00 38.38 455 ALA C N 1
ATOM 1585 C CA . ALA C 1 67 ? 40.580 22.096 35.413 1.00 41.79 455 ALA C CA 1
ATOM 1586 C C . ALA C 1 67 ? 41.970 22.690 35.636 1.00 50.79 455 ALA C C 1
ATOM 1587 O O . ALA C 1 67 ? 42.791 22.106 36.353 1.00 48.78 455 ALA C O 1
ATOM 1589 N N . LEU C 1 68 ? 42.219 23.847 35.019 1.00 54.21 456 LEU C N 1
ATOM 1590 C CA . LEU C 1 68 ? 43.450 24.622 35.229 1.00 53.34 456 LEU C CA 1
ATOM 1591 C C . LEU C 1 68 ? 43.567 25.053 36.701 1.00 52.93 456 LEU C C 1
ATOM 1592 O O . LEU C 1 68 ? 44.660 25.042 37.270 1.00 59.70 456 LEU C O 1
ATOM 1597 N N . GLU C 1 69 ? 42.459 25.501 37.293 1.00 48.69 457 GLU C N 1
ATOM 1598 C CA . GLU C 1 69 ? 42.434 25.811 38.724 1.00 54.04 457 GLU C CA 1
ATOM 1599 C C . GLU C 1 69 ? 42.798 24.584 39.534 1.00 52.03 457 GLU C C 1
ATOM 1600 O O . GLU C 1 69 ? 43.586 24.644 40.467 1.00 59.56 457 GLU C O 1
ATOM 1606 N N . TYR C 1 70 ? 42.221 23.459 39.154 1.00 51.03 458 TYR C N 1
ATOM 1607 C CA . TYR C 1 70 ? 42.517 22.202 39.806 1.00 47.41 458 TYR C CA 1
ATOM 1608 C C . TYR C 1 70 ? 44.014 21.899 39.764 1.00 52.62 458 TYR C C 1
ATOM 1609 O O . TYR C 1 70 ? 44.603 21.484 40.761 1.00 54.72 458 TYR C O 1
ATOM 1618 N N . LEU C 1 71 ? 44.610 22.102 38.590 1.00 49.46 459 LEU C N 1
ATOM 1619 C CA . LEU C 1 71 ? 46.016 21.810 38.347 1.00 49.68 459 LEU C CA 1
ATOM 1620 C C . LEU C 1 71 ? 46.966 22.620 39.256 1.00 55.61 459 LEU C C 1
ATOM 1621 O O . LEU C 1 71 ? 48.105 22.207 39.489 1.00 46.79 459 LEU C O 1
ATOM 1637 N N . ILE C 1 73 ? 46.143 23.304 42.532 1.00 66.52 461 ILE C N 1
ATOM 1638 C CA . ILE C 1 73 ? 45.893 22.918 43.933 1.00 83.78 461 ILE C CA 1
ATOM 1639 C C . ILE C 1 73 ? 46.053 21.428 44.328 1.00 95.09 461 ILE C C 1
ATOM 1640 O O . ILE C 1 73 ? 46.137 21.125 45.514 1.00 96.35 461 ILE C O 1
ATOM 1645 N N . MET C 1 74 ? 46.060 20.500 43.373 1.00 100.51 462 MET C N 1
ATOM 1646 C CA . MET C 1 74 ? 46.131 19.069 43.714 1.00 97.81 462 MET C CA 1
ATOM 1647 C C . MET C 1 74 ? 47.454 18.678 44.379 1.00 92.19 462 MET C C 1
ATOM 1648 O O . MET C 1 74 ? 47.503 17.737 45.183 1.00 85.33 462 MET C O 1
ATOM 1653 N N . GLY D 1 3 ? 19.879 49.605 5.620 1.00 109.41 391 GLY D N 1
ATOM 1654 C CA . GLY D 1 3 ? 21.059 48.777 5.809 1.00 116.57 391 GLY D CA 1
ATOM 1655 C C . GLY D 1 3 ? 20.702 47.428 6.401 1.00 125.75 391 GLY D C 1
ATOM 1656 O O . GLY D 1 3 ? 19.515 47.116 6.522 1.00 130.76 391 GLY D O 1
ATOM 1657 N N . ILE D 1 4 ? 21.710 46.632 6.775 1.00 125.97 392 ILE D N 1
ATOM 1658 C CA . ILE D 1 4 ? 21.466 45.308 7.367 1.00 118.34 392 ILE D CA 1
ATOM 1659 C C . ILE D 1 4 ? 20.663 45.429 8.657 1.00 115.03 392 ILE D C 1
ATOM 1660 O O . ILE D 1 4 ? 21.007 46.209 9.545 1.00 113.30 392 ILE D O 1
ATOM 1665 N N . ASP D 1 5 ? 19.611 44.623 8.764 1.00 109.78 393 ASP D N 1
ATOM 1666 C CA . ASP D 1 5 ? 18.741 44.657 9.927 1.00 99.90 393 ASP D CA 1
ATOM 1667 C C . ASP D 1 5 ? 19.279 43.762 11.048 1.00 99.69 393 ASP D C 1
ATOM 1668 O O . ASP D 1 5 ? 18.925 42.588 11.143 1.00 107.00 393 ASP D O 1
ATOM 1673 N N . TYR D 1 6 ? 20.144 44.332 11.886 1.00 89.05 394 TYR D N 1
ATOM 1674 C CA . TYR D 1 6 ? 20.773 43.623 12.999 1.00 83.50 394 TYR D CA 1
ATOM 1675 C C . TYR D 1 6 ? 19.765 43.178 14.049 1.00 82.26 394 TYR D C 1
ATOM 1676 O O . TYR D 1 6 ? 19.891 42.090 14.624 1.00 84.60 394 TYR D O 1
ATOM 1685 N N . ILE D 1 7 ? 18.783 44.034 14.308 1.00 78.40 395 ILE D N 1
ATOM 1686 C CA . ILE D 1 7 ? 17.717 43.732 15.254 1.00 73.84 395 ILE D CA 1
ATOM 1687 C C . ILE D 1 7 ? 16.987 42.435 14.886 1.00 81.51 395 ILE D C 1
ATOM 1688 O O . ILE D 1 7 ? 16.666 41.619 15.755 1.00 85.31 395 ILE D O 1
ATOM 1704 N N . LEU D 1 9 ? 18.275 40.124 12.685 1.00 68.56 397 LEU D N 1
ATOM 1705 C CA . LEU D 1 9 ? 19.292 39.078 12.619 1.00 69.59 397 LEU D CA 1
ATOM 1706 C C . LEU D 1 9 ? 19.578 38.547 14.026 1.00 69.43 397 LEU D C 1
ATOM 1707 O O . LEU D 1 9 ? 19.677 37.334 14.232 1.00 79.08 397 LEU D O 1
ATOM 1712 N N . LEU D 1 10 ? 19.735 39.462 14.980 1.00 58.66 398 LEU D N 1
ATOM 1713 C CA . LEU D 1 10 ? 19.911 39.098 16.380 1.00 49.20 398 LEU D CA 1
ATOM 1714 C C . LEU D 1 10 ? 18.752 38.270 16.875 1.00 55.92 398 LEU D C 1
ATOM 1715 O O . LEU D 1 10 ? 18.953 37.314 17.629 1.00 56.43 398 LEU D O 1
ATOM 1720 N N . GLY D 1 11 ? 17.540 38.660 16.471 1.00 55.02 399 GLY D N 1
ATOM 1721 C CA . GLY D 1 11 ? 16.329 37.928 16.798 1.00 54.90 399 GLY D CA 1
ATOM 1722 C C . GLY D 1 11 ? 16.414 36.488 16.338 1.00 64.94 399 GLY D C 1
ATOM 1723 O O . GLY D 1 11 ? 16.118 35.556 17.092 1.00 65.85 399 GLY D O 1
ATOM 1724 N N . GLU D 1 12 ? 16.802 36.308 15.080 1.00 69.15 400 GLU D N 1
ATOM 1725 C CA . GLU D 1 12 ? 16.926 34.978 14.506 1.00 66.48 400 GLU D CA 1
ATOM 1726 C C . GLU D 1 12 ? 17.981 34.152 15.235 1.00 65.43 400 GLU D C 1
ATOM 1727 O O . GLU D 1 12 ? 17.689 33.065 15.727 1.00 65.32 400 GLU D O 1
ATOM 1733 N N . ILE D 1 13 ? 19.197 34.683 15.328 1.00 65.85 401 ILE D N 1
ATOM 1734 C CA . ILE D 1 13 ? 20.301 33.979 15.985 1.00 64.52 401 ILE D CA 1
ATOM 1735 C C . ILE D 1 13 ? 20.027 33.702 17.477 1.00 63.12 401 ILE D C 1
ATOM 1736 O O . ILE D 1 13 ? 20.428 32.661 17.996 1.00 68.16 401 ILE D O 1
ATOM 1741 N N . ALA D 1 14 ? 19.377 34.635 18.178 1.00 54.86 402 ALA D N 1
ATOM 1742 C CA . ALA D 1 14 ? 19.126 34.437 19.610 1.00 54.70 402 ALA D CA 1
ATOM 1743 C C . ALA D 1 14 ? 18.128 33.339 19.888 1.00 59.22 402 ALA D C 1
ATOM 1744 O O . ALA D 1 14 ? 18.329 32.508 20.770 1.00 60.36 402 ALA D O 1
ATOM 1746 N N . THR D 1 15 ? 17.051 33.337 19.124 1.00 64.52 403 THR D N 1
ATOM 1747 C CA . THR D 1 15 ? 16.017 32.329 19.274 1.00 70.48 403 THR D CA 1
ATOM 1748 C C . THR D 1 15 ? 16.599 30.968 18.895 1.00 70.72 403 THR D C 1
ATOM 1749 O O . THR D 1 15 ? 16.381 29.962 19.580 1.00 70.71 403 THR D O 1
ATOM 1753 N N . GLU D 1 16 ? 17.375 30.968 17.819 1.00 70.04 404 GLU D N 1
ATOM 1754 C CA . GLU D 1 16 ? 17.998 29.767 17.273 1.00 69.53 404 GLU D CA 1
ATOM 1755 C C . GLU D 1 16 ? 19.012 29.163 18.248 1.00 69.86 404 GLU D C 1
ATOM 1756 O O . GLU D 1 16 ? 19.285 27.965 18.203 1.00 79.65 404 GLU D O 1
ATOM 1762 N N . ASN D 1 17 ? 19.571 29.991 19.124 1.00 63.27 405 ASN D N 1
ATOM 1763 C CA . ASN D 1 17 ? 20.444 29.505 20.193 1.00 56.73 405 ASN D CA 1
ATOM 1764 C C . ASN D 1 17 ? 19.735 29.495 21.559 1.00 54.91 405 ASN D C 1
ATOM 1765 O O . ASN D 1 17 ? 20.380 29.383 22.597 1.00 55.15 405 ASN D O 1
ATOM 1770 N N . GLN D 1 18 ? 18.415 29.648 21.549 1.00 56.97 406 GLN D N 1
ATOM 1771 C CA . GLN D 1 18 ? 17.627 29.617 22.776 1.00 58.88 406 GLN D CA 1
ATOM 1772 C C . GLN D 1 18 ? 17.975 30.742 23.727 1.00 54.83 406 GLN D C 1
ATOM 1773 O O . GLN D 1 18 ? 18.197 30.505 24.909 1.00 57.92 406 GLN D O 1
ATOM 1779 N N . PHE D 1 19 ? 18.035 31.962 23.210 1.00 52.51 407 PHE D N 1
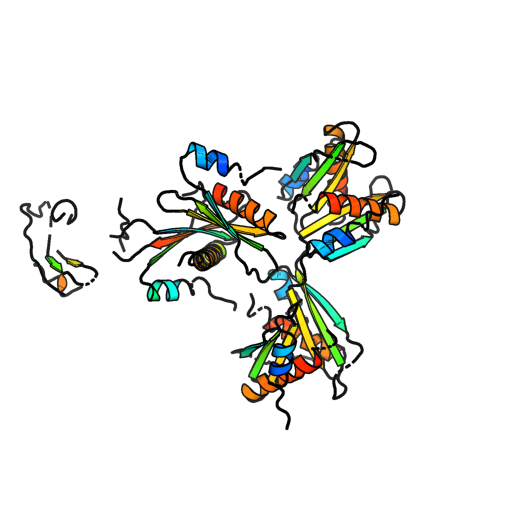ATOM 1780 C CA . PHE D 1 19 ? 18.143 33.140 24.065 1.00 50.94 407 PHE D CA 1
ATOM 1781 C C . PHE D 1 19 ? 16.946 34.041 23.852 1.00 51.69 407 PHE D C 1
ATOM 1782 O O . PHE D 1 19 ? 16.341 34.045 22.777 1.00 59.36 407 PHE D O 1
ATOM 1790 N N . GLU D 1 20 ? 16.607 34.815 24.873 1.00 49.22 408 GLU D N 1
ATOM 1791 C CA . GLU D 1 20 ? 15.613 35.862 24.711 1.00 55.03 408 GLU D CA 1
ATOM 1792 C C . GLU D 1 20 ? 16.320 37.217 24.643 1.00 59.56 408 GLU D C 1
ATOM 1793 O O . GLU D 1 20 ? 17.405 37.406 25.218 1.00 55.62 408 GLU D O 1
ATOM 1799 N N . VAL D 1 21 ? 15.718 38.132 23.892 1.00 56.96 409 VAL D N 1
ATOM 1800 C CA . VAL D 1 21 ? 16.268 39.459 23.668 1.00 46.80 409 VAL D CA 1
ATOM 1801 C C . VAL D 1 21 ? 15.366 40.559 24.245 1.00 60.76 409 VAL D C 1
ATOM 1802 O O . VAL D 1 21 ? 14.209 40.693 23.840 1.00 59.22 409 VAL D O 1
ATOM 1806 N N . THR D 1 22 ? 15.894 41.374 25.149 1.00 68.92 410 THR D N 1
ATOM 1807 C CA . THR D 1 22 ? 15.132 42.496 25.705 1.00 67.60 410 THR D CA 1
ATOM 1808 C C . THR D 1 22 ? 15.876 43.822 25.471 1.00 61.69 410 THR D C 1
ATOM 1809 O O . THR D 1 22 ? 17.015 43.974 25.909 1.00 64.33 410 THR D O 1
ATOM 1813 N N . TYR D 1 23 ? 15.223 44.771 24.799 1.00 53.32 411 TYR D N 1
ATOM 1814 C CA . TYR D 1 23 ? 15.776 46.118 24.595 1.00 49.46 411 TYR D CA 1
ATOM 1815 C C . TYR D 1 23 ? 15.362 47.065 25.699 1.00 56.66 411 TYR D C 1
ATOM 1816 O O . TYR D 1 23 ? 14.194 47.129 26.074 1.00 70.93 411 TYR D O 1
ATOM 1825 N N . VAL D 1 24 ? 16.333 47.803 26.213 1.00 52.76 412 VAL D N 1
ATOM 1826 C CA . VAL D 1 24 ? 16.076 48.830 27.206 1.00 55.56 412 VAL D CA 1
ATOM 1827 C C . VAL D 1 24 ? 16.624 50.148 26.673 1.00 57.77 412 VAL D C 1
ATOM 1828 O O . VAL D 1 24 ? 17.824 50.264 26.395 1.00 57.93 412 VAL D O 1
ATOM 1832 N N . ASP D 1 25 ? 15.748 51.120 26.455 1.00 63.69 413 ASP D N 1
ATOM 1833 C CA . ASP D 1 25 ? 16.219 52.453 26.075 1.00 57.23 413 ASP D CA 1
ATOM 1834 C C . ASP D 1 25 ? 16.622 53.172 27.350 1.00 60.15 413 ASP D C 1
ATOM 1835 O O . ASP D 1 25 ? 15.889 53.165 28.341 1.00 66.70 413 ASP D O 1
ATOM 1840 N N . ILE D 1 26 ? 17.826 53.716 27.358 1.00 52.77 414 ILE D N 1
ATOM 1841 C CA . ILE D 1 26 ? 18.330 54.434 28.516 1.00 46.29 414 ILE D CA 1
ATOM 1842 C C . ILE D 1 26 ? 17.961 55.904 28.340 1.00 49.34 414 ILE D C 1
ATOM 1843 O O . ILE D 1 26 ? 17.916 56.389 27.214 1.00 51.90 414 ILE D O 1
ATOM 1848 N N . GLU D 1 27 ? 17.598 56.591 29.414 1.00 57.64 415 GLU D N 1
ATOM 1849 C CA . GLU D 1 27 ? 17.274 57.997 29.266 1.00 65.30 415 GLU D CA 1
ATOM 1850 C C . GLU D 1 27 ? 18.529 58.877 29.243 1.00 57.34 415 GLU D C 1
ATOM 1851 O O . GLU D 1 27 ? 18.602 59.822 28.448 1.00 52.55 415 GLU D O 1
ATOM 1857 N N . GLU D 1 28 ? 19.524 58.553 30.075 1.00 51.44 416 GLU D N 1
ATOM 1858 C CA . GLU D 1 28 ? 20.744 59.365 30.152 1.00 48.00 416 GLU D CA 1
ATOM 1859 C C . GLU D 1 28 ? 21.554 59.194 28.871 1.00 50.05 416 GLU D C 1
ATOM 1860 O O . GLU D 1 28 ? 21.728 58.080 28.362 1.00 49.97 416 GLU D O 1
ATOM 1877 N N . THR D 1 30 ? 25.098 59.610 26.511 1.00 46.69 418 THR D N 1
ATOM 1878 C CA . THR D 1 30 ? 26.549 59.506 26.700 1.00 39.76 418 THR D CA 1
ATOM 1879 C C . THR D 1 30 ? 27.130 60.888 26.957 1.00 42.89 418 THR D C 1
ATOM 1880 O O . THR D 1 30 ? 26.452 61.890 26.848 1.00 48.15 418 THR D O 1
ATOM 1884 N N . PHE D 1 31 ? 28.408 60.943 27.265 1.00 48.21 419 PHE D N 1
ATOM 1885 C CA . PHE D 1 31 ? 29.044 62.219 27.496 1.00 48.13 419 PHE D CA 1
ATOM 1886 C C . PHE D 1 31 ? 28.909 63.144 26.271 1.00 44.21 419 PHE D C 1
ATOM 1887 O O . PHE D 1 31 ? 28.764 64.360 26.425 1.00 40.05 419 PHE D O 1
ATOM 1895 N N . SER D 1 32 ? 28.978 62.556 25.070 1.00 44.53 420 SER D N 1
ATOM 1896 C CA . SER D 1 32 ? 28.879 63.288 23.785 1.00 45.39 420 SER D CA 1
ATOM 1897 C C . SER D 1 32 ? 27.421 63.547 23.283 1.00 43.83 420 SER D C 1
ATOM 1898 O O . SER D 1 32 ? 27.220 63.936 22.131 1.00 37.97 420 SER D O 1
ATOM 1901 N N . GLY D 1 33 ? 26.421 63.278 24.120 1.00 35.33 421 GLY D N 1
ATOM 1902 C CA . GLY D 1 33 ? 25.042 63.633 23.817 1.00 47.27 421 GLY D CA 1
ATOM 1903 C C . GLY D 1 33 ? 24.245 62.602 23.025 1.00 53.17 421 GLY D C 1
ATOM 1904 O O . GLY D 1 33 ? 23.169 62.915 22.500 1.00 48.59 421 GLY D O 1
ATOM 1905 N N . GLN D 1 34 ? 24.769 61.378 22.931 1.00 49.31 422 GLN D N 1
ATOM 1906 C CA . GLN D 1 34 ? 24.142 60.328 22.134 1.00 46.20 422 GLN D CA 1
ATOM 1907 C C . GLN D 1 34 ? 23.182 59.473 22.969 1.00 51.53 422 GLN D C 1
ATOM 1908 O O . GLN D 1 34 ? 23.346 59.363 24.183 1.00 49.41 422 GLN D O 1
ATOM 1914 N N . PHE D 1 35 ? 22.163 58.915 22.312 1.00 49.42 423 PHE D N 1
ATOM 1915 C CA . PHE D 1 35 ? 21.226 57.960 22.919 1.00 49.32 423 PHE D CA 1
ATOM 1916 C C . PHE D 1 35 ? 21.919 56.660 23.282 1.00 43.82 423 PHE D C 1
ATOM 1917 O O . PHE D 1 35 ? 22.851 56.266 22.593 1.00 41.62 423 PHE D O 1
ATOM 1925 N N . GLN D 1 36 ? 21.454 55.978 24.326 1.00 47.20 424 GLN D N 1
ATOM 1926 C CA . GLN D 1 36 ? 22.069 54.711 24.745 1.00 43.76 424 GLN D CA 1
ATOM 1927 C C . GLN D 1 36 ? 21.033 53.617 24.858 1.00 53.39 424 GLN D C 1
ATOM 1928 O O . GLN D 1 36 ? 19.947 53.832 25.389 1.00 59.66 424 GLN D O 1
A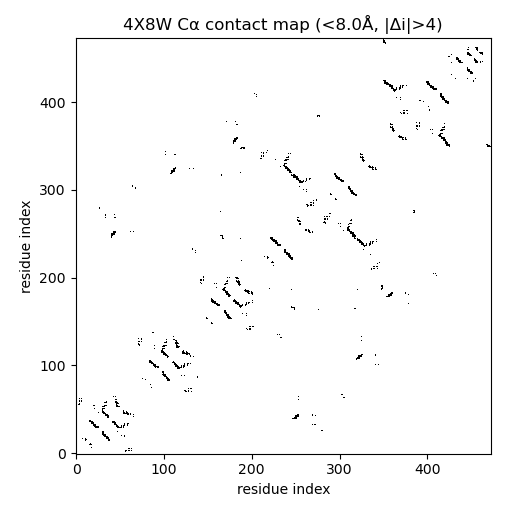TOM 1934 N N . CYS D 1 37 ? 21.388 52.421 24.414 1.00 50.86 425 CYS D N 1
ATOM 1935 C CA . CYS D 1 37 ? 20.484 51.294 24.519 1.00 48.29 425 CYS D CA 1
ATOM 1936 C C . CYS D 1 37 ? 21.238 50.127 25.118 1.00 50.25 425 CYS D C 1
ATOM 1937 O O . CYS D 1 37 ? 22.424 49.969 24.875 1.00 50.74 425 CYS D O 1
ATOM 1940 N N . LEU D 1 38 ? 20.546 49.354 25.948 1.00 51.28 426 LEU D N 1
ATOM 1941 C CA . LEU D 1 38 ? 21.071 48.118 26.496 1.00 48.63 426 LEU D CA 1
ATOM 1942 C C . LEU D 1 38 ? 20.243 46.950 25.916 1.00 56.09 426 LEU D C 1
ATOM 1943 O O . LEU D 1 38 ? 19.012 46.968 25.952 1.00 57.19 426 LEU D O 1
ATOM 1948 N N . VAL D 1 39 ? 20.915 45.916 25.426 1.00 50.41 427 VAL D N 1
ATOM 1949 C CA . VAL D 1 39 ? 20.242 44.708 24.974 1.00 41.21 427 VAL D CA 1
ATOM 1950 C C . VAL D 1 39 ? 20.583 43.578 25.919 1.00 46.39 427 VAL D C 1
ATOM 1951 O O . VAL D 1 39 ? 21.746 43.243 26.102 1.00 41.91 427 VAL D O 1
ATOM 1955 N N . GLN D 1 40 ? 19.555 42.964 26.481 1.00 54.68 428 GLN D N 1
ATOM 1956 C CA . GLN D 1 40 ? 19.730 41.890 27.440 1.00 49.96 428 GLN D CA 1
ATOM 1957 C C . GLN D 1 40 ? 19.543 40.561 26.765 1.00 45.44 428 GLN D C 1
ATOM 1958 O O . GLN D 1 40 ? 18.575 40.388 26.028 1.00 46.35 428 GLN D O 1
ATOM 1964 N N . LEU D 1 41 ? 20.506 39.658 26.959 1.00 41.06 429 LEU D N 1
ATOM 1965 C CA . LEU D 1 41 ? 20.351 38.288 26.518 1.00 46.69 429 LEU D CA 1
ATOM 1966 C C . LEU D 1 41 ? 20.109 37.385 27.719 1.00 53.26 429 LEU D C 1
ATOM 1967 O O . LEU D 1 41 ? 20.935 37.287 28.632 1.00 51.09 429 LEU D O 1
ATOM 1972 N N . SER D 1 42 ? 18.971 36.707 27.699 1.00 61.74 430 SER D N 1
ATOM 1973 C CA . SER D 1 42 ? 18.621 35.799 28.778 1.00 63.78 430 SER D CA 1
ATOM 1974 C C . SER D 1 42 ? 18.600 34.358 28.317 1.00 62.56 430 SER D C 1
ATOM 1975 O O . SER D 1 42 ? 18.338 34.074 27.149 1.00 59.53 430 SER D O 1
ATOM 1978 N N . THR D 1 43 ? 18.839 33.441 29.247 1.00 62.01 431 THR D N 1
ATOM 1979 C CA . THR D 1 43 ? 18.560 32.051 28.961 1.00 62.51 431 THR D CA 1
ATOM 1980 C C . THR D 1 43 ? 17.034 31.967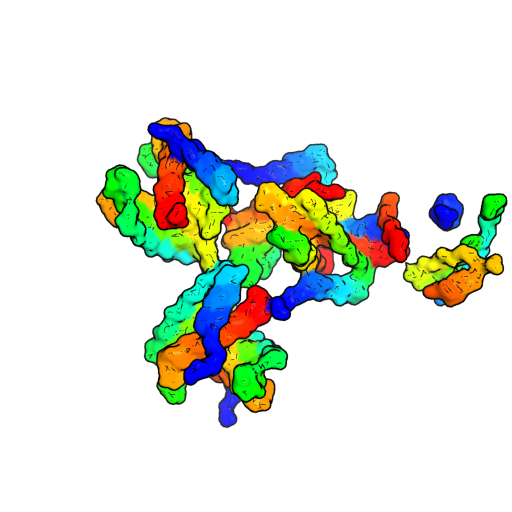 29.022 1.00 69.02 431 THR D C 1
ATOM 1981 O O . THR D 1 43 ? 16.374 32.886 29.516 1.00 75.02 431 THR D O 1
ATOM 1985 N N . LEU D 1 44 ? 16.467 30.875 28.528 1.00 83.95 432 LEU D N 1
ATOM 1986 C CA . LEU D 1 44 ? 15.023 30.631 28.634 1.00 78.17 432 LEU D CA 1
ATOM 1987 C C . LEU D 1 44 ? 14.545 30.539 30.076 1.00 64.35 432 LEU D C 1
ATOM 1988 O O . LEU D 1 44 ? 15.267 30.051 30.947 1.00 61.06 432 LEU D O 1
ATOM 1993 N N . PRO D 1 45 ? 13.364 31.100 30.354 1.00 59.92 433 PRO D N 1
ATOM 1994 C CA . PRO D 1 45 ? 12.971 31.150 31.764 1.00 62.85 433 PRO D CA 1
ATOM 1995 C C . PRO D 1 45 ? 12.848 29.772 32.407 1.00 61.87 433 PRO D C 1
ATOM 1996 O O . PRO D 1 45 ? 12.442 28.779 31.782 1.00 51.08 433 PRO D O 1
ATOM 2000 N N . VAL D 1 46 ? 13.144 29.769 33.700 1.00 66.57 434 VAL D N 1
ATOM 2001 C CA . VAL D 1 46 ? 13.190 28.579 34.534 1.00 62.67 434 VAL D CA 1
ATOM 2002 C C . VAL D 1 46 ? 11.859 27.892 34.744 1.00 70.60 434 VAL D C 1
ATOM 2003 O O . VAL D 1 46 ? 11.730 26.671 34.585 1.00 75.33 434 VAL D O 1
ATOM 2007 N N . GLY D 1 47 ? 10.873 28.699 35.116 1.00 70.05 435 GLY D N 1
ATOM 2008 C CA . GLY D 1 47 ? 9.553 28.205 35.419 1.00 63.01 435 GLY D CA 1
ATOM 2009 C C . GLY D 1 47 ? 8.474 29.260 35.415 1.00 61.83 435 GLY D C 1
ATOM 2010 O O . GLY D 1 47 ? 8.718 30.449 35.686 1.00 58.70 435 GLY D O 1
ATOM 2011 N N . VAL D 1 48 ? 7.274 28.801 35.090 1.00 57.77 436 VAL D N 1
ATOM 2012 C CA . VAL D 1 48 ? 6.072 29.613 35.117 1.00 57.50 436 VAL D CA 1
ATOM 2013 C C . VAL D 1 48 ? 5.161 29.024 36.174 1.00 54.40 436 VAL D C 1
ATOM 2014 O O . VAL D 1 48 ? 4.742 27.863 36.070 1.00 50.48 436 VAL D O 1
ATOM 2018 N N . CYS D 1 49 ? 4.834 29.824 37.186 1.00 50.62 437 CYS D N 1
ATOM 2019 C CA . CYS D 1 49 ? 4.046 29.308 38.291 1.00 48.42 437 CYS D CA 1
ATOM 2020 C C . CYS D 1 49 ? 2.675 29.933 38.284 1.00 55.11 437 CYS D C 1
ATOM 2021 O O . CYS D 1 49 ? 2.547 31.152 38.184 1.00 56.52 437 CYS D O 1
ATOM 2024 N N . HIS D 1 50 ? 1.670 29.103 38.552 1.00 57.13 438 HIS D N 1
ATOM 2025 C CA . HIS D 1 50 ? 0.279 29.484 38.411 1.00 48.67 438 HIS D CA 1
ATOM 2026 C C . HIS D 1 50 ? -0.346 29.812 39.751 1.00 51.18 438 HIS D C 1
ATOM 2027 O O . HIS D 1 50 ? 0.034 29.253 40.773 1.00 49.82 438 HIS D O 1
ATOM 2034 N N . GLY D 1 51 ? -1.252 30.787 39.746 1.00 51.23 439 GLY D N 1
ATOM 2035 C CA . GLY D 1 51 ? -2.055 31.093 40.914 1.00 48.79 439 GLY D CA 1
ATOM 2036 C C . GLY D 1 51 ? -3.441 31.561 40.509 1.00 54.45 439 GLY D C 1
ATOM 2037 O O . GLY D 1 51 ? -3.620 32.133 39.429 1.00 47.87 439 GLY D O 1
ATOM 2038 N N . SER D 1 52 ? -4.432 31.303 41.354 1.00 61.84 440 SER D N 1
ATOM 2039 C CA . SER D 1 52 ? -5.787 31.773 41.082 1.00 57.28 440 SER D CA 1
ATOM 2040 C C . SER D 1 52 ? -6.390 32.296 42.371 1.00 56.00 440 SER D C 1
ATOM 2041 O O . SER D 1 52 ? -6.014 31.867 43.451 1.00 68.31 440 SER D O 1
ATOM 2044 N N . GLY D 1 53 ? -7.329 33.223 42.264 1.00 71.65 441 GLY D N 1
ATOM 2045 C CA . GLY D 1 53 ? -8.011 33.733 43.444 1.00 75.49 441 GLY D CA 1
ATOM 2046 C C . GLY D 1 53 ? -9.217 34.589 43.103 1.00 75.52 441 GLY D C 1
ATOM 2047 O O . GLY D 1 53 ? -9.458 34.890 41.927 1.00 68.40 441 GLY D O 1
ATOM 2048 N N . PRO D 1 54 ? -9.983 34.989 44.134 1.00 85.15 442 PRO D N 1
ATOM 2049 C CA . PRO D 1 54 ? -11.184 35.821 43.973 1.00 78.54 442 PRO D CA 1
ATOM 2050 C C . PRO D 1 54 ? -10.885 37.237 43.465 1.00 74.28 442 PRO D C 1
ATOM 2051 O O . PRO D 1 54 ? -11.735 37.814 42.800 1.00 76.94 442 PRO D O 1
ATOM 2055 N N . THR D 1 55 ? -9.699 37.772 43.746 1.00 68.37 443 THR D N 1
ATOM 2056 C CA . THR D 1 55 ? -9.276 39.049 43.166 1.00 67.55 443 THR D CA 1
ATOM 2057 C C . THR D 1 55 ? -7.951 38.886 42.429 1.00 68.91 443 THR D C 1
ATOM 2058 O O . THR D 1 55 ? -7.242 37.895 42.638 1.00 74.11 443 THR D O 1
ATOM 2062 N N . ALA D 1 56 ? -7.633 39.846 41.558 1.00 61.91 444 ALA D N 1
ATOM 2063 C CA . ALA D 1 56 ? -6.336 39.882 40.891 1.00 60.47 444 ALA D CA 1
ATOM 2064 C C . ALA D 1 56 ? -5.223 39.866 41.935 1.00 61.94 444 ALA D C 1
ATOM 2065 O O . ALA D 1 56 ? -4.210 39.182 41.768 1.00 61.59 444 ALA D O 1
ATOM 2067 N N . ALA D 1 57 ? -5.423 40.604 43.019 1.00 64.26 445 ALA D N 1
ATOM 2068 C CA . ALA D 1 57 ? -4.445 40.621 44.099 1.00 67.24 445 ALA D CA 1
ATOM 2069 C C . ALA D 1 57 ? -4.256 39.217 44.674 1.00 66.64 445 ALA D C 1
ATOM 2070 O O . ALA D 1 57 ? -3.127 38.771 44.876 1.00 66.16 445 ALA D O 1
ATOM 2072 N N . ASP D 1 58 ? -5.365 38.527 44.933 1.00 70.81 446 ASP D N 1
ATOM 2073 C CA . ASP D 1 58 ? -5.322 37.156 45.438 1.00 68.61 446 ASP D CA 1
ATOM 2074 C C . ASP D 1 58 ? -4.690 36.188 44.452 1.00 57.38 446 ASP D C 1
ATOM 2075 O O . ASP D 1 58 ? -3.957 35.295 44.854 1.00 57.00 446 ASP D O 1
ATOM 2080 N N . ALA D 1 59 ? -4.973 36.358 43.167 1.00 49.62 447 ALA D N 1
ATOM 2081 C CA . ALA D 1 59 ? -4.361 35.512 42.153 1.00 55.77 447 ALA D CA 1
ATOM 2082 C C . ALA D 1 59 ? -2.842 35.701 42.117 1.00 68.92 447 ALA D C 1
ATOM 2083 O O . ALA D 1 59 ? -2.078 34.740 42.048 1.00 70.28 447 ALA D O 1
ATOM 2085 N N . GLN D 1 60 ? -2.412 36.951 42.195 1.00 72.67 448 GLN D N 1
ATOM 2086 C CA . GLN D 1 60 ? -1.000 37.258 42.223 1.00 77.68 448 GLN D CA 1
ATOM 2087 C C . GLN D 1 60 ? -0.341 36.692 43.459 1.00 71.40 448 GLN D C 1
ATOM 2088 O O . GLN D 1 60 ? 0.716 36.076 43.382 1.00 68.82 448 GLN D O 1
ATOM 2094 N N . ARG D 1 61 ? -0.975 36.901 44.601 1.00 67.52 449 ARG D N 1
ATOM 2095 C CA . ARG D 1 61 ? -0.392 36.450 45.850 1.00 73.71 449 ARG D CA 1
ATOM 2096 C C . ARG D 1 61 ? -0.294 34.916 45.899 1.00 71.28 449 ARG D C 1
ATOM 2097 O O . ARG D 1 61 ? 0.670 34.376 46.447 1.00 66.30 449 ARG D O 1
ATOM 2105 N N . HIS D 1 62 ? -1.292 34.219 45.352 1.00 67.11 450 HIS D N 1
ATOM 2106 C CA . HIS D 1 62 ? -1.277 32.753 45.308 1.00 67.80 450 HIS D CA 1
ATOM 2107 C C . HIS D 1 62 ? -0.212 32.238 44.343 1.00 64.43 450 HIS D C 1
ATOM 2108 O O . HIS D 1 62 ? 0.444 31.223 44.575 1.00 54.23 450 HIS D O 1
ATOM 2115 N N . ALA D 1 63 ? -0.042 32.953 43.247 1.00 60.60 451 ALA D N 1
ATOM 2116 C CA . ALA D 1 63 ? 1.012 32.638 42.317 1.00 47.92 451 ALA D CA 1
ATOM 2117 C C . ALA D 1 63 ? 2.386 32.719 42.992 1.00 49.49 451 ALA D C 1
ATOM 2118 O O . ALA D 1 63 ? 3.247 31.873 42.751 1.00 55.17 451 ALA D O 1
ATOM 2120 N N . ALA D 1 64 ? 2.595 33.757 43.802 1.00 50.56 452 ALA D N 1
ATOM 2121 C CA . ALA D 1 64 ? 3.834 33.937 44.573 1.00 57.47 452 ALA D CA 1
ATOM 2122 C C . ALA D 1 64 ? 4.038 32.792 45.566 1.00 60.27 452 ALA D C 1
ATOM 2123 O O . ALA D 1 64 ? 5.175 32.382 45.821 1.00 61.43 452 ALA D O 1
ATOM 2125 N N . GLN D 1 65 ? 2.929 32.346 46.164 1.00 59.26 453 GLN D N 1
ATOM 2126 C CA . GLN D 1 65 ? 2.882 31.213 47.087 1.00 62.60 453 GLN D CA 1
ATOM 2127 C C . GLN D 1 65 ? 3.426 29.955 46.453 1.00 57.29 453 GLN D C 1
ATOM 2128 O O . GLN D 1 65 ? 4.284 29.261 47.012 1.00 62.33 453 GLN D O 1
ATOM 2134 N N . ASN D 1 66 ? 2.897 29.671 45.269 1.00 46.61 454 ASN D N 1
ATOM 2135 C CA . ASN D 1 66 ? 3.350 28.562 44.462 1.00 50.66 454 ASN D CA 1
ATOM 2136 C C . ASN D 1 66 ? 4.857 28.671 44.128 1.00 49.77 454 ASN D C 1
ATOM 2137 O O . ASN D 1 66 ? 5.632 27.748 44.404 1.00 41.15 454 ASN D O 1
ATOM 2142 N N . ALA D 1 67 ? 5.276 29.835 43.648 1.00 41.50 455 ALA D N 1
ATOM 2143 C CA . ALA D 1 67 ? 6.669 30.064 43.283 1.00 39.81 455 ALA D CA 1
ATOM 2144 C C . ALA D 1 67 ? 7.621 29.926 44.467 1.00 51.42 455 ALA D C 1
ATOM 2145 O O . ALA D 1 67 ? 8.722 29.386 44.303 1.00 55.66 455 ALA D O 1
ATOM 2147 N N . LEU D 1 68 ? 7.219 30.404 45.649 1.00 50.94 456 LEU D N 1
ATOM 2148 C CA . LEU D 1 68 ? 8.049 30.201 46.837 1.00 49.14 456 LEU D CA 1
ATOM 2149 C C . LEU D 1 68 ? 8.301 28.741 47.121 1.00 56.43 456 LEU D C 1
ATOM 2150 O O . LEU D 1 68 ? 9.457 28.337 47.299 1.00 64.35 456 LEU D O 1
ATOM 2155 N N . GLU D 1 69 ? 7.220 27.958 47.130 1.00 49.75 457 GLU D N 1
ATOM 2156 C CA . GLU D 1 69 ? 7.303 26.519 47.371 1.00 50.76 457 GLU D CA 1
ATOM 2157 C C . GLU D 1 69 ? 8.182 25.832 46.341 1.00 47.05 457 GLU D C 1
ATOM 2158 O O . GLU D 1 69 ? 8.984 24.961 46.687 1.00 53.52 457 GLU D O 1
ATOM 2164 N N . TYR D 1 70 ? 8.022 26.230 45.081 1.00 43.77 458 TYR D N 1
ATOM 2165 C CA . TYR D 1 70 ? 8.809 25.686 43.990 1.00 49.37 458 TYR D CA 1
ATOM 2166 C C . TYR D 1 70 ? 10.304 25.923 44.186 1.00 53.07 458 TYR D C 1
ATOM 2167 O O . TYR D 1 70 ? 11.096 24.987 44.111 1.00 51.07 458 TYR D O 1
ATOM 2176 N N . LEU D 1 71 ? 10.669 27.167 44.475 1.00 54.46 459 LEU D N 1
ATOM 2177 C CA . LEU D 1 71 ? 12.055 27.556 44.748 1.00 53.81 459 LEU D CA 1
ATOM 2178 C C . LEU D 1 71 ? 12.637 26.863 46.010 1.00 54.93 459 LEU D C 1
ATOM 2179 O O . LEU D 1 71 ? 13.785 26.411 45.999 1.00 55.74 459 LEU D O 1
ATOM 2195 N N . ILE D 1 73 ? 12.008 24.062 46.930 1.00 74.64 461 ILE D N 1
ATOM 2196 C CA . ILE D 1 73 ? 12.209 22.659 46.587 1.00 74.33 461 ILE D CA 1
ATOM 2197 C C . ILE D 1 73 ? 13.277 22.469 45.517 1.00 69.38 461 ILE D C 1
ATOM 2198 O O . ILE D 1 73 ? 14.027 21.507 45.546 1.00 68.55 461 ILE D O 1
ATOM 2203 N N . MET D 1 74 ? 13.391 23.439 44.622 1.00 70.16 462 MET D N 1
ATOM 2204 C CA . MET D 1 74 ? 14.321 23.361 43.495 1.00 73.06 462 MET D CA 1
ATOM 2205 C C . MET D 1 74 ? 15.611 24.099 43.774 1.00 77.34 462 MET D C 1
ATOM 2206 O O . MET D 1 74 ? 16.438 24.261 42.878 1.00 77.98 462 MET D O 1
ATOM 2211 N N . THR D 1 75 ? 15.727 24.606 44.998 1.00 76.18 463 THR D N 1
ATOM 2212 C CA . THR D 1 75 ? 16.897 25.351 45.442 1.00 73.81 463 THR D CA 1
ATOM 2213 C C . THR D 1 75 ? 16.978 26.683 44.714 1.00 65.49 463 THR D C 1
ATOM 2214 O O . THR D 1 75 ? 16.600 27.709 45.266 1.00 56.91 463 THR D O 1
ATOM 2218 N N . GLY E 1 1 ? -5.369 42.207 58.039 1.00 87.22 389 GLY E N 1
ATOM 2219 C CA . GLY E 1 1 ? -4.235 42.978 58.517 1.00 89.01 389 GLY E CA 1
ATOM 2220 C C . GLY E 1 1 ? -2.985 42.122 58.614 1.00 93.47 389 GLY E C 1
ATOM 2221 O O . GLY E 1 1 ? -1.875 42.634 58.784 1.00 99.57 389 GLY E O 1
ATOM 2222 N N . GLY E 1 2 ? -3.172 40.810 58.496 1.00 89.25 390 GLY E N 1
ATOM 2223 C CA . GLY E 1 2 ? -2.077 39.867 58.616 1.00 85.90 390 GLY E CA 1
ATOM 2224 C C . GLY E 1 2 ? -1.967 38.906 57.451 1.00 84.86 390 GLY E C 1
ATOM 2225 O O . GLY E 1 2 ? -1.978 39.319 56.293 1.00 88.09 390 GLY E O 1
ATOM 2226 N N . GLY E 1 3 ? -1.863 37.618 57.763 1.00 84.47 391 GLY E N 1
ATOM 2227 C CA . GLY E 1 3 ? -1.567 36.598 56.769 1.00 79.15 391 GLY E CA 1
ATOM 2228 C C . GLY E 1 3 ? -0.093 36.610 56.389 1.00 74.11 391 GLY E C 1
ATOM 2229 O O . GLY E 1 3 ? 0.671 37.407 56.912 1.00 69.31 391 GLY E O 1
ATOM 2230 N N . ILE E 1 4 ? 0.308 35.713 55.490 1.00 75.35 392 ILE E N 1
ATOM 2231 C CA . ILE E 1 4 ? 1.693 35.647 55.024 1.00 67.64 392 ILE E CA 1
ATOM 2232 C C . ILE E 1 4 ? 1.851 36.504 53.763 1.00 70.25 392 ILE E C 1
ATOM 2233 O O . ILE E 1 4 ? 1.016 36.454 52.867 1.00 74.55 392 ILE E O 1
ATOM 2238 N N . ASP E 1 5 ? 2.901 37.325 53.721 1.00 78.78 393 ASP E N 1
ATOM 2239 C CA . ASP E 1 5 ? 3.158 38.198 52.572 1.00 81.92 393 ASP E CA 1
ATOM 2240 C C . ASP E 1 5 ? 3.965 37.461 51.501 1.00 80.92 393 ASP E C 1
ATOM 2241 O O . ASP E 1 5 ? 5.193 37.537 51.483 1.00 87.26 393 ASP E O 1
ATOM 2246 N N . TYR E 1 6 ? 3.281 36.762 50.602 1.00 71.48 394 TYR E N 1
ATOM 2247 C CA . TYR E 1 6 ? 3.968 35.921 49.615 1.00 68.82 394 TYR E CA 1
ATOM 2248 C C . TYR E 1 6 ? 4.814 36.699 48.600 1.00 67.78 394 TYR E C 1
ATOM 2249 O O . TYR E 1 6 ? 5.915 36.267 48.249 1.00 62.16 394 TYR E O 1
ATOM 2258 N N . ILE E 1 7 ? 4.291 37.820 48.115 1.00 59.86 395 ILE E N 1
ATOM 2259 C CA . ILE E 1 7 ? 5.011 38.639 47.150 1.00 58.82 395 ILE E CA 1
ATOM 2260 C C . ILE E 1 7 ? 6.362 39.160 47.702 1.00 64.35 395 ILE E C 1
ATOM 2261 O O . ILE E 1 7 ? 7.363 39.226 46.966 1.00 60.88 395 ILE E O 1
ATOM 2271 N N . LEU E 1 9 ? 8.123 37.673 50.383 1.00 78.37 397 LEU E N 1
ATOM 2272 C CA . LEU E 1 9 ? 8.956 36.486 50.560 1.00 75.77 397 LEU E CA 1
ATOM 2273 C C . LEU E 1 9 ? 9.507 35.983 49.225 1.00 72.27 397 LEU E C 1
ATOM 2274 O O . LEU E 1 9 ? 10.710 35.744 49.107 1.00 70.30 397 LEU E O 1
ATOM 2279 N N . LEU E 1 10 ? 8.645 35.846 48.219 1.00 67.41 398 LEU E N 1
ATOM 2280 C CA . LEU E 1 10 ? 9.105 35.444 46.890 1.00 59.23 398 LEU E CA 1
ATOM 2281 C C . LEU E 1 10 ? 10.157 36.417 46.371 1.00 63.48 398 LEU E C 1
ATOM 2282 O O . LEU E 1 10 ? 11.102 36.014 45.713 1.00 60.58 398 LEU E O 1
ATOM 2287 N N . GLY E 1 11 ? 9.955 37.704 46.623 1.00 71.08 399 GLY E N 1
ATOM 2288 C CA . GLY E 1 11 ? 10.944 38.700 46.268 1.00 71.28 399 GLY E CA 1
ATOM 2289 C C . GLY E 1 11 ? 12.308 38.439 46.887 1.00 77.15 399 GLY E C 1
ATOM 2290 O O . GLY E 1 11 ? 13.327 38.469 46.190 1.00 79.58 399 GLY E O 1
ATOM 2291 N N . GLU E 1 12 ? 12.330 38.203 48.199 1.00 77.67 400 GLU E N 1
ATOM 2292 C CA . GLU E 1 12 ? 13.585 37.963 48.914 1.00 82.72 400 GLU E CA 1
ATOM 2293 C C . GLU E 1 12 ? 14.332 36.713 48.437 1.00 86.04 400 GLU E C 1
ATOM 2294 O O . GLU E 1 12 ? 15.494 36.793 48.048 1.00 90.91 400 GLU E O 1
ATOM 2300 N N . ILE E 1 13 ? 13.646 35.574 48.441 1.00 85.96 401 ILE E N 1
ATOM 2301 C CA . ILE E 1 13 ? 14.219 34.293 48.028 1.00 76.57 401 ILE E CA 1
ATOM 2302 C C . ILE E 1 13 ? 14.697 34.317 46.580 1.00 70.81 401 ILE E C 1
ATOM 2303 O O . ILE E 1 13 ? 15.749 33.753 46.255 1.00 73.66 401 ILE E O 1
ATOM 2308 N N . ALA E 1 14 ? 13.955 35.004 45.721 1.00 56.32 402 ALA E N 1
ATOM 2309 C CA . ALA E 1 14 ? 14.336 35.084 44.326 1.00 66.83 402 ALA E CA 1
ATOM 2310 C C . ALA E 1 14 ? 15.659 35.829 44.207 1.00 80.83 402 ALA E C 1
ATOM 2311 O O . ALA E 1 14 ? 16.547 35.452 43.441 1.00 72.93 402 ALA E O 1
ATOM 2313 N N . THR E 1 15 ? 15.779 36.887 44.998 1.00 90.82 403 THR E N 1
ATOM 2314 C CA . THR E 1 15 ? 16.961 37.727 44.993 1.00 87.40 403 THR E CA 1
ATOM 2315 C C . THR E 1 15 ? 18.221 36.990 45.462 1.00 81.70 403 THR E C 1
ATOM 2316 O O . THR E 1 15 ? 19.264 37.079 44.815 1.00 83.13 403 THR E O 1
ATOM 2320 N N . GLU E 1 16 ? 18.132 36.238 46.554 1.00 81.41 404 GLU E N 1
ATOM 2321 C CA . GLU E 1 16 ? 19.318 35.539 47.048 1.00 89.32 404 GLU E CA 1
ATOM 2322 C C . GLU E 1 16 ? 19.738 34.451 46.070 1.00 85.42 404 GLU E C 1
ATOM 2323 O O . GLU E 1 16 ? 20.893 34.034 46.063 1.00 91.15 404 GLU E O 1
ATOM 2329 N N . ASN E 1 17 ? 18.797 33.978 45.259 1.00 78.11 405 ASN E N 1
ATOM 2330 C CA . ASN E 1 17 ? 19.123 32.965 44.273 1.00 68.71 405 ASN E CA 1
ATOM 2331 C C . ASN E 1 17 ? 19.285 33.561 42.876 1.00 62.86 405 ASN E C 1
ATOM 2332 O O . ASN E 1 17 ? 19.390 32.816 41.898 1.00 65.30 405 ASN E O 1
ATOM 2337 N N . GLN E 1 18 ? 19.305 34.893 42.800 1.00 61.82 406 GLN E N 1
ATOM 2338 C CA . GLN E 1 18 ? 19.566 35.611 41.547 1.00 74.29 406 GLN E CA 1
ATOM 2339 C C . GLN E 1 18 ? 18.546 35.294 40.447 1.00 75.18 406 GLN E C 1
ATOM 2340 O O . GLN E 1 18 ? 18.914 35.071 39.286 1.00 67.78 406 GLN E O 1
ATOM 2346 N N . PHE E 1 19 ? 17.263 35.327 40.798 1.00 77.78 407 PHE E N 1
ATOM 2347 C CA . PHE E 1 19 ? 16.218 35.200 39.791 1.00 66.21 407 PHE E CA 1
ATOM 2348 C C . PHE E 1 19 ? 15.443 36.496 39.731 1.00 67.29 407 PHE E C 1
ATOM 2349 O O . PHE E 1 19 ? 15.381 37.237 40.719 1.00 65.98 407 PHE E O 1
ATOM 2357 N N . GLU E 1 20 ? 14.854 36.772 38.574 1.00 72.72 408 GLU E N 1
ATOM 2358 C CA . GLU E 1 20 ? 13.937 37.887 38.450 1.00 74.50 408 GLU E CA 1
ATOM 2359 C C . GLU E 1 20 ? 12.508 37.347 38.390 1.00 67.35 408 GLU E C 1
ATOM 2360 O O . GLU E 1 20 ? 12.242 36.334 37.749 1.00 53.01 408 GLU E O 1
ATOM 2366 N N . VAL E 1 21 ? 11.585 38.086 38.989 1.00 69.66 409 VAL E N 1
ATOM 2367 C CA . VAL E 1 21 ? 10.195 37.679 39.089 1.00 59.33 409 VAL E CA 1
ATOM 2368 C C . VAL E 1 21 ? 9.272 38.588 38.299 1.00 64.50 409 VAL E C 1
ATOM 2369 O O . VAL E 1 21 ? 9.228 39.795 38.529 1.00 64.99 409 VAL E O 1
ATOM 2373 N N . THR E 1 22 ? 8.506 38.014 37.386 1.00 74.30 410 THR E N 1
ATOM 2374 C CA . THR E 1 22 ? 7.562 38.817 36.622 1.00 76.61 410 THR E CA 1
ATOM 2375 C C . THR E 1 22 ? 6.135 38.328 36.789 1.00 72.47 410 THR E C 1
ATOM 2376 O O . THR E 1 22 ? 5.813 37.181 36.475 1.00 77.01 410 THR E O 1
ATOM 2380 N N . TYR E 1 23 ? 5.276 39.226 37.254 1.00 66.32 411 TYR E N 1
ATOM 2381 C CA . TYR E 1 23 ? 3.869 38.908 37.402 1.00 62.48 411 TYR E CA 1
ATOM 2382 C C . TYR E 1 23 ? 3.120 39.246 36.117 1.00 62.62 411 TYR E C 1
ATOM 2383 O O . TYR E 1 23 ? 3.260 40.334 35.574 1.00 65.98 411 TYR E O 1
ATOM 2392 N N . VAL E 1 24 ? 2.322 38.293 35.645 1.00 63.47 412 VAL E N 1
ATOM 2393 C CA . VAL E 1 24 ? 1.472 38.468 34.472 1.00 66.69 412 VAL E CA 1
ATOM 2394 C C . VAL E 1 24 ? 0.025 38.188 34.888 1.00 75.97 412 VAL E C 1
ATOM 2395 O O . VAL E 1 24 ? -0.313 37.059 35.259 1.00 80.11 412 VAL E O 1
ATOM 2399 N N . ASP E 1 25 ? -0.830 39.203 34.843 1.00 73.43 413 ASP E N 1
ATOM 2400 C CA . ASP E 1 25 ? -2.244 38.979 35.136 1.00 67.16 413 ASP E CA 1
ATOM 2401 C C . ASP E 1 25 ? -2.922 38.419 33.879 1.00 68.00 413 ASP E C 1
ATOM 2402 O O . ASP E 1 25 ? -2.747 38.939 32.784 1.00 69.18 413 ASP E O 1
ATOM 2407 N N . ILE E 1 26 ? -3.650 37.319 34.043 1.00 73.68 414 ILE E N 1
ATOM 2408 C CA . ILE E 1 26 ? -4.263 36.609 32.921 1.00 73.56 414 ILE E CA 1
ATOM 2409 C C . ILE E 1 26 ? -5.685 37.091 32.608 1.00 73.38 414 ILE E C 1
ATOM 2410 O O . ILE E 1 26 ? -6.479 37.396 33.513 1.00 66.03 414 ILE E O 1
ATOM 2415 N N . GLU E 1 27 ? -6.005 37.118 31.316 1.00 94.88 415 GLU E N 1
ATOM 2416 C CA . GLU E 1 27 ? -7.264 37.663 30.835 1.00 96.04 415 GLU E CA 1
ATOM 2417 C C . GLU E 1 27 ? -8.450 36.769 31.160 1.00 97.52 415 GLU E C 1
ATOM 2418 O O . GLU E 1 27 ? -9.450 37.227 31.708 1.00 96.91 415 GLU E O 1
ATOM 2424 N N . GLU E 1 28 ? -8.292 35.474 30.903 1.00 102.25 416 GLU E N 1
ATOM 2425 C CA . GLU E 1 28 ? -9.349 34.499 31.155 1.00 97.32 416 GLU E CA 1
ATOM 2426 C C . GLU E 1 28 ? -9.517 34.200 32.636 1.00 91.24 416 GLU E C 1
ATOM 2427 O O . GLU E 1 28 ? -8.570 34.314 33.424 1.00 84.63 416 GLU E O 1
ATOM 2444 N N . THR E 1 30 ? -10.870 31.285 35.628 1.00 78.24 418 THR E N 1
ATOM 2445 C CA . THR E 1 30 ? -11.006 29.841 35.798 1.00 80.80 418 THR E CA 1
ATOM 2446 C C . THR E 1 30 ? -12.458 29.468 35.538 1.00 83.52 418 THR E C 1
ATOM 2447 O O . THR E 1 30 ? -13.322 30.348 35.407 1.00 83.13 418 THR E O 1
ATOM 2451 N N . PHE E 1 31 ? -12.739 28.171 35.495 1.00 78.86 419 PHE E N 1
ATOM 2452 C CA . PHE E 1 31 ? -14.110 27.734 35.292 1.00 71.31 419 PHE E CA 1
ATOM 2453 C C . PHE E 1 31 ? -15.068 28.335 36.328 1.00 76.45 419 PHE E C 1
ATOM 2454 O O . PHE E 1 31 ? -16.159 28.823 35.980 1.00 72.71 419 PHE E O 1
ATOM 2462 N N . SER E 1 32 ? -14.631 28.393 37.582 1.00 78.31 420 SER E N 1
ATOM 2463 C CA . SER E 1 32 ? -15.475 28.951 38.634 1.00 75.93 420 SER E CA 1
ATOM 2464 C C . SER E 1 32 ? -15.413 30.493 38.664 1.00 83.59 420 SER E C 1
ATOM 2465 O O . SER E 1 32 ? -15.886 31.132 39.609 1.00 86.56 420 SER E O 1
ATOM 2468 N N . GLY E 1 33 ? -14.787 31.089 37.652 1.00 77.95 421 GLY E N 1
ATOM 2469 C CA . GLY E 1 33 ? -14.829 32.528 37.490 1.00 74.66 421 GLY E CA 1
ATOM 2470 C C . GLY E 1 33 ? -13.767 33.319 38.225 1.00 75.94 421 GLY E C 1
ATOM 2471 O O . GLY E 1 33 ? -13.864 34.539 38.322 1.00 77.49 421 GLY E O 1
ATOM 2472 N N . GLN E 1 34 ? -12.738 32.645 38.725 1.00 79.65 422 GLN E N 1
ATOM 2473 C CA . GLN E 1 34 ? -11.702 33.337 39.483 1.00 82.98 422 GLN E CA 1
ATOM 2474 C C . GLN E 1 34 ? -10.568 33.871 38.602 1.00 73.16 422 GLN E C 1
ATOM 2475 O O . GLN E 1 34 ? -10.316 33.350 37.512 1.00 64.84 422 GLN E O 1
ATOM 2481 N N . PHE E 1 35 ? -9.931 34.943 39.086 1.00 67.98 423 PHE E N 1
ATOM 2482 C CA . PHE E 1 35 ? -8.783 35.593 38.446 1.00 70.68 423 PHE E CA 1
ATOM 2483 C C . PHE E 1 35 ? -7.560 34.682 38.349 1.00 71.38 423 PHE E C 1
ATOM 2484 O O . PHE E 1 35 ? -7.354 33.813 39.194 1.00 72.99 423 PHE E O 1
ATOM 2492 N N . GLN E 1 36 ? -6.743 34.886 37.322 1.00 68.92 424 GLN E N 1
ATOM 2493 C CA . GLN E 1 36 ? -5.557 34.058 37.137 1.00 60.62 424 GLN E CA 1
ATOM 2494 C C . GLN E 1 36 ? -4.281 34.883 36.959 1.00 65.61 424 GLN E C 1
ATOM 2495 O O . GLN E 1 36 ? -4.254 35.889 36.254 1.00 66.63 424 GLN E O 1
ATOM 2501 N N . CYS E 1 37 ? -3.210 34.424 37.588 1.00 67.02 425 CYS E N 1
ATOM 2502 C CA . CYS E 1 37 ? -1.927 35.092 37.473 1.00 59.53 425 CYS E CA 1
ATOM 2503 C C . CYS E 1 37 ? -0.836 34.073 37.210 1.00 61.35 425 CYS E C 1
ATOM 2504 O O . CYS E 1 37 ? -0.870 32.951 37.735 1.00 70.67 425 CYS E O 1
ATOM 2507 N N . LEU E 1 38 ? 0.117 34.455 36.370 1.00 57.18 426 LEU E N 1
ATOM 2508 C CA . LEU E 1 38 ? 1.307 33.641 36.149 1.00 58.52 426 LEU E CA 1
ATOM 2509 C C . LEU E 1 38 ? 2.510 34.387 36.717 1.00 60.99 426 LEU E C 1
ATOM 2510 O O . LEU E 1 38 ? 2.676 35.594 36.491 1.00 63.91 426 LEU E O 1
ATOM 2515 N N . VAL E 1 39 ? 3.356 33.671 37.441 1.00 52.94 427 VAL E N 1
ATOM 2516 C CA . VAL E 1 39 ? 4.604 34.251 37.887 1.00 55.35 427 VAL E CA 1
ATOM 2517 C C . VAL E 1 39 ? 5.671 33.559 37.076 1.00 60.71 427 VAL E C 1
ATOM 2518 O O . VAL E 1 39 ? 5.803 32.342 37.102 1.00 55.79 427 VAL E O 1
ATOM 2522 N N . GLN E 1 40 ? 6.427 34.354 36.342 1.00 65.36 428 GLN E N 1
ATOM 2523 C CA . GLN E 1 40 ? 7.446 33.815 35.479 1.00 70.70 428 GLN E CA 1
ATOM 2524 C C . GLN E 1 40 ? 8.777 34.014 36.186 1.00 69.74 428 GLN E C 1
ATOM 2525 O O . GLN E 1 40 ? 9.069 35.115 36.641 1.00 61.98 428 GLN E O 1
ATOM 2531 N N . LEU E 1 41 ? 9.549 32.933 36.317 1.00 69.16 429 LEU E N 1
ATOM 2532 C CA . LEU E 1 41 ? 10.878 32.993 36.921 1.00 62.58 429 LEU E CA 1
ATOM 2533 C C . LEU E 1 41 ? 11.946 32.890 35.850 1.00 65.02 429 LEU E C 1
ATOM 2534 O O . LEU E 1 41 ? 11.942 31.986 35.015 1.00 59.31 429 LEU E O 1
ATOM 2539 N N . SER E 1 42 ? 12.849 33.857 35.871 1.00 71.15 430 SER E N 1
ATOM 2540 C CA . SER E 1 42 ? 13.923 33.933 34.902 1.00 72.32 430 SER E CA 1
ATOM 2541 C C . SER E 1 42 ? 15.181 34.312 35.643 1.00 68.64 430 SER E C 1
ATOM 2542 O O . SER E 1 42 ? 15.122 34.893 36.724 1.00 73.09 430 SER E O 1
ATOM 2545 N N . THR E 1 43 ? 16.320 33.916 35.101 1.00 66.90 431 THR E N 1
ATOM 2546 C CA . THR E 1 43 ? 17.603 34.402 35.589 1.00 62.69 431 THR E CA 1
ATOM 2547 C C . THR E 1 43 ? 18.031 35.798 35.129 1.00 66.67 431 THR E C 1
ATOM 2548 O O . THR E 1 43 ? 17.519 36.361 34.151 1.00 54.33 431 THR E O 1
ATOM 2552 N N . LEU E 1 44 ? 19.028 36.309 35.841 1.00 63.90 432 LEU E N 1
ATOM 2553 C CA . LEU E 1 44 ? 19.775 37.494 35.463 1.00 60.61 432 LEU E CA 1
ATOM 2554 C C . LEU E 1 44 ? 20.340 37.262 34.073 1.00 60.87 432 LEU E C 1
ATOM 2555 O O . LEU E 1 44 ? 20.782 36.154 33.776 1.00 68.56 432 LEU E O 1
ATOM 2560 N N . PRO E 1 45 ? 20.288 38.278 33.201 1.00 57.26 433 PRO E N 1
ATOM 2561 C CA . PRO E 1 45 ? 20.751 38.045 31.826 1.00 56.07 433 PRO E CA 1
ATOM 2562 C C . PRO E 1 45 ? 22.202 37.564 31.776 1.00 52.46 433 PRO E C 1
ATOM 2563 O O . PRO E 1 45 ? 22.987 37.833 32.697 1.00 54.47 433 PRO E O 1
ATOM 2567 N N . VAL E 1 46 ? 22.551 36.813 30.736 1.00 56.35 434 VAL E N 1
ATOM 2568 C CA . VAL E 1 46 ? 23.911 36.296 30.638 1.00 57.75 434 VAL E CA 1
ATOM 2569 C C . VAL E 1 46 ? 24.836 37.486 30.369 1.00 56.65 434 VAL E C 1
ATOM 2570 O O . VAL E 1 46 ? 25.857 37.679 31.039 1.00 59.17 434 VAL E O 1
ATOM 2574 N N . GLY E 1 47 ? 24.452 38.266 29.367 1.00 50.21 435 GLY E N 1
ATOM 2575 C CA . GLY E 1 47 ? 25.131 39.477 28.968 1.00 55.16 435 GLY E CA 1
ATOM 2576 C C . GLY E 1 47 ? 24.195 40.646 28.772 1.00 51.71 435 GLY E C 1
ATOM 2577 O O . GLY E 1 47 ? 23.034 40.473 28.364 1.00 51.18 435 GLY E O 1
ATOM 2578 N N . VAL E 1 48 ? 24.680 41.841 29.069 1.00 52.73 436 VAL E N 1
ATOM 2579 C CA . VAL E 1 48 ? 23.904 43.037 28.773 1.00 57.20 436 VAL E CA 1
ATOM 2580 C C . VAL E 1 48 ? 24.782 43.824 27.809 1.00 49.23 436 VAL E C 1
ATOM 2581 O O . VAL E 1 48 ? 25.906 44.166 28.148 1.00 45.78 436 VAL E O 1
ATOM 2585 N N . CYS E 1 49 ? 24.282 44.118 26.613 1.00 46.44 437 CYS E N 1
ATOM 2586 C CA . CYS E 1 49 ? 25.129 44.728 25.588 1.00 43.50 437 CYS E CA 1
ATOM 2587 C C . CYS E 1 49 ? 24.747 46.161 25.327 1.00 44.93 437 CYS E C 1
ATOM 2588 O O . CYS E 1 49 ? 23.578 46.493 25.208 1.00 52.87 437 CYS E O 1
ATOM 2591 N N . HIS E 1 50 ? 25.763 46.985 25.128 1.00 45.46 438 HIS E N 1
ATOM 2592 C CA . HIS E 1 50 ? 25.605 48.420 25.079 1.00 31.85 438 HIS E CA 1
ATOM 2593 C C . HIS E 1 50 ? 25.678 48.924 23.653 1.00 46.17 438 HIS E C 1
ATOM 2594 O O . HIS E 1 50 ? 26.407 48.370 22.829 1.00 37.88 438 HIS E O 1
ATOM 2601 N N . GLY E 1 51 ? 24.890 49.956 23.361 1.00 41.94 439 GLY E N 1
ATOM 2602 C CA . GLY E 1 51 ? 24.927 50.650 22.087 1.00 40.46 439 GLY E CA 1
ATOM 2603 C C . GLY E 1 51 ? 24.616 52.131 22.257 1.00 46.98 439 GLY E C 1
ATOM 2604 O O . GLY E 1 51 ? 23.903 52.534 23.181 1.00 49.54 439 GLY E O 1
ATOM 2605 N N . SER E 1 52 ? 25.164 52.956 21.372 1.00 41.85 440 SER E N 1
ATOM 2606 C CA . SER E 1 52 ? 24.892 54.381 21.403 1.00 38.02 440 SER E CA 1
ATOM 2607 C C . SER E 1 52 ? 24.686 54.875 19.985 1.00 39.66 440 SER E C 1
ATOM 2608 O O . SER E 1 52 ? 25.156 54.250 19.044 1.00 46.55 440 SER E O 1
ATOM 2611 N N . GLY E 1 53 ? 23.948 55.968 19.823 1.00 37.68 441 GLY E N 1
ATOM 2612 C CA . GLY E 1 53 ? 23.780 56.558 18.504 1.00 39.78 441 GLY E CA 1
ATOM 2613 C C . GLY E 1 53 ? 23.074 57.890 18.577 1.00 43.09 441 GLY E C 1
ATOM 2614 O O . GLY E 1 53 ? 22.621 58.273 19.656 1.00 46.51 441 GLY E O 1
ATOM 2615 N N . PRO E 1 54 ? 22.989 58.606 17.438 1.00 58.07 442 PRO E N 1
ATOM 2616 C CA . PRO E 1 54 ? 22.365 59.931 17.299 1.00 56.92 442 PRO E CA 1
ATOM 2617 C C . PRO E 1 54 ? 20.843 59.858 17.444 1.00 63.43 442 PRO E C 1
ATOM 2618 O O . PRO E 1 54 ? 20.194 60.855 17.763 1.00 67.31 442 PRO E O 1
ATOM 2622 N N . THR E 1 55 ? 20.273 58.698 17.142 1.00 58.70 443 THR E N 1
ATOM 2623 C CA . THR E 1 55 ? 18.863 58.466 17.425 1.00 58.41 443 THR E CA 1
ATOM 2624 C C . THR E 1 55 ? 18.693 57.207 18.274 1.00 52.30 443 THR E C 1
ATOM 2625 O O . THR E 1 55 ? 19.546 56.331 18.262 1.00 61.74 443 THR E O 1
ATOM 2629 N N . ALA E 1 56 ? 17.570 57.116 18.977 1.00 46.00 444 ALA E N 1
ATOM 2630 C CA . ALA E 1 56 ? 17.225 55.946 19.780 1.00 46.96 444 ALA E CA 1
ATOM 2631 C C . ALA E 1 56 ? 17.250 54.647 18.967 1.00 52.00 444 ALA E C 1
ATOM 2632 O O . ALA E 1 56 ? 17.660 53.601 19.476 1.00 53.04 444 ALA E O 1
ATOM 2634 N N . ALA E 1 57 ? 16.769 54.716 17.731 1.00 52.21 445 ALA E N 1
ATOM 2635 C CA . ALA E 1 57 ? 16.775 53.572 16.822 1.00 57.87 445 ALA E CA 1
ATOM 2636 C C . ALA E 1 57 ? 18.199 53.103 16.525 1.00 59.98 445 ALA E C 1
ATOM 2637 O O . ALA E 1 57 ? 18.465 51.898 16.505 1.00 62.88 445 ALA E O 1
ATOM 2639 N N . ASP E 1 58 ? 19.093 54.060 16.268 1.00 54.63 446 ASP E N 1
ATOM 2640 C CA . ASP E 1 58 ? 20.520 53.800 16.011 1.00 52.62 446 ASP E CA 1
ATOM 2641 C C . ASP E 1 58 ? 21.183 53.178 17.229 1.00 52.57 446 ASP E C 1
ATOM 2642 O O . ASP E 1 58 ? 22.008 52.258 17.111 1.00 53.36 446 ASP E O 1
ATOM 2647 N N . ALA E 1 59 ? 20.808 53.672 18.405 1.00 49.25 447 ALA E N 1
ATOM 2648 C CA . ALA E 1 59 ? 21.319 53.103 19.639 1.00 52.93 447 ALA E CA 1
ATOM 2649 C C . ALA E 1 59 ? 20.885 51.637 19.701 1.00 60.39 447 ALA E C 1
ATOM 2650 O O . ALA E 1 59 ? 21.660 50.773 20.101 1.00 63.32 447 ALA E O 1
ATOM 2652 N N . GLN E 1 60 ? 19.648 51.356 19.291 1.00 55.29 448 GLN E N 1
ATOM 2653 C CA . GLN E 1 60 ? 19.160 49.977 19.246 1.00 52.34 448 GLN E CA 1
ATOM 2654 C C . GLN E 1 60 ? 19.893 49.112 18.221 1.00 53.74 448 GLN E C 1
ATOM 2655 O O . GLN E 1 60 ? 20.259 47.968 18.506 1.00 52.51 448 GLN E O 1
ATOM 2661 N N . ARG E 1 61 ? 20.098 49.656 17.027 1.00 54.39 449 ARG E N 1
ATOM 2662 C CA . ARG E 1 61 ? 20.812 48.947 15.967 1.00 60.20 449 ARG E CA 1
ATOM 2663 C C . ARG E 1 61 ? 22.272 48.628 16.351 1.00 67.61 449 ARG E C 1
ATOM 2664 O O . ARG E 1 61 ? 22.775 47.540 16.077 1.00 70.51 449 ARG E O 1
ATOM 2672 N N . HIS E 1 62 ? 22.942 49.573 17.001 1.00 63.35 450 HIS E N 1
ATOM 2673 C CA . HIS E 1 62 ? 24.311 49.371 17.453 1.00 52.57 450 HIS E CA 1
ATOM 2674 C C . HIS E 1 62 ? 24.401 48.387 18.607 1.00 52.00 450 HIS E C 1
ATOM 2675 O O . HIS E 1 62 ? 25.332 47.571 18.676 1.00 58.31 450 HIS E O 1
ATOM 2682 N N . ALA E 1 63 ? 23.427 48.458 19.510 1.00 44.58 451 ALA E N 1
ATOM 2683 C CA . ALA E 1 63 ? 23.336 47.497 20.605 1.00 47.60 451 ALA E CA 1
ATOM 2684 C C . ALA E 1 63 ? 23.169 46.059 20.071 1.00 49.77 451 ALA E C 1
ATOM 2685 O O . ALA E 1 63 ? 23.799 45.127 20.573 1.00 54.32 451 ALA E O 1
ATOM 2687 N N . ALA E 1 64 ? 22.315 45.886 19.063 1.00 46.42 452 ALA E N 1
ATOM 2688 C CA . ALA E 1 64 ? 22.098 44.582 18.448 1.00 51.20 452 ALA E CA 1
ATOM 2689 C C . ALA E 1 64 ? 23.368 44.017 17.811 1.00 64.01 452 ALA E C 1
ATOM 2690 O O . ALA E 1 64 ? 23.699 42.833 17.951 1.00 70.60 452 ALA E O 1
ATOM 2692 N N . GLN E 1 65 ? 24.073 44.891 17.112 1.00 68.83 453 GLN E N 1
ATOM 2693 C CA . GLN E 1 65 ? 25.308 44.559 16.424 1.00 69.51 453 GLN E CA 1
ATOM 2694 C C . GLN E 1 65 ? 26.337 44.016 17.427 1.00 63.52 453 GLN E C 1
ATOM 2695 O O . GLN E 1 65 ? 27.007 43.017 17.172 1.00 64.41 453 GLN E O 1
ATOM 2701 N N . ASN E 1 66 ? 26.459 44.698 18.561 1.00 58.27 454 ASN E N 1
ATOM 2702 C CA . ASN E 1 66 ? 27.274 44.246 19.681 1.00 51.38 454 ASN E CA 1
ATOM 2703 C C . ASN E 1 66 ? 26.824 42.872 20.206 1.00 55.21 454 ASN E C 1
ATOM 2704 O O . ASN E 1 66 ? 27.654 41.971 20.420 1.00 50.27 454 ASN E O 1
ATOM 2709 N N . ALA E 1 67 ? 25.517 42.689 20.371 1.00 53.55 455 ALA E N 1
ATOM 2710 C CA . ALA E 1 67 ? 24.991 41.418 20.872 1.00 51.86 455 ALA E CA 1
ATOM 2711 C C . ALA E 1 67 ? 25.322 40.263 19.948 1.00 51.74 455 ALA E C 1
ATOM 2712 O O . ALA E 1 67 ? 25.667 39.176 20.406 1.00 55.49 455 ALA E O 1
ATOM 2714 N N . LEU E 1 68 ? 25.230 40.498 18.647 1.00 53.36 456 LEU E N 1
ATOM 2715 C CA . LEU E 1 68 ? 25.589 39.470 17.675 1.00 56.01 456 LEU E CA 1
ATOM 2716 C C . LEU E 1 68 ? 27.044 39.060 17.818 1.00 64.60 456 LEU E C 1
ATOM 2717 O O . LEU E 1 68 ? 27.350 37.865 17.881 1.00 71.23 456 LEU E O 1
ATOM 2722 N N . GLU E 1 69 ? 27.936 40.046 17.904 1.00 61.12 457 GLU E N 1
ATOM 2723 C CA . GLU E 1 69 ? 29.355 39.762 18.111 1.00 53.59 457 GLU E CA 1
ATOM 2724 C C . GLU E 1 69 ? 29.581 38.987 19.392 1.00 52.98 457 GLU E C 1
ATOM 2725 O O . GLU E 1 69 ? 30.378 38.048 19.417 1.00 62.30 457 GLU E O 1
ATOM 2731 N N . TYR E 1 70 ? 28.901 39.386 20.462 1.00 49.05 458 TYR E N 1
ATOM 2732 C CA . TYR E 1 70 ? 29.011 38.656 21.718 1.00 49.66 458 TYR E CA 1
ATOM 2733 C C . TYR E 1 70 ? 28.524 37.200 21.573 1.00 60.74 458 TYR E C 1
ATOM 2734 O O . TYR E 1 70 ? 29.215 36.272 21.986 1.00 69.41 458 TYR E O 1
ATOM 2743 N N . LEU E 1 71 ? 27.366 37.002 20.946 1.00 52.56 459 LEU E N 1
ATOM 2744 C CA . LEU E 1 71 ? 26.808 35.663 20.761 1.00 57.30 459 LEU E CA 1
ATOM 2745 C C . LEU E 1 71 ? 27.746 34.723 20.016 1.00 59.68 459 LEU E C 1
ATOM 2746 O O . LEU E 1 71 ? 27.827 33.538 20.350 1.00 63.71 459 LEU E O 1
ATOM 2762 N N . ILE E 1 73 ? 30.960 34.857 20.262 1.00 69.64 461 ILE E N 1
ATOM 2763 C CA . ILE E 1 73 ? 31.987 34.498 21.241 1.00 62.34 461 ILE E CA 1
ATOM 2764 C C . ILE E 1 73 ? 31.522 33.418 22.224 1.00 68.37 461 ILE E C 1
ATOM 2765 O O . ILE E 1 73 ? 32.357 32.673 22.747 1.00 75.76 461 ILE E O 1
ATOM 2770 N N . MET E 1 74 ? 30.214 33.287 22.467 1.00 70.55 462 MET E N 1
ATOM 2771 C CA . MET E 1 74 ? 29.774 32.233 23.394 1.00 74.63 462 MET E CA 1
ATOM 2772 C C . MET E 1 74 ? 29.171 30.993 22.728 1.00 80.84 462 MET E C 1
ATOM 2773 O O . MET E 1 74 ? 28.792 30.050 23.422 1.00 81.21 462 MET E O 1
ATOM 2778 N N . THR E 1 75 ? 29.080 30.971 21.404 1.00 80.26 463 THR E N 1
ATOM 2779 C CA . THR E 1 75 ? 28.469 29.821 20.745 1.00 75.68 463 THR E CA 1
ATOM 2780 C C . THR E 1 75 ? 29.518 28.986 20.031 1.00 76.52 463 THR E C 1
ATOM 2781 O O . THR E 1 75 ? 30.646 28.883 20.502 1.00 78.63 463 THR E O 1
ATOM 2785 N N . LEU F 1 41 ? 44.004 2.322 56.043 1.00 99.02 429 LEU F N 1
ATOM 2786 C CA . LEU F 1 41 ? 44.949 1.906 55.003 1.00 105.18 429 LEU F CA 1
ATOM 2787 C C . LEU F 1 41 ? 44.264 1.528 53.684 1.00 107.66 429 LEU F C 1
ATOM 2788 O O . LEU F 1 41 ? 43.885 0.370 53.487 1.00 102.15 429 LEU F O 1
ATOM 2793 N N . SER F 1 42 ? 44.136 2.502 52.779 1.00 107.51 430 SER F N 1
ATOM 2794 C CA . SER F 1 42 ? 43.403 2.314 51.521 1.00 99.76 430 SER F CA 1
ATOM 2795 C C . SER F 1 42 ? 44.241 2.434 50.247 1.00 94.88 430 SER F C 1
ATOM 2796 O O . SER F 1 42 ? 45.462 2.608 50.283 1.00 94.37 430 SER F O 1
ATOM 2799 N N . THR F 1 43 ? 43.539 2.346 49.121 1.00 89.10 431 THR F N 1
ATOM 2800 C CA . THR F 1 43 ? 44.116 2.467 47.792 1.00 88.22 431 THR F CA 1
ATOM 2801 C C . THR F 1 43 ? 43.947 3.913 47.293 1.00 93.12 431 THR F C 1
ATOM 2802 O O . THR F 1 43 ? 43.213 4.702 47.901 1.00 97.56 431 THR F O 1
ATOM 2806 N N . LEU F 1 44 ? 44.630 4.266 46.205 1.00 84.29 432 LEU F N 1
ATOM 2807 C CA . LEU F 1 44 ? 44.407 5.558 45.560 1.00 76.83 432 LEU F CA 1
ATOM 2808 C C . LEU F 1 44 ? 42.934 5.730 45.170 1.00 69.63 432 LEU F C 1
ATOM 2809 O O . LEU F 1 44 ? 42.237 4.746 44.898 1.00 66.06 432 LEU F O 1
ATOM 2814 N N . PRO F 1 45 ? 42.448 6.980 45.145 1.00 64.30 433 PRO F N 1
ATOM 2815 C CA . PRO F 1 45 ? 41.067 7.225 44.696 1.00 60.22 433 PRO F CA 1
ATOM 2816 C C . PRO F 1 45 ? 40.821 6.878 43.209 1.00 55.15 433 PRO F C 1
ATOM 2817 O O . PRO F 1 45 ? 41.664 7.101 42.335 1.00 48.35 433 PRO F O 1
ATOM 2821 N N . VAL F 1 46 ? 39.645 6.347 42.905 1.00 57.44 434 VAL F N 1
ATOM 2822 C CA . VAL F 1 46 ? 39.320 6.106 41.507 1.00 60.52 434 VAL F CA 1
ATOM 2823 C C . VAL F 1 46 ? 38.949 7.430 40.836 1.00 49.75 434 VAL F C 1
ATOM 2824 O O . VAL F 1 46 ? 38.786 7.504 39.621 1.00 48.83 434 VAL F O 1
ATOM 2828 N N . GLY F 1 47 ? 38.851 8.478 41.652 1.00 49.36 435 GLY F N 1
ATOM 2829 C CA . GLY F 1 47 ? 38.544 9.819 41.186 1.00 46.59 435 GLY F CA 1
ATOM 2830 C C . GLY F 1 47 ? 38.683 10.912 42.246 1.00 45.78 435 GLY F C 1
ATOM 2831 O O . GLY F 1 47 ? 38.456 10.683 43.429 1.00 51.20 435 GLY F O 1
ATOM 2832 N N . VAL F 1 48 ? 39.064 12.110 41.819 1.00 32.74 436 VAL F N 1
ATOM 2833 C CA . VAL F 1 48 ? 38.998 13.272 42.693 1.00 41.21 436 VAL F CA 1
ATOM 2834 C C . VAL F 1 48 ? 38.211 14.379 41.988 1.00 43.58 436 VAL F C 1
ATOM 2835 O O . VAL F 1 48 ? 38.578 14.819 40.902 1.00 45.18 436 VAL F O 1
ATOM 2839 N N . CYS F 1 49 ? 37.115 14.810 42.602 1.00 45.74 437 CYS F N 1
ATOM 2840 C CA . CYS F 1 49 ? 36.166 15.722 41.951 1.00 37.64 437 CYS F CA 1
ATOM 2841 C C . CYS F 1 49 ? 36.227 17.107 42.553 1.00 34.20 437 CYS F C 1
ATOM 2842 O O . CYS F 1 49 ? 36.191 17.266 43.766 1.00 40.65 437 CYS F O 1
ATOM 2845 N N . HIS F 1 50 ? 36.317 18.108 41.691 1.00 36.47 438 HIS F N 1
ATOM 2846 C CA . HIS F 1 50 ? 36.500 19.508 42.095 1.00 34.12 438 HIS F CA 1
ATOM 2847 C C . HIS F 1 50 ? 35.184 20.267 42.204 1.00 41.57 438 HIS F C 1
ATOM 2848 O O . HIS F 1 50 ? 34.249 20.056 41.440 1.00 38.88 438 HIS F O 1
ATOM 2855 N N . GLY F 1 51 ? 35.121 21.173 43.158 1.00 49.00 439 GLY F N 1
ATOM 2856 C CA . GLY F 1 51 ? 33.941 21.993 43.329 1.00 46.43 439 GLY F CA 1
ATOM 2857 C C . GLY F 1 51 ? 34.335 23.280 43.998 1.00 42.29 439 GLY F C 1
ATOM 2858 O O . GLY F 1 51 ? 35.212 23.301 44.848 1.00 47.26 439 GLY F O 1
ATOM 2859 N N . SER F 1 52 ? 33.696 24.364 43.599 1.00 48.41 440 SER F N 1
ATOM 2860 C CA . SER F 1 52 ? 33.981 25.655 44.187 1.00 53.05 440 SER F CA 1
ATOM 2861 C C . SER F 1 52 ? 32.684 26.301 44.634 1.00 57.50 440 SER F C 1
ATOM 2862 O O . SER F 1 52 ? 31.607 25.823 44.315 1.00 55.53 440 SER F O 1
ATOM 2865 N N . GLY F 1 53 ? 32.789 27.391 45.374 1.00 62.82 441 GLY F N 1
ATOM 2866 C CA . GLY F 1 53 ? 31.614 28.053 45.903 1.00 58.94 441 GLY F CA 1
ATOM 2867 C C . GLY F 1 53 ? 32.025 29.307 46.636 1.00 64.46 441 GLY F C 1
ATOM 2868 O O . GLY F 1 53 ? 33.211 29.485 46.949 1.00 62.16 441 GLY F O 1
ATOM 2869 N N . PRO F 1 54 ? 31.052 30.189 46.908 1.00 61.98 442 PRO F N 1
ATOM 2870 C CA . PRO F 1 54 ? 31.299 31.457 47.604 1.00 57.55 442 PRO F CA 1
ATOM 2871 C C . PRO F 1 54 ? 31.641 31.254 49.082 1.00 61.26 442 PRO F C 1
ATOM 2872 O O . PRO F 1 54 ? 32.360 32.055 49.651 1.00 57.85 442 PRO F O 1
ATOM 2876 N N . THR F 1 55 ? 31.138 30.187 49.690 1.00 68.41 443 THR F N 1
ATOM 2877 C CA . THR F 1 55 ? 31.609 29.787 51.013 1.00 65.19 443 THR F CA 1
ATOM 2878 C C . THR F 1 55 ? 32.261 28.419 50.927 1.00 62.57 443 THR F C 1
ATOM 2879 O O . THR F 1 55 ? 32.152 27.743 49.904 1.00 74.75 443 THR F O 1
ATOM 2883 N N . ALA F 1 56 ? 32.924 27.999 51.998 1.00 40.50 444 ALA F N 1
ATOM 2884 C CA . ALA F 1 56 ? 33.496 26.666 52.024 1.00 43.29 444 ALA F CA 1
ATOM 2885 C C . ALA F 1 56 ? 32.376 25.617 52.036 1.00 49.87 444 ALA F C 1
ATOM 2886 O O . ALA F 1 56 ? 32.499 24.560 51.422 1.00 59.74 444 ALA F O 1
ATOM 2888 N N . ALA F 1 57 ? 31.277 25.933 52.706 1.00 55.62 445 ALA F N 1
ATOM 2889 C CA . ALA F 1 57 ? 30.108 25.051 52.770 1.00 52.38 445 ALA F CA 1
ATOM 2890 C C . ALA F 1 57 ? 29.513 24.769 51.390 1.00 51.55 445 ALA F C 1
ATOM 2891 O O . ALA F 1 57 ? 29.176 23.628 51.065 1.00 53.51 445 ALA F O 1
ATOM 2893 N N . ASP F 1 58 ? 29.397 25.809 50.580 1.00 50.22 446 ASP F N 1
ATOM 2894 C CA . ASP F 1 58 ? 28.934 25.644 49.210 1.00 62.10 446 ASP F CA 1
ATOM 2895 C C . ASP F 1 58 ? 29.933 24.876 48.364 1.00 59.85 446 ASP F C 1
ATOM 2896 O O . ASP F 1 58 ? 29.528 24.127 47.479 1.00 64.31 446 ASP F O 1
ATOM 2901 N N . ALA F 1 59 ? 31.227 25.075 48.616 1.00 54.32 447 ALA F N 1
ATOM 2902 C CA . ALA F 1 59 ? 32.249 24.403 47.815 1.00 56.57 447 ALA F CA 1
ATOM 2903 C C . ALA F 1 59 ? 32.148 22.900 47.997 1.00 51.25 447 ALA F C 1
ATOM 2904 O O . ALA F 1 59 ? 32.210 22.162 47.021 1.00 51.93 447 ALA F O 1
ATOM 2906 N N . GLN F 1 60 ? 31.993 22.453 49.240 1.00 47.89 448 GLN F N 1
ATOM 2907 C CA . GLN F 1 60 ? 31.761 21.033 49.517 1.00 49.94 448 GLN F CA 1
ATOM 2908 C C . GLN F 1 60 ? 30.494 20.529 48.832 1.00 49.40 448 GLN F C 1
ATOM 2909 O O . GLN F 1 60 ? 30.483 19.460 48.225 1.00 46.30 448 GLN F O 1
ATOM 2915 N N . ARG F 1 61 ? 29.429 21.313 48.931 1.00 56.25 449 ARG F N 1
ATOM 2916 C CA . ARG F 1 61 ? 28.136 20.907 48.394 1.00 61.66 449 ARG F CA 1
ATOM 2917 C C . ARG F 1 61 ? 28.184 20.836 46.864 1.00 58.98 449 ARG F C 1
ATOM 2918 O O . ARG F 1 61 ? 27.698 19.873 46.269 1.00 57.92 449 ARG F O 1
ATOM 2926 N N . HIS F 1 62 ? 28.788 21.842 46.234 1.00 50.83 450 HIS F N 1
ATOM 2927 C CA . HIS F 1 62 ? 28.966 21.842 44.781 1.00 53.02 450 HIS F CA 1
ATOM 2928 C C . HIS F 1 62 ? 29.869 20.712 44.300 1.00 56.72 450 HIS F C 1
ATOM 2929 O O . HIS F 1 62 ? 29.625 20.123 43.242 1.00 60.24 450 HIS F O 1
ATOM 2936 N N . ALA F 1 63 ? 30.901 20.413 45.083 1.00 50.71 451 ALA F N 1
ATOM 2937 C CA . ALA F 1 63 ? 31.832 19.348 44.740 1.00 49.55 451 ALA F CA 1
ATOM 2938 C C . ALA F 1 63 ? 31.135 17.994 44.811 1.00 49.49 451 ALA F C 1
ATOM 2939 O O . ALA F 1 63 ? 31.315 17.165 43.916 1.00 48.80 451 ALA F O 1
ATOM 2941 N N . ALA F 1 64 ? 30.331 17.782 45.856 1.00 52.83 452 ALA F N 1
ATOM 2942 C CA . ALA F 1 64 ? 29.516 16.557 45.969 1.00 58.92 452 ALA F CA 1
ATOM 2943 C C . ALA F 1 64 ? 28.610 16.383 44.756 1.00 57.03 452 ALA F C 1
ATOM 2944 O O . ALA F 1 64 ? 28.489 15.290 44.196 1.00 60.35 452 ALA F O 1
ATOM 2946 N N . GLN F 1 65 ? 27.977 17.478 44.362 1.00 47.10 453 GLN F N 1
ATOM 2947 C CA . GLN F 1 65 ? 27.095 17.479 43.218 1.00 44.90 453 GLN F CA 1
ATOM 2948 C C . GLN F 1 65 ? 27.859 17.081 41.967 1.00 43.51 453 GLN F C 1
ATOM 2949 O O . GLN F 1 65 ? 27.382 16.301 41.142 1.00 51.64 453 GLN F O 1
ATOM 2955 N N . ASN F 1 66 ? 29.063 17.611 41.835 1.00 38.70 454 ASN F N 1
ATOM 2956 C CA . ASN F 1 66 ? 29.882 17.291 40.691 1.00 30.28 454 ASN F CA 1
ATOM 2957 C C . ASN F 1 66 ? 30.318 15.810 40.706 1.00 39.29 454 ASN F C 1
ATOM 2958 O O . ASN F 1 66 ? 30.398 15.177 39.654 1.00 32.07 454 ASN F O 1
ATOM 2963 N N . ALA F 1 67 ? 30.562 15.248 41.892 1.00 42.88 455 ALA F N 1
ATOM 2964 C CA . ALA F 1 67 ? 30.857 13.821 42.006 1.00 39.26 455 ALA F CA 1
ATOM 2965 C C . ALA F 1 67 ? 29.656 12.989 41.557 1.00 39.47 455 ALA F C 1
ATOM 2966 O O . ALA F 1 67 ? 29.826 12.015 40.830 1.00 40.86 455 ALA F O 1
ATOM 2968 N N . LEU F 1 68 ? 28.445 13.373 41.967 1.00 40.19 456 LEU F N 1
ATOM 2969 C CA . LEU F 1 68 ? 27.246 12.608 41.591 1.00 40.63 456 LEU F CA 1
ATOM 2970 C C . LEU F 1 68 ? 27.056 12.583 40.065 1.00 39.05 456 LEU F C 1
ATOM 2971 O O . LEU F 1 68 ? 26.846 11.532 39.473 1.00 43.49 456 LEU F O 1
ATOM 2976 N N . GLU F 1 69 ? 27.165 13.744 39.435 1.00 39.10 457 GLU F N 1
ATOM 2977 C CA . GLU F 1 69 ? 27.164 13.842 37.984 1.00 45.81 457 GLU F CA 1
ATOM 2978 C C . GLU F 1 69 ? 28.230 12.957 37.338 1.00 52.89 457 GLU F C 1
ATOM 2979 O O . GLU F 1 69 ? 28.013 12.395 36.265 1.00 50.22 457 GLU F O 1
ATOM 2985 N N . TYR F 1 70 ? 29.387 12.844 37.989 1.00 49.00 458 TYR F N 1
ATOM 2986 C CA . TYR F 1 70 ? 30.462 12.006 37.463 1.00 41.35 458 TYR F CA 1
ATOM 2987 C C . TYR F 1 70 ? 30.118 10.532 37.562 1.00 44.09 458 TYR F C 1
ATOM 2988 O O . TYR F 1 70 ? 30.263 9.782 36.591 1.00 36.22 458 TYR F O 1
ATOM 2997 N N . LEU F 1 71 ? 29.664 10.129 38.744 1.00 30.63 459 LEU F N 1
ATOM 2998 C CA . LEU F 1 71 ? 29.289 8.751 38.991 1.00 45.42 459 LEU F CA 1
ATOM 2999 C C . LEU F 1 71 ? 28.224 8.292 37.997 1.00 46.14 459 LEU F C 1
ATOM 3000 O O . LEU F 1 71 ? 28.310 7.183 37.459 1.00 51.86 459 LEU F O 1
ATOM 3016 N N . ILE F 1 73 ? 27.664 9.291 34.928 1.00 49.64 461 ILE F N 1
ATOM 3017 C CA . ILE F 1 73 ? 28.164 9.141 33.562 1.00 54.18 461 ILE F CA 1
ATOM 3018 C C . ILE F 1 73 ? 29.137 7.944 33.421 1.00 49.41 461 ILE F C 1
ATOM 3019 O O . ILE F 1 73 ? 29.238 7.338 32.360 1.00 49.67 461 ILE F O 1
ATOM 3024 N N . MET F 1 74 ? 29.859 7.611 34.486 1.00 44.94 462 MET F N 1
ATOM 3025 C CA . MET F 1 74 ? 30.941 6.626 34.386 1.00 49.65 462 MET F CA 1
ATOM 3026 C C . MET F 1 74 ? 30.641 5.247 34.977 1.00 60.68 462 MET F C 1
ATOM 3027 O O . MET F 1 74 ? 31.461 4.343 34.879 1.00 62.31 462 MET F O 1
ATOM 3032 N N . THR F 1 75 ? 29.500 5.100 35.639 1.00 62.90 463 THR F N 1
ATOM 3033 C CA . THR F 1 75 ? 29.174 3.839 36.286 1.00 56.81 463 THR F CA 1
ATOM 3034 C C . THR F 1 75 ? 27.756 3.454 35.907 1.00 56.51 463 THR F C 1
ATOM 3035 O O . THR F 1 75 ? 27.290 3.788 34.809 1.00 56.38 463 THR F O 1
ATOM 3039 N N . GLY G 1 2 ? 15.798 22.001 52.575 1.00 90.15 390 GLY G N 1
ATOM 3040 C CA . GLY G 1 2 ? 15.477 22.933 51.509 1.00 94.84 390 GLY G CA 1
ATOM 3041 C C . GLY G 1 2 ? 16.347 22.758 50.277 1.00 99.46 390 GLY G C 1
ATOM 3042 O O . GLY G 1 2 ? 17.409 23.375 50.162 1.00 102.54 390 GLY G O 1
ATOM 3043 N N . GLY G 1 3 ? 15.890 21.921 49.349 1.00 98.35 391 GLY G N 1
ATOM 3044 C CA . GLY G 1 3 ? 16.659 21.608 48.154 1.00 96.70 391 GLY G CA 1
ATOM 3045 C C . GLY G 1 3 ? 17.317 20.241 48.248 1.00 88.26 391 GLY G C 1
ATOM 3046 O O . GLY G 1 3 ? 17.383 19.665 49.340 1.00 92.05 391 GLY G O 1
ATOM 3047 N N . ILE G 1 4 ? 17.789 19.713 47.119 1.00 67.96 392 ILE G N 1
ATOM 3048 C CA . ILE G 1 4 ? 18.457 18.415 47.119 1.00 66.36 392 ILE G CA 1
ATOM 3049 C C . ILE G 1 4 ? 19.745 18.477 47.951 1.00 75.21 392 ILE G C 1
ATOM 3050 O O . ILE G 1 4 ? 20.544 19.400 47.812 1.00 81.40 392 ILE G O 1
ATOM 3055 N N . ASP G 1 5 ? 19.917 17.498 48.834 1.00 70.52 393 ASP G N 1
ATOM 3056 C CA . ASP G 1 5 ? 21.081 17.394 49.708 1.00 55.47 393 ASP G CA 1
ATOM 3057 C C . ASP G 1 5 ? 22.131 16.498 49.039 1.00 60.37 393 ASP G C 1
ATOM 3058 O O . ASP G 1 5 ? 22.160 15.272 49.216 1.00 69.29 393 ASP G O 1
ATOM 3063 N N . TYR G 1 6 ? 22.988 17.129 48.253 1.00 58.65 394 TYR G N 1
ATOM 3064 C CA . TYR G 1 6 ? 23.942 16.410 47.429 1.00 57.57 394 TYR G CA 1
ATOM 3065 C C . TYR G 1 6 ? 24.933 15.601 48.259 1.00 55.91 394 TYR G C 1
ATOM 3066 O O . TYR G 1 6 ? 25.275 14.458 47.919 1.00 54.94 394 TYR G O 1
ATOM 3075 N N . ILE G 1 7 ? 25.376 16.201 49.355 1.00 53.90 395 ILE G N 1
ATOM 3076 C CA . ILE G 1 7 ? 26.279 15.548 50.289 1.00 55.24 395 ILE G CA 1
ATOM 3077 C C . ILE G 1 7 ? 25.690 14.242 50.857 1.00 61.59 395 ILE G C 1
ATOM 3078 O O . ILE G 1 7 ? 26.348 13.182 50.807 1.00 53.18 395 ILE G O 1
ATOM 3094 N N . LEU G 1 9 ? 23.050 12.587 49.642 1.00 61.63 397 LEU G N 1
ATOM 3095 C CA . LEU G 1 9 ? 22.844 11.732 48.488 1.00 61.32 397 LEU G CA 1
ATOM 3096 C C . LEU G 1 9 ? 24.144 11.020 48.058 1.00 61.64 397 LEU G C 1
ATOM 3097 O O . LEU G 1 9 ? 24.122 9.833 47.755 1.00 65.51 397 LEU G O 1
ATOM 3102 N N . LEU G 1 10 ? 25.272 11.726 48.049 1.00 62.70 398 LEU G N 1
ATOM 3103 C CA . LEU G 1 10 ? 26.540 11.094 47.688 1.00 58.72 398 LEU G CA 1
ATOM 3104 C C . LEU G 1 10 ? 26.955 10.093 48.760 1.00 59.43 398 LEU G C 1
ATOM 3105 O O . LEU G 1 10 ? 27.691 9.148 48.486 1.00 59.59 398 LEU G O 1
ATOM 3110 N N . GLY G 1 11 ? 26.472 10.303 49.980 1.00 55.58 399 GLY G N 1
ATOM 3111 C CA . GLY G 1 11 ? 26.755 9.401 51.081 1.00 52.13 399 GLY G CA 1
ATOM 3112 C C . GLY G 1 11 ? 26.067 8.057 50.933 1.00 55.07 399 GLY G C 1
ATOM 3113 O O . GLY G 1 11 ? 26.688 7.004 51.097 1.00 62.15 399 GLY G O 1
ATOM 3114 N N . GLU G 1 12 ? 24.774 8.094 50.637 1.00 61.62 400 GLU G N 1
ATOM 3115 C CA . GLU G 1 12 ? 23.969 6.888 50.494 1.00 65.94 400 GLU G CA 1
ATOM 3116 C C . GLU G 1 12 ? 24.469 6.066 49.314 1.00 70.75 400 GLU G C 1
ATOM 3117 O O . GLU G 1 12 ? 24.664 4.851 49.410 1.00 77.62 400 GLU G O 1
ATOM 3123 N N . ILE G 1 13 ? 24.676 6.750 48.196 1.00 64.10 401 ILE G N 1
ATOM 3124 C CA . ILE G 1 13 ? 25.205 6.117 47.003 1.00 62.06 401 ILE G CA 1
ATOM 3125 C C . ILE G 1 13 ? 26.560 5.481 47.295 1.00 71.45 401 ILE G C 1
ATOM 3126 O O . ILE G 1 13 ? 26.788 4.323 46.954 1.00 82.07 401 ILE G O 1
ATOM 3131 N N . ALA G 1 14 ? 27.439 6.237 47.945 1.00 70.36 402 ALA G N 1
ATOM 3132 C CA . ALA G 1 14 ? 28.723 5.718 48.409 1.00 72.79 402 ALA G CA 1
ATOM 3133 C C . ALA G 1 14 ? 28.559 4.439 49.214 1.00 75.19 402 ALA G C 1
ATOM 3134 O O . ALA G 1 14 ? 29.147 3.414 48.887 1.00 74.62 402 ALA G O 1
ATOM 3136 N N . THR G 1 15 ? 27.757 4.512 50.270 1.00 76.33 403 THR G N 1
ATOM 3137 C CA . THR G 1 15 ? 27.519 3.369 51.136 1.00 79.86 403 THR G CA 1
ATOM 3138 C C . THR G 1 15 ? 26.986 2.177 50.353 1.00 85.88 403 THR G C 1
ATOM 3139 O O . THR G 1 15 ? 27.406 1.045 50.574 1.00 93.25 403 THR G O 1
ATOM 3143 N N . GLU G 1 16 ? 26.070 2.437 49.425 1.00 82.28 404 GLU G N 1
ATOM 3144 C CA . GLU G 1 16 ? 25.371 1.361 48.740 1.00 89.11 404 GLU G CA 1
ATOM 3145 C C . GLU G 1 16 ? 26.238 0.689 47.680 1.00 85.78 404 GLU G C 1
ATOM 3146 O O . GLU G 1 16 ? 25.992 -0.460 47.313 1.00 92.16 404 GLU G O 1
ATOM 3152 N N . ASN G 1 17 ? 27.258 1.394 47.199 1.00 74.43 405 ASN G N 1
ATOM 3153 C CA . ASN G 1 17 ? 28.150 0.849 46.178 1.00 60.48 405 ASN G CA 1
ATOM 3154 C C . ASN G 1 17 ? 29.590 0.683 46.676 1.00 67.02 405 ASN G C 1
ATOM 3155 O O . ASN G 1 17 ? 30.528 0.635 45.881 1.00 62.49 405 ASN G O 1
ATOM 3160 N N . GLN G 1 18 ? 29.745 0.617 48.000 1.00 74.50 406 GLN G N 1
ATOM 3161 C CA . GLN G 1 18 ? 31.015 0.293 48.677 1.00 74.54 406 GLN G CA 1
ATOM 3162 C C . GLN G 1 18 ? 32.216 1.127 48.246 1.00 70.90 406 GLN G C 1
ATOM 3163 O O . GLN G 1 18 ? 33.319 0.607 48.079 1.00 70.18 406 GLN G O 1
ATOM 3169 N N . PHE G 1 19 ? 32.016 2.424 48.074 1.00 76.56 407 PHE G N 1
ATOM 3170 C CA . PHE G 1 19 ? 33.161 3.316 47.959 1.00 75.93 407 PHE G CA 1
ATOM 3171 C C . PHE G 1 19 ? 33.081 4.418 49.005 1.00 70.70 407 PHE G C 1
ATOM 3172 O O . PHE G 1 19 ? 31.993 4.785 49.466 1.00 68.69 407 PHE G O 1
ATOM 3180 N N . GLU G 1 20 ? 34.254 4.915 49.400 1.00 67.97 408 GLU G N 1
ATOM 3181 C CA . GLU G 1 20 ? 34.357 5.957 50.426 1.00 66.25 408 GLU G CA 1
ATOM 3182 C C . GLU G 1 20 ? 34.472 7.361 49.841 1.00 66.77 408 GLU G C 1
ATOM 3183 O O . GLU G 1 20 ? 34.961 7.564 48.721 1.00 65.55 408 GLU G O 1
ATOM 3189 N N . VAL G 1 21 ? 34.002 8.319 50.631 1.00 64.19 409 VAL G N 1
ATOM 3190 C CA . VAL G 1 21 ? 33.926 9.718 50.242 1.00 59.58 409 VAL G CA 1
ATOM 3191 C C . VAL G 1 21 ? 34.629 10.587 51.279 1.00 61.87 409 VAL G C 1
ATOM 3192 O O . VAL G 1 21 ? 34.301 10.539 52.464 1.00 54.42 409 VAL G O 1
ATOM 3196 N N . THR G 1 22 ? 35.606 11.367 50.817 1.00 66.18 410 THR G N 1
ATOM 3197 C CA . THR G 1 22 ? 36.381 12.273 51.664 1.00 53.21 410 THR G CA 1
ATOM 3198 C C . THR G 1 22 ? 36.376 13.709 51.114 1.00 49.53 410 THR G C 1
ATOM 3199 O O . THR G 1 22 ? 36.797 13.950 49.987 1.00 55.37 410 THR G O 1
ATOM 3203 N N . TYR G 1 23 ? 35.918 14.667 51.908 1.00 49.39 411 TYR G N 1
ATOM 3204 C CA . TYR G 1 23 ? 35.992 16.067 51.508 1.00 52.79 411 TYR G CA 1
ATOM 3205 C C . TYR G 1 23 ? 37.326 16.663 51.933 1.00 58.01 411 TYR G C 1
ATOM 3206 O O . TYR G 1 23 ? 37.764 16.493 53.063 1.00 58.81 411 TYR G O 1
ATOM 3215 N N . VAL G 1 24 ? 37.993 17.330 51.007 1.00 55.03 412 VAL G N 1
ATOM 3216 C CA . VAL G 1 24 ? 39.229 18.022 51.331 1.00 50.30 412 VAL G CA 1
ATOM 3217 C C . VAL G 1 24 ? 39.054 19.499 51.037 1.00 48.74 412 VAL G C 1
ATOM 3218 O O . VAL G 1 24 ? 38.935 19.885 49.877 1.00 50.33 412 VAL G O 1
ATOM 3222 N N . ASP G 1 25 ? 39.027 20.309 52.095 1.00 49.81 413 ASP G N 1
ATOM 3223 C CA . ASP G 1 25 ? 38.923 21.766 51.988 1.00 52.83 413 ASP G CA 1
ATOM 3224 C C . ASP G 1 25 ? 40.266 22.392 51.644 1.00 59.55 413 ASP G C 1
ATOM 3225 O O . ASP G 1 25 ? 41.262 22.183 52.341 1.00 71.86 413 ASP G O 1
ATOM 3230 N N . ILE G 1 26 ? 40.285 23.149 50.557 1.00 54.47 414 ILE G N 1
ATOM 3231 C CA . ILE G 1 26 ? 41.514 23.699 50.016 1.00 57.83 414 ILE G CA 1
ATOM 3232 C C . ILE G 1 26 ? 41.705 25.111 50.510 1.00 60.10 414 ILE G C 1
ATOM 3233 O O . ILE G 1 26 ? 40.768 25.889 50.519 1.00 60.96 414 ILE G O 1
ATOM 3238 N N . GLU G 1 27 ? 42.931 25.442 50.895 1.00 71.58 415 GLU G N 1
ATOM 3239 C CA . GLU G 1 27 ? 43.268 26.776 51.380 1.00 70.19 415 GLU G CA 1
ATOM 3240 C C . GLU G 1 27 ? 43.084 27.856 50.311 1.00 61.86 415 GLU G C 1
ATOM 3241 O O . GLU G 1 27 ? 42.321 28.798 50.497 1.00 68.89 415 GLU G O 1
ATOM 3247 N N . GLU G 1 28 ? 43.787 27.708 49.196 1.00 57.68 416 GLU G N 1
ATOM 3248 C CA . GLU G 1 28 ? 43.795 28.705 48.133 1.00 58.48 416 GLU G CA 1
ATOM 3249 C C . GLU G 1 28 ? 42.452 28.809 47.427 1.00 60.48 416 GLU G C 1
ATOM 3250 O O . GLU G 1 28 ? 41.735 27.816 47.268 1.00 59.71 416 GLU G O 1
ATOM 3267 N N . THR G 1 30 ? 40.060 30.195 44.002 1.00 58.30 418 THR G N 1
ATOM 3268 C CA . THR G 1 30 ? 40.225 30.321 42.553 1.00 62.61 418 THR G CA 1
ATOM 3269 C C . THR G 1 30 ? 40.605 31.773 42.244 1.00 63.92 418 THR G C 1
ATOM 3270 O O . THR G 1 30 ? 40.629 32.632 43.139 1.00 68.17 418 THR G O 1
ATOM 3274 N N . PHE G 1 31 ? 40.895 32.045 40.976 1.00 55.72 419 PHE G N 1
ATOM 3275 C CA . PHE G 1 31 ? 41.304 33.375 40.562 1.00 49.90 419 PHE G CA 1
ATOM 3276 C C . PHE G 1 31 ? 40.307 34.443 40.988 1.00 66.96 419 PHE G C 1
ATOM 3277 O O . PHE G 1 31 ? 40.690 35.582 41.257 1.00 73.65 419 PHE G O 1
ATOM 3285 N N . SER G 1 32 ? 39.029 34.080 41.058 1.00 71.62 420 SER G N 1
ATOM 3286 C CA . SER G 1 32 ? 38.002 35.068 41.350 1.00 70.29 420 SER G CA 1
ATOM 3287 C C . SER G 1 32 ? 37.554 35.050 42.815 1.00 70.08 420 SER G C 1
ATOM 3288 O O . SER G 1 32 ? 36.539 35.653 43.162 1.00 67.03 420 SER G O 1
ATOM 3291 N N . GLY G 1 33 ? 38.318 34.374 43.668 1.00 65.92 421 GLY G N 1
ATOM 3292 C CA . GLY G 1 33 ? 38.049 34.367 45.095 1.00 61.43 421 GLY G CA 1
ATOM 3293 C C . GLY G 1 33 ? 37.079 33.311 45.608 1.00 65.92 421 GLY G C 1
ATOM 3294 O O . GLY G 1 33 ? 36.457 33.513 46.651 1.00 73.12 421 GLY G O 1
ATOM 3295 N N . GLN G 1 34 ? 36.940 32.191 44.898 1.00 60.65 422 GLN G N 1
ATOM 3296 C CA . GLN G 1 34 ? 36.046 31.126 45.350 1.00 58.28 422 GLN G CA 1
ATOM 3297 C C . GLN G 1 34 ? 36.745 30.115 46.251 1.00 55.89 422 GLN G C 1
ATOM 3298 O O . GLN G 1 34 ? 37.877 29.692 45.986 1.00 58.09 422 GLN G O 1
ATOM 3304 N N . PHE G 1 35 ? 36.057 29.719 47.313 1.00 45.63 423 PHE G N 1
ATOM 3305 C CA . PHE G 1 35 ? 36.497 28.581 48.087 1.00 45.93 423 PHE G CA 1
ATOM 3306 C C . PHE G 1 35 ? 36.538 27.366 47.163 1.00 49.20 423 PHE G C 1
ATOM 3307 O O . PHE G 1 35 ? 35.720 27.257 46.239 1.00 48.99 423 PHE G O 1
ATOM 3315 N N . GLN G 1 36 ? 37.494 26.472 47.393 1.00 47.37 424 GLN G N 1
ATOM 3316 C CA . GLN G 1 36 ? 37.600 25.260 46.586 1.00 48.34 424 GLN G CA 1
ATOM 3317 C C . GLN G 1 36 ? 37.544 24.044 47.474 1.00 44.47 424 GLN G C 1
ATOM 3318 O O . GLN G 1 36 ? 38.044 24.066 48.588 1.00 45.88 424 GLN G O 1
ATOM 3324 N N . CYS G 1 37 ? 36.945 22.978 46.969 1.00 43.16 425 CYS G N 1
ATOM 3325 C CA . CYS G 1 37 ? 36.899 21.722 47.696 1.00 47.69 425 CYS G CA 1
ATOM 3326 C C . CYS G 1 37 ? 37.114 20.541 46.742 1.00 48.57 425 CYS G C 1
ATOM 3327 O O . CYS G 1 37 ? 36.691 20.594 45.586 1.00 49.63 425 CYS G O 1
ATOM 3330 N N . LEU G 1 38 ? 37.793 19.497 47.214 1.00 38.54 426 LEU G N 1
ATOM 3331 C CA . LEU G 1 38 ? 37.933 18.270 46.426 1.00 43.91 426 LEU G CA 1
ATOM 3332 C C . LEU G 1 38 ? 37.194 17.121 47.105 1.00 36.14 426 LEU G C 1
ATOM 3333 O O . LEU G 1 38 ? 37.367 16.877 48.300 1.00 36.68 426 LEU G O 1
ATOM 3338 N N . VAL G 1 39 ? 36.369 16.417 46.347 1.00 34.33 427 VAL G N 1
ATOM 3339 C CA . VAL G 1 39 ? 35.752 15.207 46.867 1.00 47.78 427 VAL G CA 1
ATOM 3340 C C . VAL G 1 39 ? 36.507 13.968 46.388 1.00 47.68 427 VAL G C 1
ATOM 3341 O O . VAL G 1 39 ? 36.593 13.708 45.193 1.00 51.31 427 VAL G O 1
ATOM 3345 N N . GLN G 1 40 ? 37.057 13.206 47.323 1.00 51.64 428 GLN G N 1
ATOM 3346 C CA . GLN G 1 40 ? 37.808 12.010 46.962 1.00 59.50 428 GLN G CA 1
ATOM 3347 C C . GLN G 1 40 ? 36.907 10.785 47.033 1.00 60.20 428 GLN G C 1
ATOM 3348 O O . GLN G 1 40 ? 36.209 10.573 48.022 1.00 62.96 428 GLN G O 1
ATOM 3354 N N . LEU G 1 41 ? 36.903 10.023 45.945 1.00 55.26 429 LEU G N 1
ATOM 3355 C CA . LEU G 1 41 ? 36.144 8.786 45.816 1.00 50.47 429 LEU G CA 1
ATOM 3356 C C . LEU G 1 41 ? 37.068 7.593 45.860 1.00 54.93 429 LEU G C 1
ATOM 3357 O O . LEU G 1 41 ? 37.755 7.325 44.877 1.00 55.26 429 LEU G O 1
ATOM 3362 N N . SER G 1 42 ? 37.085 6.854 46.960 1.00 56.10 430 SER G N 1
ATOM 3363 C CA . SER G 1 42 ? 37.990 5.701 47.024 1.00 57.30 430 SER G CA 1
ATOM 3364 C C . SER G 1 42 ? 37.236 4.423 47.349 1.00 68.83 430 SER G C 1
ATOM 3365 O O . SER G 1 42 ? 36.050 4.454 47.649 1.00 71.63 430 SER G O 1
ATOM 3368 N N . THR G 1 43 ? 37.933 3.296 47.306 1.00 76.13 431 THR G N 1
ATOM 3369 C CA . THR G 1 43 ? 37.319 2.026 47.659 1.00 73.94 431 THR G CA 1
ATOM 3370 C C . THR G 1 43 ? 37.767 1.600 49.051 1.00 77.81 431 THR G C 1
ATOM 3371 O O . THR G 1 43 ? 38.802 2.056 49.541 1.00 80.46 431 THR G O 1
ATOM 3375 N N . LEU G 1 44 ? 36.973 0.743 49.689 1.00 78.92 432 LEU G N 1
ATOM 3376 C CA . LEU G 1 44 ? 37.222 0.321 51.072 1.00 84.88 432 LEU G CA 1
ATOM 3377 C C . LEU G 1 44 ? 38.573 -0.386 51.250 1.00 85.51 432 LEU G C 1
ATOM 3378 O O . LEU G 1 44 ? 39.005 -1.123 50.361 1.00 82.45 432 LEU G O 1
ATOM 3380 N N . PRO G 1 45 ? 39.245 -0.147 52.395 1.00 82.52 433 PRO G N 1
ATOM 3381 C CA . PRO G 1 45 ? 40.533 -0.789 52.709 1.00 85.90 433 PRO G CA 1
ATOM 3382 C C . PRO G 1 45 ? 40.487 -2.322 52.608 1.00 91.10 433 PRO G C 1
ATOM 3383 O O . PRO G 1 45 ? 41.530 -2.966 52.426 1.00 95.48 433 PRO G O 1
ATOM 3387 N N . ALA H 2 1 ? 54.633 -1.119 59.782 1.00 88.54 1 ALA H N 1
ATOM 3388 C CA . ALA H 2 1 ? 54.484 -1.990 60.945 1.00 91.26 1 ALA H CA 1
ATOM 3389 C C . ALA H 2 1 ? 54.100 -3.417 60.524 1.00 100.39 1 ALA H C 1
ATOM 3390 O O . ALA H 2 1 ? 54.885 -4.353 60.698 1.00 95.89 1 ALA H O 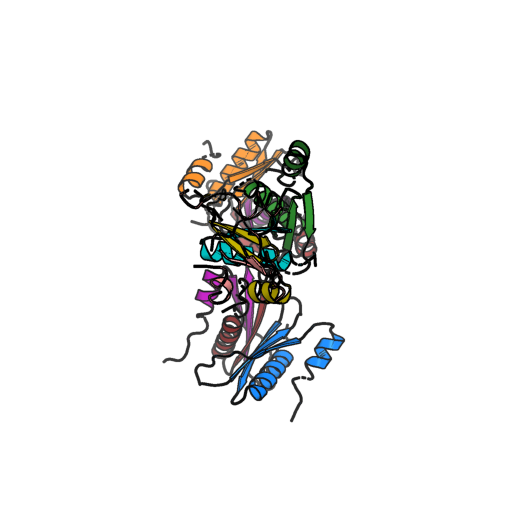1
ATOM 3392 N N . ALA H 2 2 ? 52.897 -3.574 59.972 1.00 110.45 2 ALA H N 1
ATOM 3393 C CA . ALA H 2 2 ? 52.435 -4.865 59.449 1.00 112.82 2 ALA H CA 1
ATOM 3394 C C . ALA H 2 2 ? 52.623 -4.922 57.935 1.00 117.67 2 ALA H C 1
ATOM 3395 O O . ALA H 2 2 ? 52.297 -5.924 57.288 1.00 111.19 2 ALA H O 1
ATOM 3397 N N . ALA H 2 3 ? 53.155 -3.831 57.387 1.00 126.94 3 ALA H N 1
ATOM 3398 C CA . ALA H 2 3 ? 53.374 -3.692 55.954 1.00 131.56 3 ALA H CA 1
ATOM 3399 C C . ALA H 2 3 ? 54.654 -4.394 55.507 1.00 137.76 3 ALA H C 1
ATOM 3400 O O . ALA H 2 3 ? 54.601 -5.399 54.795 1.00 138.11 3 ALA H O 1
ATOM 3402 N N . ALA H 2 4 ? 55.799 -3.862 55.936 1.00 140.30 4 ALA H N 1
ATOM 3403 C CA . ALA H 2 4 ? 57.108 -4.361 55.506 1.00 140.03 4 ALA H CA 1
ATOM 3404 C C . ALA H 2 4 ? 57.341 -5.828 55.875 1.00 140.96 4 ALA H C 1
ATOM 3405 O O . ALA H 2 4 ? 58.139 -6.515 55.235 1.00 143.80 4 ALA H O 1
ATOM 3407 N N . ALA H 2 5 ? 56.641 -6.307 56.898 1.00 137.07 5 ALA H N 1
ATOM 3408 C CA . ALA H 2 5 ? 56.829 -7.674 57.374 1.00 135.33 5 ALA H CA 1
ATOM 3409 C C . ALA H 2 5 ? 55.878 -8.666 56.700 1.00 134.24 5 ALA H C 1
ATOM 3410 O O . ALA H 2 5 ? 56.312 -9.532 55.936 1.00 133.45 5 ALA H O 1
ATOM 3412 N N . ALA H 2 6 ? 54.584 -8.532 56.981 1.00 133.26 6 ALA H N 1
ATOM 3413 C CA . ALA H 2 6 ? 53.583 -9.493 56.520 1.00 130.12 6 ALA H CA 1
ATOM 3414 C C . ALA H 2 6 ? 53.147 -9.264 55.070 1.00 130.12 6 ALA H C 1
ATOM 3415 O O . ALA H 2 6 ? 52.023 -9.610 54.693 1.00 126.40 6 ALA H O 1
ATOM 3417 N N . ALA H 2 7 ? 54.037 -8.690 54.262 1.00 133.55 7 ALA H N 1
ATOM 3418 C CA . ALA H 2 7 ? 53.750 -8.417 52.853 1.00 132.11 7 ALA H CA 1
ATOM 3419 C C . ALA H 2 7 ? 55.029 -8.170 52.049 1.00 128.80 7 ALA H C 1
ATOM 3420 O O . ALA H 2 7 ? 55.956 -8.982 52.058 1.00 126.79 7 ALA H O 1
ATOM 3422 N N . ALA H 2 8 ? 34.712 -14.235 60.199 1.00 108.71 101 ALA H N 1
ATOM 3423 C CA . ALA H 2 8 ? 36.146 -13.990 60.279 1.00 107.17 101 ALA H CA 1
ATOM 3424 C C . ALA H 2 8 ? 36.943 -15.295 60.240 1.00 114.66 101 ALA H C 1
ATOM 3425 O O . ALA H 2 8 ? 36.494 -16.319 60.758 1.00 120.59 101 ALA H O 1
ATOM 3427 N N . ALA H 2 9 ? 38.117 -15.252 59.612 1.00 117.10 102 ALA H N 1
ATOM 3428 C CA . ALA H 2 9 ? 39.080 -16.357 59.651 1.00 119.57 102 ALA H CA 1
ATOM 3429 C C . ALA H 2 9 ? 40.412 -15.863 60.238 1.00 121.76 102 ALA H C 1
ATOM 3430 O O . ALA H 2 9 ? 40.945 -14.841 59.802 1.00 127.27 102 ALA H O 1
ATOM 3432 N N . ALA H 2 10 ? 40.945 -16.582 61.224 1.00 112.57 103 ALA H N 1
ATOM 3433 C CA . ALA H 2 10 ? 42.118 -16.109 61.957 1.00 103.84 103 ALA H CA 1
ATOM 3434 C C . ALA H 2 10 ? 43.433 -16.569 61.326 1.00 102.45 103 ALA H C 1
ATOM 3435 O O . ALA H 2 10 ? 43.439 -17.429 60.451 1.00 105.64 103 ALA H O 1
ATOM 3437 N N . ALA H 2 11 ? 44.535 -15.971 61.780 1.00 100.49 104 ALA H N 1
ATOM 3438 C CA . ALA H 2 11 ? 45.891 -16.285 61.322 1.00 99.80 104 ALA H CA 1
ATOM 3439 C C . ALA H 2 11 ? 46.904 -15.522 62.181 1.00 102.84 104 ALA H C 1
ATOM 3440 O O . ALA H 2 11 ? 46.967 -14.297 62.128 1.00 105.08 104 ALA H O 1
ATOM 3442 N N . ALA H 2 12 ? 47.689 -16.239 62.978 1.00 104.26 105 ALA H N 1
ATOM 3443 C CA . ALA H 2 12 ? 48.588 -15.588 63.931 1.00 110.15 105 ALA H CA 1
ATOM 3444 C C . ALA H 2 12 ? 50.067 -15.674 63.514 1.00 113.71 105 ALA H C 1
ATOM 3445 O O . ALA H 2 12 ? 50.582 -16.757 63.217 1.00 115.34 105 ALA H O 1
ATOM 3447 N N . ALA H 2 13 ? 50.741 -14.523 63.502 1.00 111.67 106 ALA H N 1
ATOM 3448 C CA . ALA H 2 13 ? 52.156 -14.448 63.143 1.00 112.16 106 ALA H CA 1
ATOM 3449 C C . ALA H 2 13 ? 53.013 -13.997 64.330 1.00 116.13 106 ALA H C 1
ATOM 3450 O O . ALA H 2 13 ? 52.488 -13.636 65.388 1.00 118.33 106 ALA H O 1
ATOM 3452 N N . ALA H 2 14 ? 54.333 -14.016 64.150 1.00 116.19 107 ALA H N 1
ATOM 3453 C CA . ALA H 2 14 ? 55.258 -13.729 65.245 1.00 117.65 107 ALA H CA 1
ATOM 3454 C C . ALA H 2 14 ? 56.489 -12.918 64.804 1.00 119.09 107 ALA H C 1
ATOM 3455 O O . ALA H 2 14 ? 57.407 -13.448 64.167 1.00 117.50 107 ALA H O 1
ATOM 3457 N N . ALA H 2 15 ? 56.500 -11.632 65.154 1.00 119.43 108 ALA H N 1
ATOM 3458 C CA . ALA H 2 15 ? 57.642 -10.758 64.886 1.00 116.90 108 ALA H CA 1
ATOM 3459 C C . ALA H 2 15 ? 58.872 -11.210 65.678 1.00 119.47 108 ALA H C 1
ATOM 3460 O O . ALA H 2 15 ? 58.748 -11.721 66.792 1.00 119.49 108 ALA H O 1
ATOM 3462 N N . ALA H 2 16 ? 60.056 -11.026 65.101 1.00 121.72 109 ALA H N 1
ATOM 3463 C CA . ALA H 2 16 ? 61.293 -11.505 65.718 1.00 123.71 109 ALA H CA 1
ATOM 3464 C C . ALA H 2 16 ? 62.005 -10.406 66.507 1.00 120.65 109 ALA H C 1
ATOM 3465 O O . ALA H 2 16 ? 63.046 -10.648 67.126 1.00 120.09 109 ALA H O 1
ATOM 3467 N N . ALA H 2 17 ? 61.444 -9.200 66.473 1.00 113.62 110 ALA H N 1
ATOM 3468 C CA . ALA H 2 17 ? 61.973 -8.082 67.243 1.00 108.02 110 ALA H CA 1
ATOM 3469 C C . ALA H 2 17 ? 61.271 -8.012 68.597 1.00 107.68 110 ALA H C 1
ATOM 3470 O O . ALA H 2 17 ? 60.227 -8.636 68.793 1.00 103.70 110 ALA H O 1
ATOM 3472 N N . ALA H 2 18 ? 61.857 -7.268 69.532 1.00 110.28 111 ALA H N 1
ATOM 3473 C CA . ALA H 2 18 ? 61.247 -7.052 70.843 1.00 108.63 111 ALA H CA 1
ATOM 3474 C C . ALA H 2 18 ? 60.784 -5.598 70.968 1.00 109.99 111 ALA H C 1
ATOM 3475 O O . ALA H 2 18 ? 61.357 -4.704 70.340 1.00 110.61 111 ALA H O 1
ATOM 3477 N N . ALA H 2 19 ? 59.751 -5.367 71.778 1.00 109.80 112 ALA H N 1
ATOM 3478 C CA . ALA H 2 19 ? 59.123 -4.046 71.891 1.00 109.13 112 ALA H CA 1
ATOM 3479 C C . ALA H 2 19 ? 59.851 -3.098 72.848 1.00 115.59 112 ALA H C 1
ATOM 3480 O O . ALA H 2 19 ? 59.337 -2.788 73.926 1.00 115.34 112 ALA H O 1
ATOM 3482 N N . ALA H 2 20 ? 61.029 -2.632 72.429 1.00 118.82 113 ALA H N 1
ATOM 3483 C CA . ALA H 2 20 ? 61.889 -1.749 73.224 1.00 117.05 113 ALA H CA 1
ATOM 3484 C C . ALA H 2 20 ? 62.272 -2.385 74.560 1.00 118.59 113 ALA H C 1
ATOM 3485 O O . ALA H 2 20 ? 63.206 -3.188 74.632 1.00 119.37 113 ALA H O 1
ATOM 3487 N N . ALA H 2 21 ? 51.501 -9.653 65.611 1.00 79.10 114 ALA H N 1
ATOM 3488 C CA . ALA H 2 21 ? 50.281 -9.278 64.896 1.00 86.46 114 ALA H CA 1
ATOM 3489 C C . ALA H 2 21 ? 49.370 -10.484 64.661 1.00 94.44 114 ALA H C 1
ATOM 3490 O O . ALA H 2 21 ? 49.844 -11.611 64.544 1.00 88.95 114 ALA H O 1
ATOM 3492 N N . ALA H 2 22 ? 48.061 -10.233 64.602 1.00 102.98 115 ALA H N 1
ATOM 3493 C CA . ALA H 2 22 ? 47.073 -11.256 64.246 1.00 107.49 115 ALA H CA 1
ATOM 3494 C C . ALA H 2 22 ? 46.158 -10.761 63.119 1.00 116.15 115 ALA H C 1
ATOM 3495 O O . ALA H 2 22 ? 45.351 -9.850 63.316 1.00 119.56 115 ALA H O 1
ATOM 3497 N N . ALA H 2 23 ? 46.287 -11.372 61.9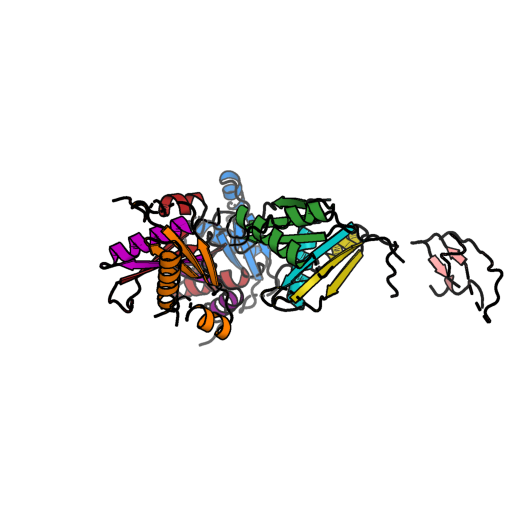43 1.00 115.66 116 ALA H N 1
ATOM 3498 C CA . ALA H 2 23 ? 45.542 -10.947 60.758 1.00 111.54 116 ALA H CA 1
ATOM 3499 C C . ALA H 2 23 ? 44.232 -11.730 60.575 1.00 115.28 116 ALA H C 1
ATOM 3500 O O . ALA H 2 23 ? 44.248 -12.902 60.192 1.00 112.04 116 ALA H O 1
ATOM 3502 N N . ALA H 2 24 ? 43.104 -11.073 60.845 1.00 117.91 117 ALA H N 1
ATOM 3503 C CA . ALA H 2 24 ? 41.786 -11.688 60.676 1.00 119.94 117 ALA H CA 1
ATOM 3504 C C . ALA H 2 24 ? 41.145 -11.291 59.342 1.00 129.89 117 ALA H C 1
ATOM 3505 O O . ALA H 2 24 ? 40.861 -10.114 59.110 1.00 136.33 117 ALA H O 1
ATOM 3507 N N . ALA H 2 25 ? 40.913 -12.275 58.473 1.00 128.47 118 ALA H N 1
ATOM 3508 C CA . ALA H 2 25 ? 40.273 -12.034 57.175 1.00 125.48 118 ALA H CA 1
ATOM 3509 C C . ALA H 2 25 ? 38.766 -11.763 57.310 1.00 127.00 118 ALA H C 1
ATOM 3510 O O . ALA H 2 25 ? 37.941 -12.604 56.943 1.00 125.32 118 ALA H O 1
ATOM 3512 N N . ALA H 2 26 ? 38.420 -10.584 57.830 1.00 126.63 119 ALA H N 1
ATOM 3513 C CA . ALA H 2 26 ? 37.026 -10.199 58.046 1.00 124.55 119 ALA H CA 1
ATOM 3514 C C . ALA H 2 26 ? 36.487 -9.352 56.896 1.00 127.91 119 ALA H C 1
ATOM 3515 O O . ALA H 2 26 ? 35.707 -8.420 57.112 1.00 129.99 119 ALA H O 1
ATOM 3517 N N . ALA H 2 27 ? 36.765 -4.896 56.332 1.00 106.32 121 ALA H N 1
ATOM 3518 C CA . ALA H 2 27 ? 37.464 -5.963 55.617 1.00 111.58 121 ALA H CA 1
ATOM 3519 C C . ALA H 2 27 ? 38.475 -6.681 56.523 1.00 113.08 121 ALA H C 1
ATOM 3520 O O . ALA H 2 27 ? 38.239 -6.828 57.726 1.00 114.65 121 ALA H O 1
ATOM 3522 N N . ALA H 2 28 ? 39.588 -7.130 55.936 1.00 109.50 122 ALA H N 1
ATOM 3523 C CA . ALA H 2 28 ? 40.680 -7.775 56.682 1.00 100.97 122 ALA H CA 1
ATOM 3524 C C . ALA H 2 28 ? 41.174 -6.896 57.837 1.00 108.02 122 ALA H C 1
ATOM 3525 O O . ALA H 2 28 ? 41.336 -5.687 57.674 1.00 107.71 122 ALA H O 1
ATOM 3527 N N . ALA H 2 29 ? 41.414 -7.500 58.999 1.00 112.89 123 ALA H N 1
ATOM 3528 C CA . ALA H 2 29 ? 41.826 -6.735 60.180 1.00 115.91 123 ALA H CA 1
ATOM 3529 C C . ALA H 2 29 ? 43.106 -7.267 60.860 1.00 113.13 123 ALA H C 1
ATOM 3530 O O . ALA H 2 29 ? 43.277 -8.478 61.038 1.00 113.70 123 ALA H O 1
ATOM 3532 N N . ALA H 2 30 ? 43.993 -6.343 61.239 1.00 106.21 124 ALA H N 1
ATOM 3533 C CA . ALA H 2 30 ? 45.241 -6.670 61.934 1.00 99.11 124 ALA H CA 1
ATOM 3534 C C . ALA H 2 30 ? 45.338 -5.972 63.299 1.00 97.88 124 ALA H C 1
ATOM 3535 O O . ALA H 2 30 ? 45.515 -4.757 63.373 1.00 92.65 124 ALA H O 1
ATOM 3537 N N . ALA H 2 31 ? 45.223 -6.751 64.375 1.00 101.85 125 ALA H N 1
ATOM 3538 C CA . ALA H 2 31 ? 45.323 -6.232 65.742 1.00 100.46 125 ALA H CA 1
ATOM 3539 C C . ALA H 2 31 ? 46.618 -6.708 66.425 1.00 107.19 125 ALA H C 1
ATOM 3540 O O . ALA H 2 31 ? 47.074 -7.830 66.191 1.00 109.90 125 ALA H O 1
ATOM 3542 N N . ALA H 2 32 ? 47.217 -5.855 67.256 1.00 106.22 126 ALA H N 1
ATOM 3543 C CA . ALA H 2 32 ? 48.442 -6.218 67.978 1.00 101.78 126 ALA H CA 1
ATOM 3544 C C . ALA H 2 32 ? 48.214 -6.232 69.491 1.00 99.39 126 ALA H C 1
ATOM 3545 O O . ALA H 2 32 ? 48.760 -7.074 70.209 1.00 95.20 126 ALA H O 1
ATOM 3547 N N . ALA H 2 33 ? 48.503 -9.466 77.684 1.00 120.37 201 ALA H N 1
ATOM 3548 C CA . ALA H 2 33 ? 48.678 -8.789 76.402 1.00 125.72 201 ALA H CA 1
ATOM 3549 C C . ALA H 2 33 ? 48.944 -9.783 75.268 1.00 131.10 201 ALA H C 1
ATOM 3550 O O . ALA H 2 33 ? 50.025 -10.364 75.178 1.00 134.94 201 ALA H O 1
ATOM 3552 N N . ALA H 2 34 ? 47.952 -9.969 74.400 1.00 130.59 202 ALA H N 1
ATOM 3553 C CA . ALA H 2 34 ? 48.071 -10.894 73.276 1.00 129.58 202 ALA H CA 1
ATOM 3554 C C . ALA H 2 34 ? 47.164 -10.463 72.125 1.00 129.52 202 ALA H C 1
ATOM 3555 O O . ALA H 2 34 ? 46.822 -9.286 72.000 1.00 126.02 202 ALA H O 1
ATOM 3557 N N . ALA H 2 35 ? 46.774 -11.424 71.292 1.00 132.43 203 ALA H N 1
ATOM 3558 C CA . ALA H 2 35 ? 45.849 -11.171 70.189 1.00 132.39 203 ALA H CA 1
ATOM 3559 C C . ALA H 2 35 ? 44.387 -11.244 70.650 1.00 131.14 203 ALA H C 1
ATOM 3560 O O . ALA H 2 35 ? 43.520 -11.763 69.942 1.00 126.34 203 ALA H O 1
ATOM 3562 N N . ALA H 2 36 ? 44.131 -10.728 71.850 1.00 131.31 204 ALA H N 1
ATOM 3563 C CA . ALA H 2 36 ? 42.782 -10.617 72.384 1.00 124.79 204 ALA H CA 1
ATOM 3564 C C . ALA H 2 36 ? 42.298 -9.185 72.211 1.00 124.28 204 ALA H C 1
ATOM 3565 O O . ALA H 2 36 ? 41.183 -8.842 72.604 1.00 126.62 204 ALA H O 1
ATOM 3567 N N . ALA H 2 37 ? 43.161 -8.351 71.631 1.00 121.81 205 ALA H N 1
ATOM 3568 C CA . ALA H 2 37 ? 42.797 -6.993 71.246 1.00 115.56 205 ALA H CA 1
ATOM 3569 C C . ALA H 2 37 ? 41.886 -7.063 70.033 1.00 118.59 205 ALA H C 1
ATOM 3570 O O . ALA H 2 37 ? 41.211 -6.096 69.694 1.00 126.77 205 ALA H O 1
ATOM 3572 N N . ALA H 2 38 ? 41.880 -8.224 69.384 1.00 115.94 206 ALA H N 1
ATOM 3573 C CA . ALA H 2 38 ? 40.957 -8.511 68.292 1.00 116.16 206 ALA H CA 1
ATOM 3574 C C . ALA H 2 38 ? 39.524 -8.619 68.810 1.00 119.58 206 ALA H C 1
ATOM 3575 O O . ALA H 2 38 ? 38.577 -8.254 68.114 1.00 116.82 206 ALA H O 1
ATOM 3577 N N . ALA H 2 39 ? 39.377 -9.132 70.031 1.00 125.36 207 ALA H N 1
ATOM 3578 C CA . ALA H 2 39 ? 38.084 -9.178 70.710 1.00 125.74 207 ALA H CA 1
ATOM 3579 C C . ALA H 2 39 ? 37.555 -7.765 70.950 1.00 130.33 207 ALA H C 1
ATOM 3580 O O . ALA H 2 39 ? 36.396 -7.468 70.652 1.00 132.83 207 ALA H O 1
ATOM 3582 N N . ALA H 2 40 ? 38.411 -6.899 71.489 1.00 131.10 208 ALA H N 1
ATOM 3583 C CA . ALA H 2 40 ? 38.080 -5.486 71.656 1.00 128.65 208 ALA H CA 1
ATOM 3584 C C . ALA H 2 40 ? 38.313 -4.720 70.349 1.00 128.95 208 ALA H C 1
ATOM 3585 O O . ALA H 2 40 ? 39.131 -3.797 70.293 1.00 129.69 208 ALA H O 1
ATOM 3587 N N . ALA H 2 41 ? 37.588 -5.117 69.303 1.00 126.44 209 ALA H N 1
ATOM 3588 C CA . ALA H 2 41 ? 37.701 -4.505 67.981 1.00 121.85 209 ALA H CA 1
ATOM 3589 C C . ALA H 2 41 ? 36.432 -4.738 67.156 1.00 119.04 209 ALA H C 1
ATOM 3590 O O . ALA H 2 41 ? 35.926 -3.828 66.490 1.00 118.56 209 ALA H O 1
ATOM 3592 N N . ALA H 2 42 ? 51.974 3.002 46.673 1.00 77.68 301 ALA H N 1
ATOM 3593 C CA . ALA H 2 42 ? 51.234 4.263 46.656 1.00 90.26 301 ALA H CA 1
ATOM 3594 C C . ALA H 2 42 ? 49.818 4.088 47.230 1.00 95.09 301 ALA H C 1
ATOM 3595 O O . ALA H 2 42 ? 48.823 4.161 46.500 1.00 87.17 301 ALA H O 1
ATOM 3597 N N . ALA H 2 43 ? 49.748 3.868 48.546 1.00 103.25 302 ALA H N 1
ATOM 3598 C CA . ALA H 2 43 ? 48.489 3.638 49.265 1.00 102.34 302 ALA H CA 1
ATOM 3599 C C . ALA H 2 43 ? 47.918 4.926 49.889 1.00 102.83 302 ALA H C 1
ATOM 3600 O O . ALA H 2 43 ? 48.544 5.983 49.833 1.00 89.21 302 ALA H O 1
ATOM 3602 N N . ALA H 2 44 ? 46.726 4.832 50.479 1.00 112.86 303 ALA H N 1
ATOM 3603 C CA . ALA H 2 44 ? 46.097 5.978 51.152 1.00 116.85 303 ALA H CA 1
ATOM 3604 C C . ALA H 2 44 ? 45.760 5.641 52.610 1.00 125.54 303 ALA H C 1
ATOM 3605 O O . ALA H 2 44 ? 44.856 4.846 52.873 1.00 130.62 303 ALA H O 1
ATOM 3607 N N . ALA H 2 45 ? 46.479 6.251 53.552 1.00 123.68 304 ALA H N 1
ATOM 3608 C CA . ALA H 2 45 ? 46.344 5.907 54.970 1.00 119.23 304 ALA H CA 1
ATOM 3609 C C . ALA H 2 45 ? 45.403 6.843 55.735 1.00 122.27 304 ALA H C 1
ATOM 3610 O O . ALA H 2 45 ? 45.811 7.923 56.165 1.00 123.91 304 ALA H O 1
ATOM 3612 N N . ALA H 2 46 ? 44.151 6.414 55.907 1.00 120.95 305 ALA H N 1
ATOM 3613 C CA . ALA H 2 46 ? 43.173 7.148 56.714 1.00 117.34 305 ALA H CA 1
ATOM 3614 C C . ALA H 2 46 ? 43.399 6.868 58.199 1.00 121.79 305 ALA H C 1
ATOM 3615 O O . ALA H 2 46 ? 42.796 5.947 58.759 1.00 121.15 305 ALA H O 1
ATOM 3617 N N . ALA H 2 47 ? 44.250 7.678 58.834 1.00 120.01 306 ALA H N 1
ATOM 3618 C CA . ALA H 2 47 ? 44.766 7.391 60.178 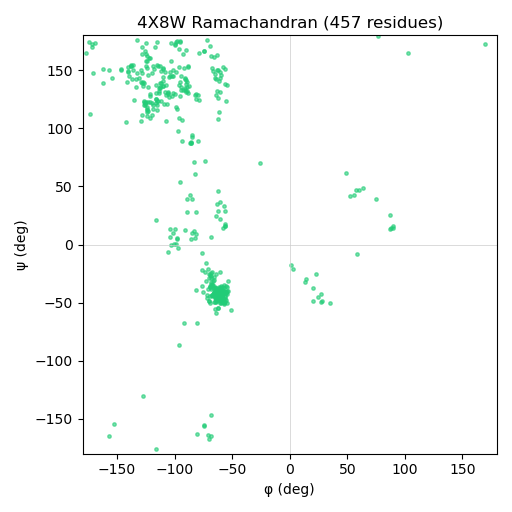1.00 113.76 306 ALA H CA 1
ATOM 3619 C C . ALA H 2 47 ? 43.710 7.483 61.292 1.00 114.75 306 ALA H C 1
ATOM 3620 O O . ALA H 2 47 ? 44.053 7.382 62.472 1.00 114.35 306 ALA H O 1
ATOM 3622 N N . ALA H 2 48 ? 42.449 7.671 60.893 1.00 113.30 307 ALA H N 1
ATOM 3623 C CA . ALA H 2 48 ? 41.252 7.616 61.753 1.00 109.63 307 ALA H CA 1
ATOM 3624 C C . ALA H 2 48 ? 41.476 7.902 63.237 1.00 113.76 307 ALA H C 1
ATOM 3625 O O . ALA H 2 48 ? 40.796 7.329 64.093 1.00 115.37 307 ALA H O 1
#

Nearest PDB structures (foldseek):
  4x8w-assembly1_A  TM=9.750E-01  e=4.149E-11  Drosophila melanogaster
  8dg7-assembly1_K  TM=9.075E-01  e=5.789E-10  Drosophila melanogaster
  6zbk-assembly1_B  TM=9.584E-01  e=7.408E-07  Homo sapiens
  5cff-assembly2_G  TM=8.853E-01  e=6.662E-06  Drosophila melanogaster
  4dkk-assembly1_A-2  TM=8.698E-01  e=4.112E-05  Homo sapiens

GO terms:
  GO:0005829 cytosol (C, IDA)
  GO:0010586 miRNA metabolic process (P, IDA)
  GO:0035197 siRNA binding (F, IDA)
  GO:0030422 siRNA processing (P, IDA)
  GO:0031054 pre-miRNA processing (P, IDA)
  GO:0070920 regulation of regulatory ncRNA processing (P, IDA)
  GO:0009047 dosage compensation by hyperactivation of X chromosome (P, IGI)
  GO:0030422 siRNA processing (P, IMP)
  GO:0030718 germ-line stem cell population maintenance (P, IMP)
  GO:0031054 pre-miRNA processing (P, IMP)
  GO:0048132 female germ-line stem cell asymmetric division (P, IMP)
  GO:0070922 RISC complex assembly (P, IMP)
  GO:0007417 central nervous system development (P, IMP)
  GO:0005515 protein binding (F, IPI)
  GO:0070578 RISC-loading complex (C, IPI)
  GO:1905172 RISC complex binding (F, IPI)
  GO:0005737 cytoplasm (C, EXP)

Organism: Drosophila melanogaster (NCBI:txid7227)

Sequence (473 aa):
GIDYILLGEIATENQFEVTYVDIEETFSGQFQCLVQLSTLPVGVCHGSGPTAADAQRHAAQNALEYLIMIDYILLGEIATENQFEVTYVDIEETFSGQFQCLVQLSTLPVGVCHGSGPTAADAQRHAAQNALEYLIMTGIDYILLGEIATENQFEVTYVDIEETFSGQFQCLVQLSTLPVGVCHGSGPTAADAQRHAAQNALEYLIMGIDYILLGEIATENQFEVTYVDIEETFSGQFQCLVQLSTLPVGVCHGSGPTAADAQRHAAQNALEYLIMTGGGIDYILLGEIATENQFEVTYVDIEETFSGQFQCLVQLSTLPVGVCHGSGPTAADAQRHAAQNALEYLIMTLSTLPVGVCHGSGPTAADAQRHAAQNALEYLIMTGGIDYILLGEIATENQFEVTYVDIEETFSGQFQCLVQLSTLPAAAAAAAAAAAAAAAAAAAAAAAAAAAAAAAAAAAAAAAAAAAAAAAA

Foldseek 3Di:
DDQLCCLCVVCVVVVWDKDKDWDPADPVGWTKIKIWTVDVVIDIFIATHNDSVRRVSRRSVVVVVVVVD/DQLVCLVVVCVVVPWDKDKDFDPADPVGWTKIKIWIVDVVIDIFMATDNDVVRRVSRRSVVVVVVVCVD/DDQLCCLVVVCVVVVWDKDKDWDDDDPVQWTKIWIWIVDVPIDIFIATHNDSVRRVRRNSVRVVVVCVD/DDDVCCCVVVLVVVQWDWDKDWDPDDPVPDTDIDIDIHHPDDDQFFADDPDPVRRVVRSVVRVVVVVVVD/DDDDDPVCCVVVLVVVQKDWDKDWDDADPVGDTDIDIDIGHDDPDQFFADDPDPVRRVVRRVVRVVVVVCVD/DDDDDPDDFFADDPDPVRRVVRRVVRVVVVVVVD/DDDDVCCVVVVCVVVAWDWDKDWDDDDPVDDTDIDIDIGHDD/DCCVPVCCPWDDDDDPDDDCWIWHVVVIDIDPVHVCVVVVDVDDDPVD

Solvent-accessible surface area: 26665 Å² total

Secondary structure (DSSP, 8-state):
------HHHHHHHTT--EEEEEE---TTS-EEEEEEE-SSSEEEEEEEESSHHHHHHHHHHHHHHH---/-----HHHHHHHTT--EEEEE----TTS-EEEEEEE--SSEEEEEEEESSHHHHHHHHHHHHHHH----/------HHHHHHHTT--EEEEEE---TTS-EEEEEEE-SSS-EEEEEEESSHHHHHHHHHHHHHHH---/------HHHHHHHTTEEEEEEEE---TTS-EEEEEEEEEPPSEEEEEEESSHHHHHHHHHHHHHHH----/--S-----HHHHHHHTTEEEEEEEE---TTS-EEEEEEEEEPPSEEEEEEESSHHHHHHHHHHHHHHH----/-BPPPSEEEEEEESSHHHHHHHHHHHHHHH----/-------HHHHHHHTTEEEEEEEE---TTS-EEEEEEEEE--/--SSS------B---SS----EEE----EEE---TTTTT----B----

CATH classification: 3.30.160.20

B-factor: mean 65.35, std 22.92, range [19.0, 183.05]

InterPro domains:
  IPR014720 Double-stranded RNA-binding domain [PF00035] (136-204)
  IPR014720 Double-stranded RNA-binding domain [PF00035] (255-313)
  IPR014720 Double-stranded RNA-binding domain [PS50137] (135-206)
  IPR014720 Double-stranded RNA-binding domain [PS50137] (250-318)
  IPR014720 Double-stranded RNA-binding domain [PS50137] (393-461)
  IPR014720 Double-stranded RNA-binding domain [SM00358] (136-205)
  IPR014720 Double-stranded RNA-binding domain [SM00358] (251-317)
  IPR014720 Double-stranded RNA-binding domain [SM00358] (394-460)
  IPR051247 RISC Loading Complex Component [PTHR46205] (124-461)